Protein AF-A0A0D0BP47-F1 (afdb_monomer_lite)

Radius of gyration: 29.31 Å; chains: 1; bounding box: 66×100×67 Å

Organism: NCBI:txid944289

pLDDT: mean 75.8, std 14.45, range [25.12, 97.0]

Foldseek 3Di:
DLVPDPDLVVLQVVLVVVLVVLLVVLLLLQLLLLLVPDPLVVLVVNLVVLVVVLVVSLVRFSLALQVSLVSLLVSLLSSLLSCCSSPQDNCQPPKDAQPDDPVDGLNVDDSVSSSVVSSVSSVLLCQQRMPNHQPFFAAFDQDDLVRLLVVLVVLLVVLVQLLLVLLCCCCPPPLSAPPPPDPPPPDFLVPDDLVSLLVNLVSVVSNVLSVVSNVLSVVVNVCSVVPVDPSRSRGDQFHQPLQQLALCLQPFHDDFQDLVNLLVVLVLLLVVLVVLLVVLVCCCCPVPLSNPDPPDPPPPDDLVPDDPVSNVVNVVSVVSNVLSVVSNVLSVVVNVCSVVPVDGPVVRDDQAADPLQVPALCCCVPGGHRNPCVVVLQPVLVVVCVVVVPDCPDPVSVLSSLQSSLQVQLVVCLVVQVVVVDPVSRSVSNVVSNVSSVRVVVVVVVVVCCVPPVPPPPDDPDPSRDDDGGRTHGCSSVSSLQSVLVVVCVVVVPDCPDPVSVLSSLQSSLQSSLSSSLSSVSSLPPPVLRSLSNVLSNVSSVSNVVVVVVVVCCVVPVPCPVSPDPPVVSSVSSVVSSSVSSSVRVSSPSVVCVVSPVSPDDPDPDRPVVVVVVVVDPPPDPDD

Structure (mmCIF, N/CA/C/O backbone):
data_AF-A0A0D0BP47-F1
#
_entry.id   AF-A0A0D0BP47-F1
#
loop_
_atom_site.group_PDB
_atom_site.id
_atom_site.type_symbol
_atom_site.label_atom_id
_atom_site.label_alt_id
_atom_site.label_comp_id
_atom_site.label_asym_id
_atom_site.label_entity_id
_atom_site.label_seq_id
_atom_site.pdbx_PDB_ins_code
_atom_site.Cartn_x
_atom_site.Cartn_y
_atom_site.Cartn_z
_atom_site.occupancy
_atom_site.B_iso_or_equiv
_atom_site.auth_seq_id
_atom_site.auth_comp_id
_atom_site.auth_asym_id
_atom_site.auth_atom_id
_atom_site.pdbx_PDB_model_num
ATOM 1 N N . MET A 1 1 ? 2.687 39.308 3.084 1.00 60.16 1 MET A N 1
ATOM 2 C CA . MET A 1 1 ? 3.697 38.686 3.964 1.00 60.16 1 MET A CA 1
ATOM 3 C C . MET A 1 1 ? 4.600 37.714 3.207 1.00 60.16 1 MET A C 1
ATOM 5 O O . MET A 1 1 ? 5.692 38.130 2.882 1.00 60.16 1 MET A O 1
ATOM 9 N N . VAL A 1 2 ? 4.178 36.495 2.827 1.00 61.34 2 VAL A N 1
ATOM 10 C CA . VAL A 1 2 ? 5.074 35.541 2.113 1.00 61.34 2 VAL A CA 1
ATOM 11 C C . VAL A 1 2 ? 5.587 36.085 0.770 1.00 61.34 2 VAL A C 1
ATOM 13 O O . VAL A 1 2 ? 6.766 35.974 0.473 1.00 61.34 2 VAL A O 1
ATOM 16 N N . GLN A 1 3 ? 4.731 36.754 -0.012 1.00 62.62 3 GLN A N 1
ATOM 17 C CA . GLN A 1 3 ? 5.128 37.396 -1.279 1.00 62.62 3 GLN A CA 1
ATOM 18 C C . GLN A 1 3 ? 6.079 38.596 -1.113 1.00 62.62 3 GLN A C 1
ATOM 20 O O . GLN A 1 3 ? 6.629 39.056 -2.102 1.00 62.62 3 GLN A O 1
ATOM 25 N N . GLN A 1 4 ? 6.233 39.119 0.108 1.00 65.00 4 GLN A N 1
ATOM 26 C CA . GLN A 1 4 ? 7.089 40.272 0.415 1.00 65.00 4 GLN A CA 1
ATOM 27 C C . GLN A 1 4 ? 8.461 39.849 0.959 1.00 65.00 4 GLN A C 1
ATOM 29 O O . GLN A 1 4 ? 9.278 40.713 1.250 1.00 65.00 4 GLN A O 1
ATOM 34 N N . LEU A 1 5 ? 8.704 38.545 1.137 1.00 73.56 5 LEU A N 1
ATOM 35 C CA . LEU A 1 5 ? 10.016 38.028 1.521 1.00 73.56 5 LEU A CA 1
ATOM 36 C C . LEU A 1 5 ? 10.935 38.059 0.297 1.00 73.56 5 LEU A C 1
ATOM 38 O O . LEU A 1 5 ? 10.537 37.614 -0.779 1.00 73.56 5 LEU A O 1
ATOM 42 N N . GLU A 1 6 ? 12.147 38.582 0.457 1.00 66.19 6 GLU A N 1
ATOM 43 C CA . GLU A 1 6 ? 13.118 38.705 -0.638 1.00 66.19 6 GLU A CA 1
ATOM 44 C C . GLU A 1 6 ? 13.902 37.402 -0.858 1.00 66.19 6 GLU A C 1
ATOM 46 O O . GLU A 1 6 ? 14.165 37.037 -2.000 1.00 66.19 6 GLU A O 1
ATOM 51 N N . SER A 1 7 ? 14.193 36.657 0.217 1.00 78.44 7 SER A N 1
ATOM 52 C CA . SER A 1 7 ? 14.908 35.375 0.174 1.00 78.44 7 SER A CA 1
ATOM 53 C C . SER A 1 7 ? 13.978 34.193 -0.122 1.00 78.44 7 SER A C 1
ATOM 55 O O . SER A 1 7 ? 12.918 34.044 0.495 1.00 78.44 7 SER A O 1
ATOM 57 N N . ASP A 1 8 ? 14.393 33.316 -1.036 1.00 73.75 8 ASP A N 1
ATOM 58 C CA . ASP A 1 8 ? 13.659 32.090 -1.371 1.00 73.75 8 ASP A CA 1
ATOM 59 C C . ASP A 1 8 ? 13.691 31.052 -0.234 1.00 73.75 8 ASP A C 1
ATOM 61 O O . ASP A 1 8 ? 12.702 30.343 -0.026 1.00 73.75 8 ASP A O 1
ATOM 65 N N . ASP A 1 9 ? 14.752 31.033 0.578 1.00 76.69 9 ASP A N 1
ATOM 66 C CA . ASP A 1 9 ? 14.834 30.184 1.774 1.00 76.69 9 ASP A CA 1
ATOM 67 C C . ASP A 1 9 ? 13.834 30.633 2.850 1.00 76.69 9 ASP A C 1
ATOM 69 O O . ASP A 1 9 ? 13.150 29.807 3.466 1.00 76.69 9 ASP A O 1
ATOM 73 N N . ASP A 1 10 ? 13.662 31.946 3.024 1.00 81.25 10 ASP A N 1
ATOM 74 C CA . ASP A 1 10 ? 12.682 32.491 3.967 1.00 81.25 10 ASP A CA 1
ATOM 75 C C . ASP A 1 10 ? 11.251 32.197 3.502 1.00 81.25 10 ASP A C 1
ATOM 77 O O . ASP A 1 10 ? 10.399 31.799 4.306 1.00 81.25 10 ASP A O 1
ATOM 81 N N . LYS A 1 11 ? 10.972 32.320 2.193 1.00 81.25 11 LYS A N 1
ATOM 82 C CA . LYS A 1 11 ? 9.673 31.929 1.612 1.00 81.25 11 LYS A CA 1
ATOM 83 C C . LYS A 1 11 ? 9.382 30.455 1.845 1.00 81.25 11 LYS A C 1
ATOM 85 O O . LYS A 1 11 ? 8.254 30.121 2.223 1.00 81.25 11 LYS A O 1
ATOM 90 N N . LEU A 1 12 ? 10.370 29.585 1.637 1.00 83.00 12 LEU A N 1
ATOM 91 C CA . LEU A 1 12 ? 10.250 28.150 1.859 1.00 83.00 12 LEU A CA 1
ATOM 92 C C . LEU A 1 12 ? 9.910 27.852 3.324 1.00 83.00 12 LEU A C 1
ATOM 94 O O . LEU A 1 12 ? 8.880 27.231 3.600 1.00 83.00 12 LEU A O 1
ATOM 98 N N . ILE A 1 13 ? 10.726 28.333 4.265 1.00 83.94 13 ILE A N 1
ATOM 99 C CA . ILE A 1 13 ? 10.560 28.063 5.700 1.00 83.94 13 ILE A CA 1
ATOM 100 C C . ILE A 1 13 ? 9.210 28.585 6.199 1.00 83.94 13 ILE A C 1
ATOM 102 O O . ILE A 1 13 ? 8.445 27.835 6.813 1.00 83.94 13 ILE A O 1
ATOM 106 N N . VAL A 1 14 ? 8.873 29.844 5.905 1.00 86.69 14 VAL A N 1
ATOM 107 C CA . VAL A 1 14 ? 7.614 30.453 6.361 1.00 86.69 14 VAL A CA 1
ATOM 108 C C . VAL A 1 14 ? 6.412 29.716 5.772 1.00 86.69 14 VAL A C 1
ATOM 110 O O . VAL A 1 14 ? 5.454 29.425 6.490 1.00 86.69 14 VAL A O 1
ATOM 113 N N . THR A 1 15 ? 6.459 29.348 4.491 1.00 87.62 15 THR A N 1
ATOM 114 C CA . THR A 1 15 ? 5.368 28.604 3.851 1.00 87.62 15 THR A CA 1
ATOM 115 C C . THR A 1 15 ? 5.195 27.216 4.463 1.00 87.62 15 THR A C 1
ATOM 117 O O . THR A 1 15 ? 4.060 26.820 4.741 1.00 87.62 15 THR A O 1
ATOM 120 N N . LEU A 1 16 ? 6.285 26.490 4.731 1.00 86.50 16 LEU A N 1
ATOM 121 C CA . LEU A 1 16 ? 6.237 25.183 5.390 1.00 86.50 16 LEU A CA 1
ATOM 122 C C . LEU A 1 16 ? 5.663 25.277 6.810 1.00 86.50 16 LEU A C 1
ATOM 124 O O . LEU A 1 16 ? 4.855 24.427 7.196 1.00 86.50 16 LEU A O 1
ATOM 128 N N . ILE A 1 17 ? 6.023 26.317 7.570 1.00 87.56 17 ILE A N 1
ATOM 129 C CA . ILE A 1 17 ? 5.468 26.579 8.906 1.00 87.56 17 ILE A CA 1
ATOM 130 C C . ILE A 1 17 ? 3.962 26.843 8.817 1.00 87.56 17 ILE A C 1
ATOM 132 O O . ILE A 1 17 ? 3.195 26.226 9.558 1.00 87.56 17 ILE A O 1
ATOM 136 N N . LEU A 1 18 ? 3.521 27.702 7.893 1.00 89.88 18 LEU A N 1
ATOM 137 C CA . LEU A 1 18 ? 2.103 28.028 7.713 1.00 89.88 18 LEU A CA 1
ATOM 138 C C . LEU A 1 18 ? 1.275 26.793 7.338 1.00 89.88 18 LEU A C 1
ATOM 140 O O . LEU A 1 18 ? 0.233 26.545 7.947 1.00 89.88 18 LEU A O 1
ATOM 144 N N . HIS A 1 19 ? 1.754 25.980 6.393 1.00 90.19 19 HIS A N 1
ATOM 145 C CA . HIS A 1 19 ? 1.069 24.748 5.996 1.00 90.19 19 HIS A CA 1
ATOM 146 C C . HIS A 1 19 ? 1.028 23.727 7.132 1.00 90.19 19 HIS A C 1
ATOM 148 O O . HIS A 1 19 ? -0.024 23.150 7.408 1.00 90.19 19 HIS A O 1
ATOM 154 N N . SER A 1 20 ? 2.147 23.525 7.829 1.00 87.62 20 SER A N 1
ATOM 155 C CA . SER A 1 20 ? 2.215 22.599 8.964 1.00 87.62 20 SER A CA 1
ATOM 156 C C . SER A 1 20 ? 1.291 23.040 10.103 1.00 87.62 20 SER A C 1
ATOM 158 O O . SER A 1 20 ? 0.563 22.217 10.663 1.00 87.62 20 SER A O 1
ATOM 160 N N . GLY A 1 21 ? 1.261 24.343 10.401 1.00 91.06 21 GLY A N 1
ATOM 161 C CA . GLY A 1 21 ? 0.360 24.946 11.380 1.00 91.06 21 GLY A CA 1
ATOM 162 C C . GLY A 1 21 ? -1.110 24.770 11.000 1.00 91.06 21 GLY A C 1
ATOM 163 O O . GLY A 1 21 ? -1.906 24.322 11.826 1.00 91.06 21 GLY A O 1
ATOM 164 N N . TRP A 1 22 ? -1.463 25.027 9.736 1.00 94.19 22 TRP A N 1
ATOM 165 C CA . TRP A 1 22 ? -2.815 24.799 9.223 1.00 94.19 22 TRP A CA 1
ATOM 166 C C . TRP A 1 22 ? -3.236 23.330 9.330 1.00 94.19 22 TRP A C 1
ATOM 168 O O . TRP A 1 22 ? -4.330 23.039 9.806 1.00 94.19 22 TRP A O 1
ATOM 178 N N . LEU A 1 23 ? -2.377 22.384 8.943 1.00 89.69 23 LEU A N 1
ATOM 179 C CA . LEU A 1 23 ? -2.687 20.953 9.012 1.00 89.69 23 LEU A CA 1
ATOM 180 C C . LEU A 1 23 ? -2.866 20.468 10.457 1.00 89.69 23 LEU A C 1
ATOM 182 O O . LEU A 1 23 ? -3.781 19.688 10.738 1.00 89.69 23 LEU A O 1
ATOM 186 N N . ALA A 1 24 ? -2.034 20.951 11.385 1.00 89.31 24 ALA A N 1
ATOM 187 C CA . ALA A 1 24 ? -2.178 20.664 12.809 1.00 89.31 24 ALA A CA 1
ATOM 188 C C . ALA A 1 24 ? -3.495 21.229 13.365 1.00 89.31 24 ALA A C 1
ATOM 190 O O . ALA A 1 24 ? -4.235 20.513 14.049 1.00 89.31 24 ALA A O 1
ATOM 191 N N . PHE A 1 25 ? -3.822 22.476 13.015 1.00 94.94 25 PHE A N 1
ATOM 192 C CA . PHE A 1 25 ? -5.083 23.117 13.377 1.00 94.94 25 PHE A CA 1
ATOM 193 C C . PHE A 1 25 ? -6.289 22.365 12.804 1.00 94.94 2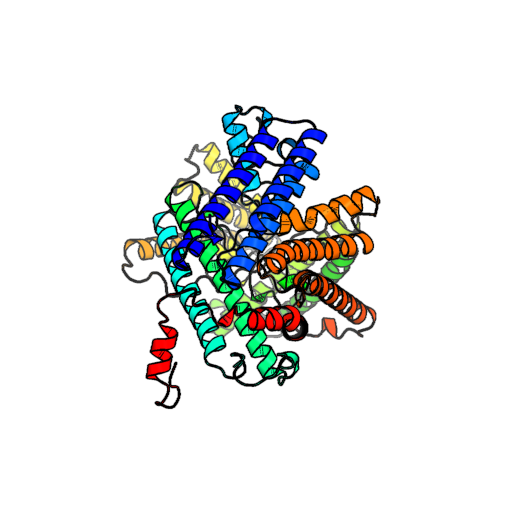5 PHE A C 1
ATOM 195 O O . PHE A 1 25 ? -7.204 22.035 13.552 1.00 94.94 25 PHE A O 1
ATOM 202 N N . ALA A 1 26 ? -6.277 22.022 11.515 1.00 93.88 26 ALA A N 1
ATOM 203 C CA . ALA A 1 26 ? -7.345 21.272 10.862 1.00 93.88 26 ALA A CA 1
ATOM 204 C C . ALA A 1 26 ? -7.583 19.917 11.546 1.00 93.88 26 ALA A C 1
ATOM 206 O O . ALA A 1 26 ? -8.727 19.548 11.815 1.00 93.88 26 ALA A O 1
ATOM 207 N N . ASN A 1 27 ? -6.514 19.194 11.897 1.00 92.44 27 ASN A N 1
ATOM 208 C CA . ASN A 1 27 ? -6.616 17.928 12.619 1.00 92.44 27 ASN A CA 1
ATOM 209 C C . ASN A 1 27 ? -7.235 18.102 14.017 1.00 92.44 27 ASN A C 1
ATOM 211 O O . ASN A 1 27 ? -8.120 17.331 14.397 1.00 92.44 27 ASN A O 1
ATOM 215 N N . LEU A 1 28 ? -6.801 19.124 14.763 1.00 94.62 28 LEU A N 1
ATOM 216 C CA . LEU A 1 28 ? -7.368 19.458 16.070 1.00 94.62 28 LEU A CA 1
ATOM 217 C C . LEU A 1 28 ? -8.843 19.858 15.955 1.00 94.62 28 LEU A C 1
ATOM 219 O O . LEU A 1 28 ? -9.676 19.365 16.711 1.00 94.62 28 LEU A O 1
ATOM 223 N N . PHE A 1 29 ? -9.181 20.698 14.978 1.00 97.00 29 PHE A N 1
ATOM 224 C CA . PHE A 1 29 ? -10.537 21.168 14.723 1.00 97.00 29 PHE A CA 1
ATOM 225 C C . PHE A 1 29 ? -11.488 20.016 14.377 1.00 97.00 29 PHE A C 1
ATOM 227 O O . PHE A 1 29 ? -12.585 19.932 14.934 1.00 97.00 29 PHE A O 1
ATOM 234 N N . ILE A 1 30 ? -11.055 19.071 13.532 1.00 94.75 30 ILE A N 1
ATOM 235 C CA . ILE A 1 30 ? -11.799 17.831 13.258 1.00 94.75 30 ILE A CA 1
ATOM 236 C C . ILE A 1 30 ? -12.005 17.038 14.556 1.00 94.75 30 ILE A C 1
ATOM 238 O O . ILE A 1 30 ? -13.122 16.592 14.830 1.00 94.75 30 ILE A O 1
ATOM 242 N N . GLY A 1 31 ? -10.961 16.892 15.380 1.00 93.44 31 GLY A N 1
ATOM 243 C CA . GLY A 1 31 ? -11.042 16.222 16.679 1.00 93.44 31 GLY A CA 1
ATOM 244 C C . GLY A 1 31 ? -12.062 16.863 17.625 1.00 93.44 31 GLY A C 1
ATOM 245 O O . GLY A 1 31 ? -12.884 16.155 18.210 1.00 93.44 31 GLY A O 1
ATOM 246 N N . VAL A 1 32 ? -12.077 18.197 17.711 1.00 95.56 32 VAL A N 1
ATOM 247 C CA . VAL A 1 32 ? -13.061 18.972 18.485 1.00 95.56 32 VAL A CA 1
ATOM 248 C C . VAL A 1 32 ? -14.475 18.769 17.945 1.00 95.56 32 VAL A C 1
ATOM 250 O O . VAL A 1 32 ? -15.384 18.479 18.722 1.00 95.56 32 VAL A O 1
ATOM 253 N N . CYS A 1 33 ? -14.676 18.834 16.626 1.00 95.25 33 CYS A N 1
ATOM 254 C CA . CYS A 1 33 ? -15.987 18.606 16.013 1.00 95.25 33 CYS A CA 1
ATOM 255 C C . CYS A 1 33 ? -16.543 17.210 16.344 1.00 95.25 33 CYS A C 1
ATOM 257 O O . CYS A 1 33 ? -17.715 17.077 16.706 1.00 95.25 33 CYS A O 1
ATOM 259 N N . ILE A 1 34 ? -15.696 16.174 16.277 1.00 91.50 34 ILE A N 1
ATOM 260 C CA . ILE A 1 34 ? -16.063 14.797 16.641 1.00 91.50 34 ILE A CA 1
ATOM 261 C C . ILE A 1 34 ? -16.400 14.699 18.139 1.00 91.50 34 ILE A C 1
ATOM 263 O O . ILE A 1 34 ? -17.397 14.075 18.511 1.00 91.50 34 ILE A O 1
ATOM 267 N N . ALA A 1 35 ? -15.595 15.319 19.005 1.00 91.94 35 ALA A N 1
ATOM 268 C CA . ALA A 1 35 ? -15.752 15.251 20.458 1.00 91.94 35 ALA A CA 1
ATOM 269 C C . ALA A 1 35 ? -16.994 15.984 20.989 1.00 91.94 35 ALA A C 1
ATOM 271 O O . ALA A 1 35 ? -17.557 15.572 22.013 1.00 91.94 35 ALA A O 1
ATOM 272 N N . SER A 1 36 ? -17.405 17.049 20.295 1.00 91.62 36 SER A N 1
ATOM 273 C CA . SER A 1 36 ? -18.515 17.932 20.669 1.00 91.62 36 SER A CA 1
ATOM 274 C C . SER A 1 36 ? -19.894 17.427 20.236 1.00 91.62 36 SER A C 1
ATOM 276 O O . SER A 1 36 ? -20.892 18.022 20.623 1.00 91.62 36 SER A O 1
ATOM 278 N N . ARG A 1 37 ? -19.978 16.318 19.482 1.00 85.81 37 ARG A N 1
ATOM 279 C CA . ARG A 1 37 ? -21.250 15.685 19.059 1.00 85.81 37 ARG A CA 1
ATOM 280 C C . ARG A 1 37 ? -22.227 16.659 18.395 1.00 85.81 37 ARG A C 1
ATOM 282 O O . ARG A 1 37 ? -23.429 16.629 18.650 1.00 85.81 37 ARG A O 1
ATOM 289 N N . LEU A 1 38 ? -21.685 17.525 17.550 1.00 89.44 38 LEU A N 1
ATOM 290 C CA . LEU A 1 38 ? -22.453 18.567 16.885 1.00 89.44 38 LEU A CA 1
ATOM 291 C C . LEU A 1 38 ? -23.512 17.957 15.945 1.00 89.44 38 LEU A C 1
ATOM 293 O O . LEU A 1 38 ? -23.304 16.863 15.404 1.00 89.44 38 LEU A O 1
ATOM 297 N N . PRO A 1 39 ? -24.646 18.645 15.725 1.00 92.38 39 PRO A N 1
ATOM 298 C CA . PRO A 1 39 ? -25.631 18.207 14.746 1.00 92.38 39 PRO A CA 1
ATOM 299 C C . PRO A 1 39 ? -25.036 18.231 13.328 1.00 92.38 39 PRO A C 1
ATOM 301 O O . PRO A 1 39 ? -24.087 18.962 13.036 1.00 92.38 39 PRO A O 1
ATOM 304 N N . LYS A 1 40 ? -25.607 17.429 12.418 1.00 90.75 40 LYS A N 1
ATOM 305 C CA . LYS A 1 40 ? -25.040 17.206 11.072 1.00 90.75 40 LYS A CA 1
ATOM 306 C C . LYS A 1 40 ? -24.838 18.494 10.271 1.00 90.75 40 LYS A C 1
ATOM 308 O O . LYS A 1 40 ? -23.820 18.625 9.604 1.00 90.75 40 LYS A O 1
ATOM 313 N N . TRP A 1 41 ? -25.755 19.457 10.373 1.00 92.19 41 TRP A N 1
ATOM 314 C CA . TRP A 1 41 ? -25.621 20.740 9.676 1.00 92.19 41 TRP A CA 1
ATOM 315 C C . TRP A 1 41 ? -24.374 21.512 10.131 1.00 92.19 41 TRP A C 1
ATOM 317 O O . TRP A 1 41 ? -23.643 22.032 9.294 1.00 92.19 41 TRP A O 1
ATOM 327 N N . THR A 1 42 ? -24.058 21.509 11.431 1.00 94.38 42 THR A N 1
ATOM 328 C CA . THR A 1 42 ? -22.845 22.148 11.957 1.00 94.38 42 THR A CA 1
ATOM 329 C C . THR A 1 42 ? -21.597 21.417 11.479 1.00 94.38 42 THR A C 1
ATOM 331 O O . THR A 1 42 ? -20.630 22.061 11.098 1.00 94.38 42 THR A O 1
ATOM 334 N N . LEU A 1 43 ? -21.620 20.081 11.412 1.00 94.00 43 LEU A N 1
ATOM 335 C CA . LEU A 1 43 ? -20.509 19.305 10.848 1.00 94.00 43 LEU A CA 1
ATOM 336 C C . LEU A 1 43 ? -20.280 19.607 9.356 1.00 94.00 43 LEU A C 1
ATOM 338 O O . LEU A 1 43 ? -19.134 19.626 8.908 1.00 94.00 43 LEU A O 1
ATOM 342 N N . HIS A 1 44 ? -21.340 19.883 8.589 1.00 94.69 44 HIS A N 1
ATOM 343 C CA . HIS A 1 44 ? -21.225 20.328 7.196 1.00 94.69 44 HIS A CA 1
ATOM 344 C C . HIS A 1 44 ? -20.613 21.730 7.083 1.00 94.69 44 HIS A C 1
ATOM 346 O O . HIS A 1 44 ? -19.758 21.938 6.225 1.00 94.69 44 HIS A O 1
ATOM 352 N N . LEU A 1 45 ? -20.973 22.662 7.973 1.00 96.12 45 LEU A N 1
ATOM 353 C CA . LEU A 1 45 ? -20.326 23.979 8.046 1.00 96.12 45 LEU A CA 1
ATOM 354 C C . LEU A 1 45 ? -18.852 23.866 8.458 1.00 96.12 45 LEU A C 1
ATOM 356 O O . LEU A 1 45 ? -17.996 24.491 7.839 1.00 96.12 45 LEU A O 1
ATOM 360 N N . SER A 1 46 ? -18.534 23.015 9.437 1.00 96.00 46 SER A N 1
ATOM 361 C CA . SER A 1 46 ? -17.154 22.710 9.830 1.00 96.00 46 SER A CA 1
ATOM 362 C C . SER A 1 46 ? -16.346 22.125 8.670 1.00 96.00 46 SER A C 1
ATOM 364 O O . SER A 1 46 ? -15.183 22.474 8.485 1.00 96.00 46 SER A O 1
ATOM 366 N N . PHE A 1 47 ? -16.954 21.255 7.859 1.00 96.81 47 PHE A N 1
ATOM 367 C CA . PHE A 1 47 ? -16.330 20.752 6.639 1.00 96.81 47 PHE A CA 1
ATOM 368 C C . PHE A 1 47 ? -16.090 21.874 5.618 1.00 96.81 47 PHE A C 1
ATOM 370 O O . PHE A 1 47 ? -14.979 21.981 5.103 1.00 96.81 47 PHE A O 1
ATOM 377 N N . ALA A 1 48 ? -17.082 22.735 5.369 1.00 96.62 48 ALA A N 1
ATOM 378 C CA . ALA A 1 48 ? -16.935 23.879 4.469 1.00 96.62 48 ALA A CA 1
ATOM 379 C C . ALA A 1 48 ? -15.815 24.829 4.925 1.00 96.62 48 ALA A C 1
ATOM 381 O O . ALA A 1 48 ? -15.023 25.276 4.104 1.00 96.62 48 ALA A O 1
ATOM 382 N N . PHE A 1 49 ? -15.681 25.063 6.232 1.00 97.00 49 PHE A N 1
ATOM 383 C CA . PHE A 1 49 ? -14.589 25.850 6.803 1.00 97.00 49 PHE A CA 1
ATOM 384 C C . PHE A 1 49 ? -13.205 25.243 6.516 1.00 97.00 49 PHE A C 1
ATOM 386 O O . PHE A 1 49 ? -12.304 25.959 6.078 1.00 97.00 49 PHE A O 1
ATOM 393 N N . ILE A 1 50 ? -13.039 23.924 6.686 1.00 96.38 50 ILE A N 1
ATOM 394 C CA . ILE A 1 50 ? -11.786 23.235 6.331 1.00 96.38 50 ILE A CA 1
ATOM 395 C C . ILE A 1 50 ? -11.496 23.348 4.830 1.00 96.38 50 ILE A C 1
ATOM 397 O O . ILE A 1 50 ? -10.355 23.605 4.454 1.00 96.38 50 ILE A O 1
ATOM 401 N N . VAL A 1 51 ? -12.511 23.191 3.973 1.00 95.88 51 VAL A N 1
ATOM 402 C CA . VAL A 1 51 ? -12.357 23.362 2.520 1.00 95.88 51 VAL A CA 1
ATOM 403 C C . VAL A 1 51 ? -11.883 24.774 2.195 1.00 95.88 51 VAL A C 1
ATOM 405 O O . VAL A 1 51 ? -10.867 24.919 1.522 1.00 95.88 51 VAL A O 1
ATOM 408 N N . SER A 1 52 ? -12.555 25.803 2.712 1.00 95.00 52 SER A N 1
ATOM 409 C CA . SER A 1 52 ? -12.192 27.201 2.468 1.00 95.00 52 SER A CA 1
ATOM 410 C C . SER A 1 52 ? -10.772 27.518 2.928 1.00 95.00 52 SER A C 1
ATOM 412 O O . SER A 1 52 ? -10.024 28.152 2.191 1.00 95.00 52 SER A O 1
ATOM 414 N N . GLY A 1 53 ? -10.365 27.043 4.108 1.00 94.44 53 GLY A N 1
ATOM 415 C CA . GLY A 1 53 ? -9.007 27.269 4.596 1.00 94.44 53 GLY A CA 1
ATOM 416 C C . GLY A 1 53 ? -7.939 26.511 3.801 1.00 94.44 53 GLY A C 1
ATOM 417 O O . GLY A 1 53 ? -6.887 27.074 3.519 1.00 94.44 53 GLY A O 1
ATOM 418 N N . CYS A 1 54 ? -8.216 25.284 3.342 1.00 93.56 54 CYS A N 1
ATOM 419 C CA . CYS A 1 54 ? -7.317 24.577 2.426 1.00 93.56 54 CYS A CA 1
ATOM 420 C C . CYS A 1 54 ? -7.214 25.278 1.062 1.00 93.56 54 CYS A C 1
ATOM 422 O O . CYS A 1 54 ? -6.117 25.395 0.529 1.00 93.56 54 CYS A O 1
ATOM 424 N N . LEU A 1 55 ? -8.327 25.769 0.506 1.00 90.69 55 LEU A N 1
ATOM 425 C CA . LEU A 1 55 ? -8.326 26.528 -0.751 1.00 90.69 55 LEU A CA 1
ATOM 426 C C . LEU A 1 55 ? -7.605 27.872 -0.608 1.00 90.69 55 LEU A C 1
ATOM 428 O O . LEU A 1 55 ? -6.928 28.303 -1.534 1.00 90.69 55 LEU A O 1
ATOM 432 N N . PHE A 1 56 ? -7.700 28.514 0.556 1.00 90.81 56 PHE A N 1
ATOM 433 C CA . PHE A 1 56 ? -6.903 29.696 0.862 1.00 90.81 56 PHE A CA 1
ATOM 434 C C . PHE A 1 56 ? -5.410 29.356 0.983 1.00 90.81 56 PHE A C 1
ATOM 436 O O . PHE A 1 56 ? -4.575 30.081 0.450 1.00 90.81 56 PHE A O 1
ATOM 443 N N . ALA A 1 57 ? -5.062 28.232 1.621 1.00 90.25 57 ALA A N 1
ATOM 444 C CA . ALA A 1 57 ? -3.676 27.787 1.774 1.00 90.25 57 ALA A CA 1
ATOM 445 C C . ALA A 1 57 ? -2.981 27.505 0.430 1.00 90.25 57 ALA A C 1
ATOM 447 O O . ALA A 1 57 ? -1.794 27.782 0.311 1.00 90.25 57 ALA A O 1
ATOM 448 N N . VAL A 1 58 ? -3.718 27.078 -0.607 1.00 88.81 58 VAL A N 1
ATOM 449 C CA . VAL A 1 58 ? -3.205 26.932 -1.991 1.00 88.81 58 VAL A CA 1
ATOM 450 C C . VAL A 1 58 ? -2.600 28.238 -2.535 1.00 88.81 58 VAL A C 1
ATOM 452 O O . VAL A 1 58 ? -1.728 28.211 -3.405 1.00 88.81 58 VAL A O 1
ATOM 455 N N . CYS A 1 59 ? -3.015 29.402 -2.024 1.00 86.38 59 CYS A N 1
ATOM 456 C CA . CYS A 1 59 ? -2.442 30.691 -2.415 1.00 86.38 59 CYS A CA 1
ATOM 457 C C . CYS A 1 59 ? -1.034 30.932 -1.836 1.00 86.38 59 CYS A C 1
ATOM 459 O O . CYS A 1 59 ? -0.285 31.739 -2.396 1.00 86.38 59 CYS A O 1
ATOM 461 N N . CYS A 1 60 ? -0.666 30.251 -0.745 1.00 87.12 60 CYS A N 1
ATOM 462 C CA . CYS A 1 60 ? 0.646 30.328 -0.103 1.00 87.12 60 CYS A CA 1
ATOM 463 C C . CYS A 1 60 ? 1.585 29.287 -0.717 1.00 87.12 60 CYS A C 1
ATOM 465 O O . CYS A 1 60 ? 1.256 28.109 -0.761 1.00 87.12 60 CYS A O 1
ATOM 467 N N . ARG A 1 61 ? 2.752 29.708 -1.207 1.00 85.19 61 ARG A N 1
ATOM 468 C CA . ARG A 1 61 ? 3.627 28.865 -2.031 1.00 85.19 61 ARG A CA 1
ATOM 469 C C . ARG A 1 61 ? 5.088 29.120 -1.716 1.00 85.19 61 ARG A C 1
ATOM 471 O O . ARG A 1 61 ? 5.458 30.242 -1.375 1.00 85.19 61 ARG A O 1
ATOM 478 N N . THR A 1 62 ? 5.879 28.069 -1.857 1.00 84.38 62 THR A N 1
ATOM 479 C CA . THR A 1 62 ? 7.329 28.086 -1.672 1.00 84.38 62 THR A CA 1
ATOM 480 C C . THR A 1 62 ? 8.041 28.607 -2.915 1.00 84.38 62 THR A C 1
ATOM 482 O O . THR A 1 62 ? 9.131 29.151 -2.796 1.00 84.38 62 THR A O 1
ATOM 485 N N . GLY A 1 63 ? 7.416 28.482 -4.094 1.00 80.12 63 GLY A N 1
ATOM 486 C CA . GLY A 1 63 ? 8.064 28.751 -5.379 1.00 80.12 63 GLY A CA 1
ATOM 487 C C . GLY A 1 63 ? 8.794 27.530 -5.939 1.00 80.12 63 GLY A C 1
ATOM 488 O O . GLY A 1 63 ? 9.247 27.584 -7.078 1.00 80.12 63 GLY A O 1
ATOM 489 N N . GLN A 1 64 ? 8.855 26.437 -5.172 1.00 83.38 64 GLN A N 1
ATOM 490 C CA . GLN A 1 64 ? 9.417 25.161 -5.591 1.00 83.38 64 GLN A CA 1
ATOM 491 C C . GLN A 1 64 ? 8.295 24.210 -6.017 1.00 83.38 64 GLN A C 1
ATOM 493 O O . GLN A 1 64 ? 7.448 23.831 -5.203 1.00 83.38 64 GLN A O 1
ATOM 498 N N . ALA A 1 65 ? 8.273 23.815 -7.289 1.00 84.12 65 ALA A N 1
ATOM 499 C CA . ALA A 1 65 ? 7.173 23.079 -7.906 1.00 84.12 65 ALA A CA 1
ATOM 500 C C . ALA A 1 65 ? 6.939 21.714 -7.241 1.00 84.12 65 ALA A C 1
ATOM 502 O O . ALA A 1 65 ? 5.790 21.324 -7.013 1.00 84.12 65 ALA A O 1
ATOM 503 N N . THR A 1 66 ? 8.011 21.007 -6.868 1.00 81.69 66 THR A N 1
ATOM 504 C CA . THR A 1 66 ? 7.918 19.682 -6.233 1.00 81.69 66 THR A CA 1
ATOM 505 C C . THR A 1 66 ? 7.291 19.782 -4.844 1.00 81.69 66 THR A C 1
ATOM 507 O O . THR A 1 66 ? 6.427 18.978 -4.463 1.00 81.69 66 THR A O 1
ATOM 510 N N . ILE A 1 67 ? 7.722 20.785 -4.074 1.00 83.81 67 ILE A N 1
ATOM 511 C CA . ILE A 1 67 ? 7.247 21.026 -2.710 1.00 83.81 67 ILE A CA 1
ATOM 512 C C . ILE A 1 67 ? 5.809 21.535 -2.747 1.00 83.81 67 ILE A C 1
ATOM 514 O O . ILE A 1 67 ? 4.961 21.000 -2.035 1.00 83.81 67 ILE A O 1
ATOM 518 N N . ASP A 1 68 ? 5.508 22.495 -3.618 1.00 88.69 68 ASP A N 1
ATOM 519 C CA . ASP A 1 68 ? 4.177 23.078 -3.769 1.00 88.69 68 ASP A CA 1
ATOM 520 C C . ASP A 1 68 ? 3.145 22.026 -4.215 1.00 88.69 68 ASP A C 1
ATOM 522 O O . ASP A 1 68 ? 2.073 21.922 -3.614 1.00 88.69 68 ASP A O 1
ATOM 526 N N . TYR A 1 69 ? 3.481 21.154 -5.174 1.00 88.50 69 TYR A N 1
ATOM 527 C CA . TYR A 1 69 ? 2.618 20.029 -5.559 1.00 88.50 69 TYR A CA 1
ATOM 528 C C . TYR A 1 69 ? 2.370 19.051 -4.400 1.00 88.50 69 TYR A C 1
ATOM 530 O O . TYR A 1 69 ? 1.247 18.570 -4.188 1.00 88.50 69 TYR A O 1
ATOM 538 N N . THR A 1 70 ? 3.417 18.757 -3.623 1.00 86.25 70 THR A N 1
ATOM 539 C CA . THR A 1 70 ? 3.324 17.868 -2.459 1.00 86.25 70 THR A CA 1
ATOM 540 C C . THR A 1 70 ? 2.438 18.480 -1.374 1.00 86.25 70 THR A C 1
ATOM 542 O O . THR A 1 70 ? 1.540 17.803 -0.867 1.00 86.25 70 THR A O 1
ATOM 545 N N . LEU A 1 71 ? 2.626 19.763 -1.052 1.00 88.94 71 LEU A N 1
ATOM 546 C CA . LEU A 1 71 ? 1.793 20.505 -0.102 1.00 88.94 71 LEU A CA 1
ATOM 547 C C . LEU A 1 71 ? 0.327 20.517 -0.545 1.00 88.94 71 LEU A C 1
ATOM 549 O O . LEU A 1 71 ? -0.553 20.194 0.258 1.00 88.94 71 LEU A O 1
ATOM 553 N N . GLY A 1 72 ? 0.060 20.773 -1.827 1.00 90.50 72 GLY A N 1
ATOM 554 C CA . GLY A 1 72 ? -1.292 20.740 -2.383 1.00 90.50 72 GLY A CA 1
ATOM 555 C C . GLY A 1 72 ? -1.939 19.361 -2.266 1.00 90.50 72 GLY A C 1
ATOM 556 O O . GLY A 1 72 ? -3.077 19.240 -1.810 1.00 90.50 72 GLY A O 1
ATOM 557 N N . SER A 1 73 ? -1.192 18.293 -2.547 1.00 90.12 73 SER A N 1
ATOM 558 C CA . SER A 1 73 ? -1.663 16.910 -2.369 1.00 90.12 73 SER A CA 1
ATOM 559 C C . SER A 1 73 ? -1.984 16.577 -0.899 1.00 90.12 73 SER A C 1
ATOM 561 O O . SER A 1 73 ? -2.938 15.844 -0.600 1.00 90.12 73 SER A O 1
ATOM 563 N N . VAL A 1 74 ? -1.232 17.140 0.054 1.00 89.50 74 VAL A N 1
ATOM 564 C CA . VAL A 1 74 ? -1.507 16.999 1.494 1.00 89.50 74 VAL A CA 1
ATOM 565 C C . VAL A 1 74 ? -2.758 17.790 1.903 1.00 89.50 74 VAL A C 1
ATOM 567 O O . VAL A 1 74 ? -3.595 17.258 2.639 1.00 89.50 74 VAL A O 1
ATOM 570 N N . LEU A 1 75 ? -2.955 19.007 1.383 1.00 92.25 75 LEU A N 1
ATOM 571 C CA . LEU A 1 75 ? -4.182 19.791 1.586 1.00 92.25 75 LEU A CA 1
ATOM 572 C C . LEU A 1 75 ? -5.412 19.064 1.022 1.00 92.25 75 LEU A C 1
ATOM 574 O O . LEU A 1 75 ? -6.422 18.932 1.718 1.00 92.25 75 LEU A O 1
ATOM 578 N N . GLY A 1 76 ? -5.312 18.507 -0.188 1.00 91.06 76 GLY A N 1
ATOM 579 C CA . GLY A 1 76 ? -6.355 17.672 -0.788 1.00 91.06 76 GLY A CA 1
ATOM 580 C C . GLY A 1 76 ? -6.683 16.449 0.073 1.00 91.06 76 GLY A C 1
ATOM 581 O O . GLY A 1 76 ? -7.851 16.135 0.314 1.00 91.06 76 GLY A O 1
ATOM 582 N N . THR A 1 77 ? -5.659 15.795 0.628 1.00 90.00 77 THR A N 1
ATOM 583 C CA . THR A 1 77 ? -5.836 14.686 1.576 1.00 90.00 77 THR A CA 1
ATOM 584 C C . THR A 1 77 ? -6.571 15.132 2.844 1.00 90.00 77 THR A C 1
ATOM 586 O O . THR A 1 77 ? -7.467 14.423 3.311 1.00 90.00 77 THR A O 1
ATOM 589 N N . SER A 1 78 ? -6.248 16.314 3.378 1.00 91.75 78 SER A N 1
ATOM 590 C CA . SER A 1 78 ? -6.935 16.906 4.532 1.00 91.75 78 SER A CA 1
ATOM 591 C C . SER A 1 78 ? -8.425 17.142 4.248 1.00 91.75 78 SER A C 1
ATOM 593 O O . SER A 1 78 ? -9.273 16.706 5.031 1.00 91.75 78 SER A O 1
ATOM 595 N N . ILE A 1 79 ? -8.759 17.715 3.081 1.00 94.56 79 ILE A N 1
ATOM 596 C CA . ILE A 1 79 ? -10.147 17.941 2.637 1.00 94.56 79 ILE A CA 1
ATOM 597 C C . ILE A 1 79 ? -10.937 16.629 2.622 1.00 94.56 79 ILE A C 1
ATOM 599 O O . ILE A 1 79 ? -11.999 16.532 3.239 1.00 94.56 79 ILE A O 1
ATOM 603 N N . PHE A 1 80 ? -10.432 15.590 1.952 1.00 92.88 80 PHE A N 1
ATOM 604 C CA . PHE A 1 80 ? -11.173 14.330 1.840 1.00 92.88 80 PHE A CA 1
ATOM 605 C C . PHE A 1 80 ? -11.217 13.536 3.149 1.00 92.88 80 PHE A C 1
ATOM 607 O O . PHE A 1 80 ? -12.198 12.830 3.406 1.00 92.88 80 PHE A O 1
ATOM 614 N N . ASN A 1 81 ? -10.205 13.664 4.010 1.00 90.94 81 ASN A N 1
ATOM 615 C CA . ASN A 1 81 ? -10.262 13.102 5.355 1.00 90.94 81 ASN A CA 1
ATOM 616 C C . ASN A 1 81 ? -11.353 13.792 6.194 1.00 90.94 81 ASN A C 1
ATOM 618 O O . ASN A 1 81 ? -12.140 13.101 6.845 1.00 90.94 81 ASN A O 1
ATOM 622 N N . ALA A 1 82 ? -11.464 15.123 6.116 1.00 94.44 82 ALA A N 1
ATOM 623 C CA . ALA A 1 82 ? -12.530 15.889 6.760 1.00 94.44 82 ALA A CA 1
ATOM 624 C C . ALA A 1 82 ? -13.913 15.520 6.202 1.00 94.44 82 ALA A C 1
ATOM 626 O O . ALA A 1 82 ? -14.830 15.252 6.974 1.00 94.44 82 ALA A O 1
ATOM 627 N N . PHE A 1 83 ? -14.054 15.400 4.877 1.00 94.69 83 PHE A N 1
ATOM 628 C CA . PHE A 1 83 ? -15.291 14.942 4.237 1.00 94.69 83 PHE A CA 1
ATOM 629 C C . PHE A 1 83 ? -15.719 13.567 4.763 1.00 94.69 83 PHE A C 1
ATOM 631 O O . PHE A 1 83 ? -16.862 13.356 5.168 1.00 94.69 83 PHE A O 1
ATOM 638 N N . HIS A 1 84 ? -14.780 12.622 4.828 1.00 92.25 84 HIS A N 1
ATOM 639 C CA . HIS A 1 84 ? -15.053 11.289 5.355 1.00 92.25 84 HIS A CA 1
ATOM 640 C C . HIS A 1 84 ? -15.506 11.322 6.820 1.00 92.25 84 HIS A C 1
ATOM 642 O O . HIS A 1 84 ? -16.492 10.675 7.164 1.00 92.25 84 HIS A O 1
ATOM 648 N N . LEU A 1 85 ? -14.805 12.064 7.680 1.00 92.62 85 LEU A N 1
ATOM 649 C CA . LEU A 1 85 ? -15.030 12.043 9.129 1.00 92.62 85 LEU A CA 1
ATOM 650 C C . LEU A 1 85 ? -16.197 12.914 9.604 1.00 92.62 85 LEU A C 1
ATOM 652 O O . LEU A 1 85 ? -16.837 12.547 10.587 1.00 92.62 85 LEU A O 1
ATOM 656 N N . LEU A 1 86 ? -16.466 14.035 8.932 1.00 94.62 86 LEU A N 1
ATOM 657 C CA . LEU A 1 86 ? -17.500 14.999 9.322 1.00 94.62 86 LEU A CA 1
ATOM 658 C C . LEU A 1 86 ? -18.813 14.807 8.548 1.00 94.62 86 LEU A C 1
ATOM 660 O O . LEU A 1 86 ? -19.874 15.135 9.072 1.00 94.62 86 LEU A O 1
ATOM 664 N N . VAL A 1 87 ? -18.766 14.276 7.318 1.00 94.06 87 VAL A N 1
ATOM 665 C CA . VAL A 1 87 ? -19.948 14.176 6.437 1.00 94.06 87 VAL A CA 1
ATOM 666 C C . VAL A 1 87 ? -20.415 12.734 6.245 1.00 94.06 87 VAL A C 1
ATOM 668 O O . VAL A 1 87 ? -21.613 12.458 6.330 1.00 94.06 87 VAL A O 1
ATOM 671 N N . LEU A 1 88 ? -19.499 11.803 5.953 1.00 90.25 88 LEU A N 1
ATOM 672 C CA . LEU A 1 88 ? -19.876 10.447 5.529 1.00 90.25 88 LEU A CA 1
ATOM 673 C C . LEU A 1 88 ? -19.996 9.439 6.673 1.00 90.25 88 LEU A C 1
ATOM 675 O O . LEU A 1 88 ? -20.880 8.577 6.637 1.00 90.25 88 LEU A O 1
ATOM 679 N N . ALA A 1 89 ? -19.077 9.495 7.634 1.00 88.75 89 ALA A N 1
ATOM 680 C CA . ALA A 1 89 ? -18.972 8.537 8.724 1.00 88.75 89 ALA A CA 1
ATOM 681 C C . ALA A 1 89 ? -19.580 9.074 10.024 1.00 88.75 89 ALA A C 1
ATOM 683 O O . ALA A 1 89 ? -19.776 10.271 10.201 1.00 88.75 89 ALA A O 1
ATOM 684 N N . GLU A 1 90 ? -19.816 8.167 10.972 1.00 88.75 90 GLU A N 1
ATOM 685 C CA . GLU A 1 90 ? -20.154 8.516 12.356 1.00 88.75 90 GLU A CA 1
ATOM 686 C C . GLU A 1 90 ? -19.065 7.947 13.283 1.00 88.75 90 GLU A C 1
ATOM 688 O O . GLU A 1 90 ? -19.254 6.866 13.854 1.00 88.75 90 GLU A O 1
ATOM 693 N N . PRO A 1 91 ? -17.901 8.626 13.419 1.00 88.44 91 PRO A N 1
ATOM 694 C CA . PRO A 1 91 ? -16.710 8.061 14.056 1.00 88.44 91 PRO A CA 1
ATOM 695 C C . PRO A 1 91 ? -16.964 7.516 15.461 1.00 88.44 91 PRO A C 1
ATOM 697 O O . PRO A 1 91 ? -16.623 6.372 15.746 1.00 88.44 91 PRO A O 1
ATOM 700 N N . ALA A 1 92 ? -17.646 8.288 16.314 1.00 84.69 92 ALA A N 1
ATOM 701 C CA . ALA A 1 92 ? -17.931 7.903 17.697 1.00 84.69 92 ALA A CA 1
ATOM 702 C C . ALA A 1 92 ? -18.777 6.617 17.814 1.00 84.69 92 ALA A C 1
ATOM 704 O O . ALA A 1 92 ? -18.666 5.880 18.798 1.00 84.69 92 ALA A O 1
ATOM 705 N N . LYS A 1 93 ? -19.600 6.304 16.804 1.00 85.44 93 LYS A N 1
ATOM 706 C CA . LYS A 1 93 ? -20.397 5.068 16.764 1.00 85.44 93 LYS A CA 1
ATOM 707 C C . LYS A 1 93 ? -19.648 3.914 16.106 1.00 85.44 93 LYS A C 1
ATOM 709 O O . LYS A 1 93 ? -19.771 2.781 16.554 1.00 85.44 93 LYS A O 1
ATOM 714 N N . GLN A 1 94 ? -18.897 4.198 15.045 1.00 87.50 94 GLN A N 1
ATOM 715 C CA . GLN A 1 94 ? -18.360 3.176 14.148 1.00 87.50 94 GLN A CA 1
ATOM 716 C C . GLN A 1 94 ? -16.930 2.755 14.478 1.00 87.50 94 GLN A C 1
ATOM 718 O O . GLN A 1 94 ? -16.552 1.634 14.142 1.00 87.50 94 GLN A O 1
ATOM 723 N N . TYR A 1 95 ? -16.120 3.622 15.088 1.00 88.38 95 TYR A N 1
ATOM 724 C CA . TYR A 1 95 ? -14.691 3.371 15.265 1.00 88.38 95 TYR A CA 1
ATOM 725 C C . TYR A 1 95 ? -14.338 3.018 16.698 1.00 88.38 95 TYR A C 1
ATOM 727 O O . TYR A 1 95 ? -14.864 3.600 17.643 1.00 88.38 95 TYR A O 1
ATOM 735 N N . ARG A 1 96 ? -13.434 2.052 16.841 1.00 87.31 96 ARG A N 1
ATOM 736 C CA . ARG A 1 96 ? -12.865 1.618 18.118 1.00 87.31 96 ARG A CA 1
ATOM 737 C C . ARG A 1 96 ? -11.381 1.358 17.932 1.00 87.31 96 ARG A C 1
ATOM 739 O O . ARG A 1 96 ? -10.994 0.693 16.965 1.00 87.31 96 ARG A O 1
ATOM 746 N N . HIS A 1 97 ? -10.573 1.890 18.834 1.00 85.69 97 HIS A N 1
ATOM 747 C CA . HIS A 1 97 ? -9.167 1.547 18.952 1.00 85.69 97 HIS A CA 1
ATOM 748 C C . HIS A 1 97 ? -9.008 0.319 19.854 1.00 85.69 97 HIS A C 1
ATOM 750 O O . HIS A 1 97 ? -9.795 0.102 20.768 1.00 85.69 97 HIS A O 1
ATOM 756 N N . ARG A 1 98 ? -7.965 -0.485 19.641 1.00 82.25 98 ARG A N 1
ATOM 757 C CA . ARG A 1 98 ? -7.655 -1.664 20.475 1.00 82.25 98 ARG A CA 1
ATOM 758 C C . ARG A 1 98 ? -7.379 -1.345 21.951 1.00 82.25 98 ARG A C 1
ATOM 760 O O . ARG A 1 98 ? -7.354 -2.263 22.762 1.00 82.25 98 ARG A O 1
ATOM 767 N N . LEU A 1 99 ? -7.064 -0.083 22.252 1.00 78.94 99 LEU A N 1
ATOM 768 C CA . LEU A 1 99 ? -6.837 0.411 23.613 1.00 78.94 99 LEU A CA 1
ATOM 769 C C . LEU A 1 99 ? -8.109 1.000 24.237 1.00 78.94 99 LEU A C 1
ATOM 771 O O . LEU A 1 99 ? -8.075 1.352 25.411 1.00 78.94 99 LEU A O 1
ATOM 775 N N . ASP A 1 100 ? -9.193 1.135 23.467 1.00 81.81 100 ASP A N 1
ATOM 776 C CA . ASP A 1 100 ? -10.476 1.569 24.013 1.00 81.81 100 ASP A CA 1
ATOM 777 C C . ASP A 1 100 ? -11.036 0.442 24.892 1.00 81.81 100 ASP A C 1
ATOM 779 O O . ASP A 1 100 ? -10.918 -0.742 24.553 1.00 81.81 100 ASP A O 1
ATOM 783 N N . ASP A 1 101 ? -11.655 0.802 26.016 1.00 75.81 101 ASP A N 1
ATOM 784 C CA . ASP A 1 101 ? -12.350 -0.172 26.848 1.00 75.81 101 ASP A CA 1
ATOM 785 C C . ASP A 1 101 ? -13.527 -0.769 26.058 1.00 75.81 101 ASP A C 1
ATOM 787 O O . ASP A 1 101 ? -14.336 -0.068 25.452 1.00 75.81 101 ASP A O 1
ATOM 791 N N . SER A 1 102 ? -13.624 -2.097 26.050 1.00 63.66 102 SER A N 1
ATOM 792 C CA . SER A 1 102 ? -14.728 -2.814 25.410 1.00 63.66 102 SER A CA 1
ATOM 793 C C . SER A 1 102 ? -16.104 -2.483 26.003 1.00 63.66 102 SER A C 1
ATOM 795 O O . SER A 1 102 ? -17.101 -2.624 25.295 1.00 63.66 102 SER A O 1
ATOM 797 N N . GLN A 1 103 ? -16.157 -2.049 27.268 1.00 60.38 103 GLN A N 1
ATOM 798 C CA . GLN A 1 103 ? -17.387 -1.701 27.986 1.00 60.38 103 GLN A CA 1
ATOM 799 C C . GLN A 1 103 ? -17.721 -0.204 27.886 1.00 60.38 103 GLN A C 1
ATOM 801 O O . GLN A 1 103 ? -18.895 0.169 27.882 1.00 60.38 103 GLN A O 1
ATOM 806 N N . GLU A 1 104 ? -16.715 0.661 27.727 1.00 65.69 104 GLU A N 1
ATOM 807 C CA . GLU A 1 104 ? -16.892 2.108 27.596 1.00 65.69 104 GLU A CA 1
ATOM 808 C C . GLU A 1 104 ? -16.538 2.587 26.184 1.00 65.69 104 GLU A C 1
ATOM 810 O O . GLU A 1 104 ? -15.382 2.663 25.777 1.00 65.69 104 GLU A O 1
ATOM 815 N N . GLY A 1 105 ? -17.555 2.969 25.406 1.00 67.12 105 GLY A N 1
ATOM 816 C CA . GLY A 1 105 ? -17.320 3.636 24.126 1.00 67.12 105 GLY A CA 1
ATOM 817 C C . GLY A 1 105 ? -16.630 4.999 24.307 1.00 67.12 105 GLY A C 1
ATOM 818 O O . GLY A 1 105 ? -16.688 5.582 25.393 1.00 67.12 105 GLY A O 1
ATOM 819 N N . PRO A 1 106 ? -16.105 5.614 23.225 1.00 74.75 106 PRO A N 1
ATOM 820 C CA . PRO A 1 106 ? -15.491 6.949 23.279 1.00 74.75 106 PRO A CA 1
ATOM 821 C C . PRO A 1 106 ? -16.454 8.024 23.808 1.00 74.75 106 PRO A C 1
ATOM 823 O O . PRO A 1 106 ? -16.056 9.136 24.135 1.00 74.75 106 PRO A O 1
ATOM 826 N N . ASN A 1 107 ? -17.741 7.697 23.916 1.00 76.88 107 ASN A N 1
ATOM 827 C CA . ASN A 1 107 ? -18.768 8.557 24.461 1.00 76.88 107 ASN A CA 1
ATOM 828 C C . ASN A 1 107 ? -18.693 8.763 25.983 1.00 76.88 107 ASN A C 1
ATOM 830 O O . ASN A 1 107 ? -19.155 9.804 26.450 1.00 76.88 107 ASN A O 1
ATOM 834 N N . ASN A 1 108 ? -18.105 7.837 26.736 1.00 81.25 108 ASN A N 1
ATOM 835 C CA . ASN A 1 108 ? -18.028 7.944 28.198 1.00 81.25 108 ASN A CA 1
ATOM 836 C C . ASN A 1 108 ? -16.736 8.635 28.665 1.00 81.25 108 ASN A C 1
ATOM 838 O O . ASN A 1 108 ? -16.617 9.031 29.819 1.00 81.25 108 ASN A O 1
ATOM 842 N N . LEU A 1 109 ? -15.789 8.860 27.749 1.00 85.38 109 LEU A N 1
ATOM 843 C CA . LEU A 1 109 ? -14.563 9.606 28.016 1.00 85.38 109 LEU A CA 1
ATOM 844 C C . LEU A 1 109 ? -14.866 11.073 28.355 1.00 85.38 109 LEU A C 1
ATOM 846 O O . LEU A 1 109 ? -15.799 11.662 27.804 1.00 85.38 109 LEU A O 1
ATOM 850 N N . SER A 1 110 ? -14.023 11.702 29.182 1.00 90.38 110 SER A N 1
ATOM 851 C CA . SER A 1 110 ? -14.063 13.155 29.407 1.00 90.38 110 SER A CA 1
ATOM 852 C C . SER A 1 110 ? -13.864 13.931 28.098 1.00 90.38 110 SER A C 1
ATOM 854 O O . SER A 1 110 ? -13.269 13.419 27.149 1.00 90.38 110 SER A O 1
ATOM 856 N N . TRP A 1 111 ? -14.341 15.179 28.028 1.00 92.31 111 TRP A N 1
ATOM 857 C CA . TRP A 1 111 ? -14.289 15.968 26.788 1.00 92.31 111 TRP A CA 1
ATOM 858 C C . TRP A 1 111 ? -12.869 16.066 26.205 1.00 92.31 111 TRP A C 1
ATOM 860 O O . TRP A 1 111 ? -12.683 15.782 25.026 1.00 92.31 111 TRP A O 1
ATOM 870 N N . VAL A 1 112 ? -11.853 16.322 27.036 1.00 92.38 112 VAL A N 1
ATOM 871 C CA . VAL A 1 112 ? -10.445 16.388 26.598 1.00 92.38 112 VAL A CA 1
ATOM 872 C C . VAL A 1 112 ? -9.965 15.052 26.017 1.00 92.38 112 VAL A C 1
ATOM 874 O O . VAL A 1 112 ? -9.361 15.021 24.946 1.00 92.38 112 VAL A O 1
ATOM 877 N N . LYS A 1 113 ? -10.288 13.926 26.672 1.00 90.00 113 LYS A N 1
ATOM 878 C CA . LYS A 1 113 ? -9.950 12.585 26.167 1.00 90.00 113 LYS A CA 1
ATOM 879 C C . LYS A 1 113 ? -10.671 12.277 24.851 1.00 90.00 113 LYS A C 1
ATOM 881 O O . LYS A 1 113 ? -10.090 11.624 23.989 1.00 90.00 113 LYS A O 1
ATOM 886 N N . ARG A 1 114 ? -11.897 12.778 24.656 1.00 91.00 114 ARG A N 1
ATOM 887 C CA . ARG A 1 114 ? -12.623 12.663 23.378 1.00 91.00 114 ARG A CA 1
ATOM 888 C C . ARG A 1 114 ? -11.992 13.488 22.267 1.00 91.00 114 ARG A C 1
ATOM 890 O O . ARG A 1 114 ? -11.913 12.990 21.150 1.00 91.00 114 ARG A O 1
ATOM 897 N N . VAL A 1 115 ? -11.545 14.713 22.556 1.00 92.75 115 VAL A N 1
ATOM 898 C CA . VAL A 1 115 ? -10.824 15.547 21.579 1.00 92.75 115 VAL A CA 1
ATOM 899 C C . VAL A 1 115 ? -9.551 14.832 21.144 1.00 92.75 115 VAL A C 1
ATOM 901 O O . VAL A 1 115 ? -9.343 14.644 19.949 1.00 92.75 115 VAL A O 1
ATOM 904 N N . TYR A 1 116 ? -8.760 14.339 22.102 1.00 90.38 116 TYR A N 1
ATOM 905 C CA . TYR A 1 116 ? -7.566 13.544 21.814 1.00 90.38 116 TYR A CA 1
ATOM 906 C C . TYR A 1 116 ? -7.891 12.306 20.964 1.00 90.38 116 TYR A C 1
ATOM 908 O O . TYR A 1 116 ? -7.284 12.101 19.916 1.00 90.38 116 TYR A O 1
ATOM 916 N N . TRP A 1 117 ? -8.909 11.529 21.349 1.00 90.50 117 TRP A N 1
ATOM 917 C CA . TRP A 1 117 ? -9.369 10.369 20.581 1.00 90.50 117 TRP A CA 1
ATOM 918 C C . TRP A 1 117 ? -9.792 10.751 19.150 1.00 90.50 117 TRP A C 1
ATOM 920 O O . TRP A 1 117 ? -9.422 10.072 18.192 1.00 90.50 117 TRP A O 1
ATOM 930 N N . GLY A 1 118 ? -10.502 11.871 18.980 1.00 91.19 118 GLY A N 1
ATOM 931 C CA . GLY A 1 118 ? -10.889 12.418 17.678 1.00 91.19 118 GLY A CA 1
ATOM 932 C C . GLY A 1 118 ? -9.682 12.797 16.814 1.00 91.19 118 GLY A C 1
ATOM 933 O O . GLY A 1 118 ? -9.630 12.429 15.638 1.00 91.19 118 GLY A O 1
ATOM 934 N N . CYS A 1 119 ? -8.672 13.443 17.405 1.00 89.50 119 CYS A N 1
ATOM 935 C CA . CYS A 1 119 ? -7.394 13.731 16.750 1.00 89.50 119 CYS A CA 1
ATOM 936 C C . CYS A 1 119 ? -6.674 12.443 16.325 1.00 89.50 119 CYS A C 1
ATOM 938 O O . CYS A 1 119 ? -6.159 12.371 15.209 1.00 89.50 119 CYS A O 1
ATOM 940 N N . CYS A 1 120 ? -6.675 11.401 17.165 1.00 87.44 120 CYS A N 1
ATOM 941 C CA . CYS A 1 120 ? -6.080 10.105 16.835 1.00 87.44 120 CYS A CA 1
ATOM 942 C C . CYS A 1 120 ? -6.804 9.420 15.668 1.00 87.44 120 CYS A C 1
ATOM 944 O O . CYS A 1 120 ? -6.141 8.911 14.764 1.00 87.44 120 CYS A O 1
ATOM 946 N N . VAL A 1 121 ? -8.143 9.431 15.632 1.00 88.44 121 VAL A N 1
ATOM 947 C CA . VAL A 1 121 ? -8.933 8.907 14.497 1.00 88.44 121 VAL A CA 1
ATOM 948 C C . VAL A 1 121 ? -8.611 9.647 13.199 1.00 88.44 121 VAL A C 1
ATOM 950 O O . VAL A 1 121 ? -8.520 9.024 12.129 1.00 88.44 121 VAL A O 1
ATOM 953 N N . SER A 1 122 ? -8.473 10.972 13.291 1.00 87.62 122 SER A N 1
ATOM 954 C CA . SER A 1 122 ? -8.167 11.843 12.160 1.00 87.62 122 SER A CA 1
ATOM 955 C C . SER A 1 122 ? -6.769 11.574 11.603 1.00 87.62 122 SER A C 1
ATOM 957 O O . SER A 1 122 ? -6.649 11.300 10.406 1.00 87.62 122 SER A O 1
ATOM 959 N N . ALA A 1 123 ? -5.753 11.505 12.469 1.00 83.31 123 ALA A N 1
ATOM 960 C CA . ALA A 1 123 ? -4.372 11.188 12.103 1.00 83.31 123 ALA A CA 1
ATOM 961 C C . ALA A 1 123 ? -4.176 9.725 11.645 1.00 83.31 123 ALA A C 1
ATOM 963 O O . ALA A 1 123 ? -3.302 9.425 10.831 1.00 83.31 123 ALA A O 1
ATOM 964 N N . SER A 1 124 ? -5.013 8.792 12.114 1.00 82.88 124 SER A N 1
ATOM 965 C CA . SER A 1 124 ? -4.915 7.357 11.800 1.00 82.88 124 SER A CA 1
ATOM 966 C C . SER A 1 124 ? -5.561 6.990 10.459 1.00 82.88 124 SER A C 1
ATOM 968 O O . SER A 1 124 ? -6.474 6.165 10.395 1.00 82.88 124 SER A O 1
ATOM 970 N N . VAL A 1 125 ? -5.071 7.552 9.353 1.00 75.38 125 VAL A N 1
ATOM 971 C CA . VAL A 1 125 ? -5.648 7.338 8.008 1.00 75.38 125 VAL A CA 1
ATOM 972 C C . VAL A 1 125 ? -5.616 5.872 7.539 1.00 75.38 125 VAL A C 1
ATOM 974 O O . VAL A 1 125 ? -6.550 5.409 6.882 1.00 75.38 125 VAL A O 1
ATOM 977 N N . ARG A 1 126 ? -4.591 5.104 7.947 1.00 74.81 126 ARG A N 1
ATOM 978 C CA . ARG A 1 126 ? -4.454 3.653 7.672 1.00 74.81 126 ARG A CA 1
ATOM 979 C C . ARG A 1 126 ? -5.181 2.763 8.691 1.00 74.81 126 ARG A C 1
ATOM 981 O O . ARG A 1 126 ? -5.328 1.562 8.459 1.00 74.81 126 ARG A O 1
ATOM 988 N N . GLY A 1 127 ? -5.624 3.345 9.809 1.00 78.31 127 GLY A N 1
ATOM 989 C CA . GLY A 1 127 ? -6.349 2.655 10.875 1.00 78.31 127 GLY A CA 1
ATOM 990 C C . GLY A 1 127 ? -5.549 1.587 11.619 1.00 78.31 127 GLY A C 1
ATOM 991 O O . GLY A 1 127 ? -6.148 0.621 12.073 1.00 78.31 127 GLY A O 1
ATOM 992 N N . VAL A 1 128 ? -4.221 1.700 11.731 1.00 80.00 128 VAL A N 1
ATOM 993 C CA . VAL A 1 128 ? -3.413 0.707 12.467 1.00 80.00 128 VAL A CA 1
ATOM 994 C C . VAL A 1 128 ? -3.862 0.656 13.927 1.00 80.00 128 VAL A C 1
ATOM 996 O O . VAL A 1 128 ? -3.873 1.682 14.592 1.00 80.00 128 VAL A O 1
ATOM 999 N N . GLY A 1 129 ? -4.262 -0.519 14.415 1.00 75.50 129 GLY A N 1
ATOM 1000 C CA . GLY A 1 129 ? -4.814 -0.680 15.766 1.00 75.50 129 GLY A CA 1
ATOM 1001 C C . GLY A 1 129 ? -6.294 -0.306 15.912 1.00 75.50 129 GLY A C 1
ATOM 1002 O O . GLY A 1 129 ? -6.854 -0.492 16.991 1.00 75.50 129 GLY A O 1
ATOM 1003 N N . TRP A 1 130 ? -6.945 0.151 14.842 1.00 83.69 130 TRP A N 1
ATOM 1004 C CA . TRP A 1 130 ? -8.371 0.474 14.809 1.00 83.69 130 TRP A CA 1
ATOM 1005 C C . TRP A 1 130 ? -9.191 -0.639 14.152 1.00 83.69 130 TRP A C 1
ATOM 1007 O O . TRP A 1 130 ? -8.714 -1.364 13.282 1.00 83.69 130 TRP A O 1
ATOM 1017 N N . ASN A 1 131 ? -10.476 -0.732 14.482 1.00 83.19 131 ASN A N 1
ATOM 1018 C CA . ASN A 1 131 ? -11.402 -1.681 13.850 1.00 83.19 131 ASN A CA 1
ATOM 1019 C C . ASN A 1 131 ? -11.631 -1.439 12.339 1.00 83.19 131 ASN A C 1
ATOM 1021 O O . ASN A 1 131 ? -12.155 -2.310 11.648 1.00 83.19 131 ASN A O 1
ATOM 1025 N N . PHE A 1 132 ? -11.228 -0.279 11.813 1.00 80.19 132 PHE A N 1
ATOM 1026 C CA . PHE A 1 132 ? -11.255 0.048 10.383 1.00 80.19 132 PHE A CA 1
ATOM 1027 C C . PHE A 1 132 ? -9.889 -0.113 9.691 1.00 80.19 132 PHE A C 1
ATOM 1029 O O . PHE A 1 132 ? -9.718 0.385 8.573 1.00 80.19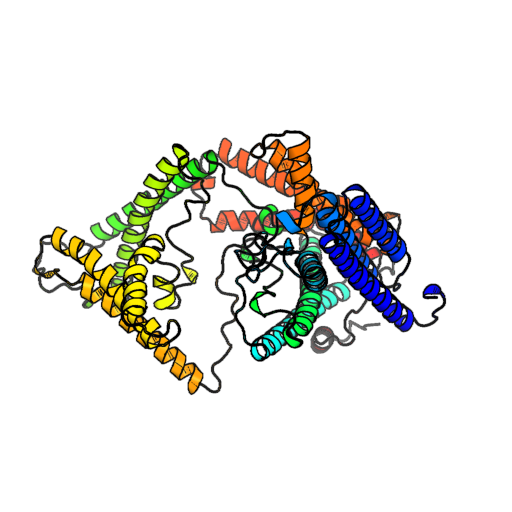 132 PHE A O 1
ATOM 1036 N N . GLN A 1 133 ? -8.921 -0.784 10.331 1.00 81.00 133 GLN A N 1
ATOM 1037 C CA . GLN A 1 133 ? -7.582 -1.018 9.787 1.00 81.00 133 GLN A CA 1
ATOM 1038 C C . GLN A 1 133 ? -7.631 -1.495 8.333 1.00 81.00 133 GLN A C 1
ATOM 1040 O O . GLN A 1 133 ? -8.400 -2.393 7.975 1.00 81.00 133 GLN A O 1
ATOM 1045 N N . ALA A 1 134 ? -6.791 -0.902 7.480 1.00 69.75 134 ALA A N 1
ATOM 1046 C CA . ALA A 1 134 ? -6.695 -1.337 6.097 1.00 69.75 134 ALA A CA 1
ATOM 1047 C C . ALA A 1 134 ? -6.331 -2.840 6.032 1.00 69.75 134 ALA A C 1
ATOM 1049 O O . ALA A 1 134 ? -5.429 -3.296 6.742 1.00 69.75 134 ALA A O 1
ATOM 1050 N N . PRO A 1 135 ? -7.025 -3.636 5.199 1.00 58.50 135 PRO A N 1
ATOM 1051 C CA . PRO A 1 135 ? -6.711 -5.046 5.052 1.00 58.50 135 PRO A CA 1
ATOM 1052 C C . PRO A 1 135 ? -5.353 -5.198 4.358 1.00 58.50 135 PRO A C 1
ATOM 1054 O O . PRO A 1 135 ? -5.072 -4.478 3.398 1.00 58.50 135 PRO A O 1
ATOM 1057 N N . HIS A 1 136 ? -4.557 -6.173 4.803 1.00 64.69 136 HIS A N 1
ATOM 1058 C CA . HIS A 1 136 ? -3.244 -6.521 4.235 1.00 64.69 136 HIS A CA 1
ATOM 1059 C C . HIS A 1 136 ? -2.159 -5.440 4.375 1.00 64.69 136 HIS A C 1
ATOM 1061 O O . HIS A 1 136 ? -1.348 -5.248 3.471 1.00 64.69 136 HIS A O 1
ATOM 1067 N N . LEU A 1 137 ? -2.135 -4.725 5.503 1.00 63.53 137 LEU A N 1
ATOM 1068 C CA . LEU A 1 137 ? -0.969 -3.915 5.858 1.00 63.53 137 LEU A CA 1
ATOM 1069 C C . LEU A 1 137 ? 0.259 -4.809 6.109 1.00 63.53 137 LEU A C 1
ATOM 1071 O O . LEU A 1 137 ? 0.093 -5.927 6.613 1.00 63.53 137 LEU A O 1
ATOM 1075 N N . PRO A 1 138 ? 1.481 -4.316 5.829 1.00 64.25 138 PRO A N 1
ATOM 1076 C CA . PRO A 1 138 ? 2.705 -4.984 6.250 1.00 64.25 138 PRO A CA 1
ATOM 1077 C C . PRO A 1 138 ? 2.671 -5.323 7.745 1.00 64.25 138 PRO A C 1
ATOM 1079 O O . PRO A 1 138 ? 2.088 -4.588 8.549 1.00 64.25 138 PRO A O 1
ATOM 1082 N N . LYS A 1 139 ? 3.285 -6.453 8.122 1.00 61.69 139 LYS A N 1
ATOM 1083 C CA . LYS A 1 139 ? 3.263 -6.942 9.510 1.00 61.69 139 LYS A CA 1
ATOM 1084 C C . LYS A 1 139 ? 3.773 -5.843 10.467 1.00 61.69 139 LYS A C 1
ATOM 1086 O O . LYS A 1 139 ? 4.829 -5.268 10.193 1.00 61.69 139 LYS A O 1
ATOM 1091 N N . PRO A 1 140 ? 3.076 -5.581 11.592 1.00 64.56 140 PRO A N 1
ATOM 1092 C CA . PRO A 1 140 ? 3.534 -4.634 12.605 1.00 64.56 140 PRO A CA 1
ATOM 1093 C C . PRO A 1 140 ? 4.945 -4.975 13.090 1.00 64.56 140 PRO A C 1
ATOM 1095 O O . PRO A 1 140 ? 5.241 -6.132 13.404 1.00 64.56 140 PRO A O 1
ATOM 1098 N N . GLN A 1 141 ? 5.814 -3.971 13.163 1.00 67.06 141 GLN A N 1
ATOM 1099 C CA . GLN A 1 141 ? 7.183 -4.143 13.632 1.00 67.06 141 GLN A CA 1
ATOM 1100 C C . GLN A 1 141 ? 7.230 -3.982 15.155 1.00 67.06 141 GLN A C 1
ATOM 1102 O O . GLN A 1 141 ? 7.193 -2.873 15.675 1.00 67.06 141 GLN A O 1
ATOM 1107 N N . ARG A 1 142 ? 7.322 -5.096 15.893 1.00 75.94 142 ARG A N 1
ATOM 1108 C CA . ARG A 1 142 ? 7.472 -5.073 17.359 1.00 75.94 142 ARG A CA 1
ATOM 1109 C C . ARG A 1 142 ? 8.924 -4.815 17.744 1.00 75.94 142 ARG A C 1
ATOM 1111 O O . ARG A 1 142 ? 9.713 -5.752 17.862 1.00 75.94 142 ARG A O 1
ATOM 1118 N N . MET A 1 143 ? 9.294 -3.548 17.896 1.00 80.44 143 MET A N 1
ATOM 1119 C CA . MET A 1 143 ? 10.674 -3.141 18.183 1.00 80.44 143 MET A CA 1
ATOM 1120 C C . MET A 1 143 ? 10.715 -2.145 19.347 1.00 80.44 143 MET A C 1
ATOM 1122 O O . MET A 1 143 ? 9.885 -1.243 19.421 1.00 80.44 143 MET A O 1
ATOM 1126 N N . GLY A 1 144 ? 11.685 -2.280 20.258 1.00 80.94 144 GLY A N 1
ATOM 1127 C CA . GLY A 1 144 ? 11.935 -1.247 21.274 1.00 80.94 144 GLY A CA 1
ATOM 1128 C C . GLY A 1 144 ? 12.357 0.078 20.626 1.00 80.94 144 GLY A C 1
ATOM 1129 O O . GLY A 1 144 ? 12.910 0.059 19.526 1.00 80.94 144 GLY A O 1
ATOM 1130 N N . ARG A 1 145 ? 12.130 1.218 21.298 1.00 84.31 145 ARG A N 1
ATOM 1131 C CA . ARG A 1 145 ? 12.355 2.570 20.735 1.00 84.31 145 ARG A CA 1
ATOM 1132 C C . ARG A 1 145 ? 13.761 2.760 20.157 1.00 84.31 145 ARG A C 1
ATOM 1134 O O . ARG A 1 145 ? 13.887 3.223 19.034 1.00 84.31 145 ARG A O 1
ATOM 1141 N N . VAL A 1 146 ? 14.799 2.298 20.858 1.00 84.94 146 VAL A N 1
ATOM 1142 C CA . VAL A 1 146 ? 16.199 2.363 20.385 1.00 84.94 146 VAL A CA 1
ATOM 1143 C C . VAL A 1 146 ? 16.414 1.516 19.127 1.00 84.94 146 VAL A C 1
ATOM 1145 O O . VAL A 1 146 ? 17.030 1.955 18.161 1.00 84.94 146 VAL A O 1
ATOM 1148 N N . LYS A 1 147 ? 15.859 0.299 19.090 1.00 85.38 147 LYS A N 1
ATOM 1149 C CA . LYS A 1 147 ? 15.967 -0.574 17.913 1.00 85.38 147 LYS A CA 1
ATOM 1150 C C . LYS A 1 147 ? 15.217 0.017 16.715 1.00 85.38 147 LYS A C 1
ATOM 1152 O O . LYS A 1 147 ? 15.687 -0.103 15.588 1.00 85.38 147 LYS A O 1
ATOM 1157 N N . PHE A 1 148 ? 14.066 0.644 16.963 1.00 84.12 148 PHE A N 1
ATOM 1158 C CA . PHE A 1 148 ? 13.309 1.358 15.941 1.00 84.12 148 PHE A CA 1
ATOM 1159 C C . PHE A 1 148 ? 14.055 2.599 15.447 1.00 84.12 148 PHE A C 1
ATOM 1161 O O . PHE A 1 148 ? 14.091 2.808 14.245 1.00 84.12 148 PHE A O 1
ATOM 1168 N N . PHE A 1 149 ? 14.705 3.362 16.330 1.00 85.06 149 PHE A N 1
ATOM 1169 C CA . PHE A 1 149 ? 15.537 4.509 15.958 1.00 85.06 149 PHE A CA 1
ATOM 1170 C C . PHE A 1 149 ? 16.595 4.108 14.922 1.00 85.06 149 PHE A C 1
ATOM 1172 O O . PHE A 1 149 ? 16.592 4.630 13.812 1.00 85.06 149 PHE A O 1
ATOM 1179 N N . PHE A 1 150 ? 17.418 3.095 15.215 1.00 83.50 150 PHE A N 1
ATOM 1180 C CA . PHE A 1 150 ? 18.417 2.613 14.253 1.00 83.50 150 PHE A CA 1
ATOM 1181 C C . PHE A 1 150 ? 17.794 2.020 12.984 1.00 83.50 150 PHE A C 1
ATOM 1183 O O . PHE A 1 150 ? 18.363 2.152 11.905 1.00 83.50 150 PHE A O 1
ATOM 1190 N N . HIS A 1 151 ? 16.631 1.368 13.085 1.00 82.19 151 HIS A N 1
ATOM 1191 C CA . HIS A 1 151 ? 15.909 0.897 11.904 1.00 82.19 151 HIS A CA 1
ATOM 1192 C C . HIS A 1 151 ? 15.471 2.063 11.014 1.00 82.19 151 HIS A C 1
ATOM 1194 O O . HIS A 1 151 ? 15.745 2.041 9.822 1.00 82.19 151 HIS A O 1
ATOM 1200 N N . ALA A 1 152 ? 14.824 3.075 11.586 1.00 79.50 152 ALA A N 1
ATOM 1201 C CA . ALA A 1 152 ? 14.337 4.244 10.872 1.00 79.50 152 ALA A CA 1
ATOM 1202 C C . ALA A 1 152 ? 15.491 5.055 10.270 1.00 79.50 152 ALA A C 1
ATOM 1204 O O . ALA A 1 152 ? 15.400 5.410 9.103 1.00 79.50 152 ALA A O 1
ATOM 1205 N N . ILE A 1 153 ? 16.602 5.252 10.990 1.00 86.00 153 ILE A N 1
ATOM 1206 C CA . ILE A 1 153 ? 17.813 5.883 10.439 1.00 86.00 153 ILE A CA 1
ATOM 1207 C C . ILE A 1 153 ? 18.371 5.075 9.262 1.00 86.00 153 ILE A C 1
ATOM 1209 O O . ILE A 1 153 ? 18.634 5.645 8.209 1.00 86.00 153 ILE A O 1
ATOM 1213 N N . ASN A 1 154 ? 18.484 3.748 9.381 1.00 81.56 154 ASN A N 1
ATOM 1214 C CA . ASN A 1 154 ? 18.938 2.916 8.263 1.00 81.56 154 ASN A CA 1
ATOM 1215 C C . ASN A 1 154 ? 17.998 3.000 7.051 1.00 81.56 154 ASN A C 1
ATOM 1217 O O . ASN A 1 154 ? 18.471 3.011 5.918 1.00 81.56 154 ASN A O 1
ATOM 1221 N N . GLN A 1 155 ? 16.682 3.057 7.271 1.00 82.06 155 GLN A N 1
ATOM 1222 C CA . GLN A 1 155 ? 15.715 3.230 6.186 1.00 82.06 155 GLN A CA 1
ATOM 1223 C C . GLN A 1 155 ? 15.837 4.612 5.547 1.00 82.06 155 GLN A C 1
ATOM 1225 O O . GLN A 1 155 ? 15.827 4.709 4.325 1.00 82.06 155 GLN A O 1
ATOM 1230 N N . LEU A 1 156 ? 15.998 5.665 6.352 1.00 80.62 156 LEU A N 1
ATOM 1231 C CA . LEU A 1 156 ? 16.235 7.020 5.862 1.00 80.62 156 LEU A CA 1
ATOM 1232 C C . LEU A 1 156 ? 17.493 7.071 4.996 1.00 80.62 156 LEU A C 1
ATOM 1234 O O . LEU A 1 156 ? 17.411 7.548 3.876 1.00 80.62 156 LEU A O 1
ATOM 1238 N N . LEU A 1 157 ? 18.611 6.498 5.451 1.00 82.69 157 LEU A N 1
ATOM 1239 C CA . LEU A 1 157 ? 19.851 6.418 4.672 1.00 82.69 157 LEU A CA 1
ATOM 1240 C C . LEU A 1 157 ? 19.673 5.634 3.365 1.00 82.69 157 LEU A C 1
ATOM 1242 O O . LEU A 1 157 ? 20.123 6.074 2.311 1.00 82.69 157 LEU A O 1
ATOM 1246 N N . PHE A 1 158 ? 18.994 4.486 3.407 1.00 82.62 158 PHE A N 1
ATOM 1247 C CA . PHE A 1 158 ? 18.743 3.686 2.210 1.00 82.62 158 PHE A CA 1
ATOM 1248 C C . PHE A 1 158 ? 17.886 4.441 1.188 1.00 82.62 158 PHE A C 1
ATOM 1250 O O . PHE A 1 158 ? 18.276 4.567 0.029 1.00 82.62 158 PHE A O 1
ATOM 1257 N N . TYR A 1 159 ? 16.731 4.967 1.605 1.00 80.69 159 TYR A N 1
ATOM 1258 C CA . TYR A 1 159 ? 15.845 5.694 0.699 1.00 80.69 159 TYR A CA 1
ATOM 1259 C C . TYR A 1 159 ? 16.435 7.029 0.261 1.00 80.69 159 TYR A C 1
ATOM 1261 O O . TYR A 1 159 ? 16.142 7.458 -0.847 1.00 80.69 159 TYR A O 1
ATOM 1269 N N . PHE A 1 160 ? 17.305 7.636 1.066 1.00 81.81 160 PHE A N 1
ATOM 1270 C CA . PHE A 1 160 ? 18.092 8.800 0.681 1.00 81.81 160 PHE A CA 1
ATOM 1271 C C . PHE A 1 160 ? 18.993 8.470 -0.507 1.00 81.81 160 PHE A C 1
ATOM 1273 O O . PHE A 1 160 ? 18.909 9.145 -1.523 1.00 81.81 160 PHE A O 1
ATOM 1280 N N . LEU A 1 161 ? 19.776 7.388 -0.430 1.00 80.12 161 LEU A N 1
ATOM 1281 C CA . LEU A 1 161 ? 20.650 6.966 -1.531 1.00 80.12 161 LEU A CA 1
ATOM 1282 C C . LEU A 1 161 ? 19.857 6.573 -2.783 1.00 80.12 161 LEU A C 1
ATOM 1284 O O . LEU A 1 161 ? 20.262 6.887 -3.897 1.00 80.12 161 LEU A O 1
ATOM 1288 N N . VAL A 1 162 ? 18.714 5.902 -2.617 1.00 79.25 162 VAL A N 1
ATOM 1289 C CA . VAL A 1 162 ? 17.830 5.547 -3.740 1.00 79.25 162 VAL A CA 1
ATOM 1290 C C . VAL A 1 162 ? 17.228 6.795 -4.391 1.00 79.25 162 VAL A C 1
ATOM 1292 O O . VAL A 1 162 ? 17.136 6.859 -5.616 1.00 79.25 162 VAL A O 1
ATOM 1295 N N . HIS A 1 163 ? 16.825 7.781 -3.590 1.00 81.56 163 HIS A N 1
ATOM 1296 C CA . HIS A 1 163 ? 16.286 9.043 -4.082 1.00 81.56 163 HIS A CA 1
ATOM 1297 C C . HIS A 1 163 ? 17.361 9.872 -4.790 1.00 81.56 163 HIS A C 1
ATOM 1299 O O . HIS A 1 163 ? 17.118 10.364 -5.887 1.00 81.56 163 HIS A O 1
ATOM 1305 N N . ASP A 1 164 ? 18.559 9.952 -4.207 1.00 82.19 164 ASP A N 1
ATOM 1306 C CA . ASP A 1 164 ? 19.731 10.616 -4.786 1.00 82.19 164 ASP A CA 1
ATOM 1307 C C . ASP A 1 164 ? 20.137 9.972 -6.118 1.00 82.19 164 ASP A C 1
ATOM 1309 O O . ASP A 1 164 ? 20.380 10.669 -7.101 1.00 82.19 164 ASP A O 1
ATOM 1313 N N . LEU A 1 165 ? 20.111 8.636 -6.202 1.00 81.44 165 LEU A N 1
ATOM 1314 C CA . LEU A 1 165 ? 20.342 7.913 -7.452 1.00 81.44 165 LEU A CA 1
ATOM 1315 C C . LEU A 1 165 ? 19.280 8.244 -8.504 1.00 81.44 165 LEU A C 1
ATOM 1317 O O . LEU A 1 165 ? 19.628 8.522 -9.647 1.00 81.44 165 LEU A O 1
ATOM 1321 N N . ALA A 1 166 ? 17.997 8.223 -8.135 1.00 81.94 166 ALA A N 1
ATOM 1322 C CA . ALA A 1 166 ? 16.912 8.539 -9.058 1.00 81.94 166 ALA A CA 1
ATOM 1323 C C . ALA A 1 166 ? 17.006 9.986 -9.569 1.00 81.94 166 ALA A C 1
ATOM 1325 O O . ALA A 1 166 ? 16.905 10.204 -10.772 1.00 81.94 166 ALA A O 1
ATOM 1326 N N . GLN A 1 167 ? 17.266 10.957 -8.687 1.00 79.06 167 GLN A N 1
ATOM 1327 C CA . GLN A 1 167 ? 17.486 12.352 -9.079 1.00 79.06 167 GLN A CA 1
ATOM 1328 C C . GLN A 1 167 ? 18.726 12.512 -9.957 1.00 79.06 167 GLN A C 1
ATOM 1330 O O . GLN A 1 167 ? 18.669 13.198 -10.973 1.00 79.06 167 GLN A O 1
ATOM 1335 N N . THR A 1 168 ? 19.835 11.858 -9.600 1.00 77.44 168 THR A N 1
ATOM 1336 C CA . THR A 1 168 ? 21.062 11.898 -10.400 1.00 77.44 168 THR A CA 1
ATOM 1337 C C . THR A 1 168 ? 20.795 11.355 -11.797 1.00 77.44 168 THR A C 1
ATOM 1339 O O . THR A 1 168 ? 21.106 12.036 -12.762 1.00 77.44 168 THR A O 1
ATOM 1342 N N . LEU A 1 169 ? 20.150 10.191 -11.926 1.00 77.44 169 LEU A N 1
ATOM 1343 C CA . LEU A 1 169 ? 19.775 9.631 -13.227 1.00 77.44 169 LEU A CA 1
ATOM 1344 C C . LEU A 1 169 ? 18.856 10.568 -14.017 1.00 77.44 169 LEU A C 1
ATOM 1346 O O . LEU A 1 169 ? 19.069 10.744 -15.213 1.00 77.44 169 LEU A O 1
ATOM 1350 N N . SER A 1 170 ? 17.872 11.190 -13.362 1.00 75.75 170 SER A N 1
ATOM 1351 C CA . SER A 1 170 ? 16.997 12.171 -14.010 1.00 75.75 170 SER A CA 1
ATOM 1352 C C . SER A 1 170 ? 17.761 13.383 -14.543 1.00 75.75 170 SER A C 1
ATOM 1354 O O . SER A 1 170 ? 17.389 13.908 -15.581 1.00 75.75 170 SER A O 1
ATOM 1356 N N . ARG A 1 171 ? 18.840 13.804 -13.872 1.00 73.50 171 ARG A N 1
ATOM 1357 C CA . ARG A 1 171 ? 19.632 14.983 -14.255 1.00 73.50 171 ARG A CA 1
ATOM 1358 C C . ARG A 1 171 ? 20.760 14.700 -15.238 1.00 73.50 171 ARG A C 1
ATOM 1360 O O . ARG A 1 171 ? 21.117 15.572 -16.015 1.00 73.50 171 ARG A O 1
ATOM 1367 N N . THR A 1 172 ? 21.379 13.525 -15.168 1.00 67.56 172 THR A N 1
ATOM 1368 C CA . THR A 1 172 ? 22.608 13.237 -15.924 1.00 67.56 172 THR A CA 1
ATOM 1369 C C . THR A 1 172 ? 22.360 12.515 -17.233 1.00 67.56 172 THR A C 1
ATOM 1371 O O . THR A 1 172 ? 23.195 12.573 -18.132 1.00 67.56 172 THR A O 1
ATOM 1374 N N . VAL A 1 173 ? 21.233 11.819 -17.366 1.00 69.25 173 VAL A N 1
ATOM 1375 C CA . VAL A 1 173 ? 20.907 11.093 -18.590 1.00 69.25 173 VAL A CA 1
ATOM 1376 C C . VAL A 1 173 ? 20.230 12.067 -19.563 1.00 69.25 173 VAL A C 1
ATOM 1378 O O . VAL A 1 173 ? 19.123 12.512 -19.268 1.00 69.25 173 VAL A O 1
ATOM 1381 N N . PRO A 1 174 ? 20.811 12.361 -20.746 1.00 62.91 174 PRO A N 1
ATOM 1382 C CA . PRO A 1 174 ? 20.371 13.468 -21.614 1.00 62.91 174 PRO A CA 1
ATOM 1383 C C . PRO A 1 174 ? 18.932 13.403 -22.151 1.00 62.91 174 PRO A C 1
ATOM 1385 O O . PRO A 1 174 ? 18.446 14.367 -22.715 1.00 62.91 174 PRO A O 1
ATOM 1388 N N . TYR A 1 175 ? 18.263 12.252 -22.052 1.00 65.38 175 TYR A N 1
ATOM 1389 C CA . TYR A 1 175 ? 16.853 12.084 -22.437 1.00 65.38 175 TYR A CA 1
ATOM 1390 C C . TYR A 1 175 ? 15.915 11.902 -21.231 1.00 65.38 175 TYR A C 1
ATOM 1392 O O . TYR A 1 175 ? 14.710 11.739 -21.415 1.00 65.38 175 TYR A O 1
ATOM 1400 N N . LEU A 1 176 ? 16.470 11.853 -20.015 1.00 60.28 176 LEU A N 1
ATOM 1401 C CA . LEU A 1 176 ? 15.730 12.008 -18.760 1.00 60.28 176 LEU A CA 1
ATOM 1402 C C . LEU A 1 176 ? 15.743 13.469 -18.302 1.00 60.28 176 LEU A C 1
ATOM 1404 O O . LEU A 1 176 ? 14.735 13.941 -17.785 1.00 60.28 176 LEU A O 1
ATOM 1408 N N . HIS A 1 177 ? 16.857 14.159 -18.548 1.00 59.97 177 HIS A N 1
ATOM 1409 C CA . HIS A 1 177 ? 17.010 15.596 -18.398 1.00 59.97 177 HIS A CA 1
ATOM 1410 C C . HIS A 1 177 ? 16.425 16.272 -19.637 1.00 59.97 177 HIS A C 1
ATOM 1412 O O . HIS A 1 177 ? 16.961 16.121 -20.736 1.00 59.97 177 HIS A O 1
ATOM 1418 N N . LEU A 1 178 ? 15.314 16.991 -19.489 1.00 57.03 178 LEU A N 1
ATOM 1419 C CA . LEU A 1 178 ? 14.798 17.824 -20.572 1.00 57.03 178 LEU A CA 1
ATOM 1420 C C . LEU A 1 178 ? 15.651 19.089 -20.630 1.00 57.03 178 LEU A C 1
ATOM 1422 O O . LEU A 1 178 ? 15.406 20.052 -19.910 1.00 57.03 178 LEU A O 1
ATOM 1426 N N . ASP A 1 179 ? 16.700 19.069 -21.451 1.00 48.75 179 ASP A N 1
ATOM 1427 C CA . ASP A 1 179 ? 17.534 20.249 -21.640 1.00 48.75 179 ASP A CA 1
ATOM 1428 C C . ASP A 1 179 ? 16.754 21.287 -22.465 1.00 48.75 179 ASP A C 1
ATOM 1430 O O . ASP A 1 179 ? 16.533 21.132 -23.666 1.00 48.75 179 ASP A O 1
ATOM 1434 N N . HIS A 1 180 ? 16.264 22.332 -21.798 1.00 51.50 180 HIS A N 1
ATOM 1435 C CA . HIS A 1 180 ? 15.398 23.363 -22.386 1.00 51.50 180 HIS A CA 1
ATOM 1436 C C . HIS A 1 180 ? 16.156 24.379 -23.259 1.00 51.50 180 HIS A C 1
ATOM 1438 O O . HIS A 1 180 ? 15.627 25.442 -23.580 1.00 51.50 180 HIS A O 1
ATOM 1444 N N . THR A 1 181 ? 17.400 24.087 -23.634 1.00 45.03 181 THR A N 1
ATOM 1445 C CA . THR A 1 181 ? 18.269 24.992 -24.396 1.00 45.03 181 THR A CA 1
ATOM 1446 C C . THR A 1 181 ? 17.921 25.070 -25.887 1.00 45.03 181 THR A C 1
ATOM 1448 O O . THR A 1 181 ? 18.424 25.951 -26.581 1.00 45.03 181 THR A O 1
ATOM 1451 N N . HIS A 1 182 ? 16.979 24.256 -26.377 1.00 40.38 182 HIS A N 1
ATOM 1452 C CA . HIS A 1 182 ? 16.405 24.402 -27.715 1.00 40.38 182 HIS A CA 1
ATOM 1453 C C . HIS A 1 182 ? 14.870 24.395 -27.690 1.00 40.38 182 HIS A C 1
ATOM 1455 O O . HIS A 1 182 ? 14.259 23.414 -27.274 1.00 40.38 182 HIS A O 1
ATOM 1461 N N . ASN A 1 183 ? 14.278 25.495 -28.179 1.00 38.94 183 ASN A N 1
ATOM 1462 C CA . ASN A 1 183 ? 12.865 25.739 -28.523 1.00 38.94 183 ASN A CA 1
ATOM 1463 C C . ASN A 1 183 ? 12.048 24.488 -28.916 1.00 38.94 183 ASN A C 1
ATOM 1465 O O . ASN A 1 183 ? 11.742 24.283 -30.089 1.00 38.94 183 ASN A O 1
ATOM 1469 N N . SER A 1 184 ? 11.647 23.658 -27.959 1.00 45.62 184 SER A N 1
ATOM 1470 C CA . SER A 1 184 ? 10.784 22.509 -28.221 1.00 45.62 184 SER A CA 1
ATOM 1471 C C . SER A 1 184 ? 9.738 22.390 -27.124 1.00 45.62 184 SER A C 1
ATOM 1473 O O . SER A 1 184 ? 9.817 21.564 -26.224 1.00 45.62 184 SER A O 1
ATOM 1475 N N . HIS A 1 185 ? 8.682 23.189 -27.270 1.00 49.91 185 HIS A N 1
ATOM 1476 C CA . HIS A 1 185 ? 7.382 22.926 -26.643 1.00 49.91 185 HIS A CA 1
ATOM 1477 C C . HIS A 1 185 ? 6.776 21.558 -27.061 1.00 49.91 185 HIS A C 1
ATOM 1479 O O . HIS A 1 185 ? 5.697 21.204 -26.599 1.00 49.91 185 HIS A O 1
ATOM 1485 N N . ASP A 1 186 ? 7.476 20.784 -27.902 1.00 51.84 186 ASP A N 1
ATOM 1486 C CA . ASP A 1 186 ? 7.016 19.539 -28.523 1.00 51.84 186 ASP A CA 1
ATOM 1487 C C . ASP A 1 186 ? 7.706 18.265 -27.990 1.00 51.84 186 ASP A C 1
ATOM 1489 O O . ASP A 1 186 ? 7.366 17.156 -28.418 1.00 51.84 186 ASP A O 1
ATOM 1493 N N . PHE A 1 187 ? 8.683 18.363 -27.075 1.00 60.38 187 PHE A N 1
ATOM 1494 C CA . PHE A 1 187 ? 9.357 17.164 -26.564 1.00 60.38 187 PHE A CA 1
ATOM 1495 C C . PHE A 1 187 ? 8.545 16.495 -25.446 1.00 60.38 187 PHE A C 1
ATOM 1497 O O . PHE A 1 187 ? 8.585 16.894 -24.289 1.00 60.38 187 PHE A O 1
ATOM 1504 N N . SER A 1 188 ? 7.848 15.413 -25.792 1.00 72.38 188 SER A N 1
ATOM 1505 C CA . SER A 1 188 ? 7.210 14.504 -24.830 1.00 72.38 188 SER A CA 1
ATOM 1506 C C . SER A 1 188 ? 8.045 13.238 -24.660 1.00 72.38 188 SER A C 1
ATOM 1508 O O . SER A 1 188 ? 8.574 12.705 -25.643 1.00 72.38 188 SER A O 1
ATOM 1510 N N . ILE A 1 189 ? 8.058 12.647 -23.459 1.00 74.75 189 ILE A N 1
ATOM 1511 C CA . ILE A 1 189 ? 8.628 11.307 -23.223 1.00 74.75 189 ILE A CA 1
ATOM 1512 C C . ILE A 1 189 ? 8.015 10.281 -24.182 1.00 74.75 189 ILE A C 1
ATOM 1514 O O . ILE A 1 189 ? 8.654 9.294 -24.540 1.00 74.75 189 ILE A O 1
ATOM 1518 N N . ARG A 1 190 ? 6.790 10.509 -24.671 1.00 77.94 190 ARG A N 1
ATOM 1519 C CA . ARG A 1 190 ? 6.128 9.640 -25.654 1.00 77.94 190 ARG A CA 1
ATOM 1520 C C . ARG A 1 190 ? 6.860 9.553 -26.992 1.00 77.94 190 ARG A C 1
ATOM 1522 O O . ARG A 1 190 ? 6.698 8.535 -27.662 1.00 77.94 190 ARG A O 1
ATOM 1529 N N . SER A 1 191 ? 7.647 10.566 -27.353 1.00 80.06 191 SER A N 1
ATOM 1530 C CA . SER A 1 191 ? 8.453 10.591 -28.580 1.00 80.06 191 SER A CA 1
ATOM 1531 C C . SER A 1 191 ? 9.677 9.666 -28.512 1.00 80.06 191 SER A C 1
ATOM 1533 O O . SER A 1 191 ? 10.249 9.305 -29.539 1.00 80.06 191 SER A O 1
ATOM 1535 N N . LEU A 1 192 ? 10.066 9.230 -27.308 1.00 81.31 192 LEU A N 1
ATOM 1536 C CA . LEU A 1 192 ? 11.221 8.366 -27.106 1.00 81.31 192 LEU A CA 1
ATOM 1537 C C . LEU A 1 192 ? 10.942 6.897 -27.477 1.00 81.31 192 LEU A C 1
ATOM 1539 O O . LEU A 1 192 ? 9.828 6.395 -27.282 1.00 81.31 192 LEU A O 1
ATOM 1543 N N . PRO A 1 193 ? 11.980 6.144 -27.897 1.00 84.19 193 PRO A N 1
ATOM 1544 C CA . PRO A 1 193 ? 11.921 4.690 -27.982 1.00 84.19 193 PRO A CA 1
ATOM 1545 C C . PRO A 1 193 ? 11.410 4.064 -26.681 1.00 84.19 193 PRO A C 1
ATOM 1547 O O . PRO A 1 193 ? 11.757 4.506 -25.582 1.00 84.19 193 PRO A O 1
ATOM 1550 N N . TYR A 1 194 ? 10.622 2.993 -26.795 1.00 81.75 194 TYR A N 1
ATOM 1551 C CA . TYR A 1 194 ? 9.934 2.377 -25.655 1.00 81.75 194 TYR A CA 1
ATOM 1552 C C . TYR A 1 194 ? 10.870 2.016 -24.488 1.00 81.75 194 TYR A C 1
ATOM 1554 O O . TYR A 1 194 ? 10.523 2.229 -23.331 1.00 81.75 194 TYR A O 1
ATOM 1562 N N . THR A 1 195 ? 12.084 1.539 -24.770 1.00 80.25 195 THR A N 1
ATOM 1563 C CA . THR A 1 195 ? 13.083 1.205 -23.741 1.00 80.25 195 THR A CA 1
ATOM 1564 C C . THR A 1 195 ? 13.502 2.417 -22.910 1.00 80.25 195 THR A C 1
ATOM 1566 O O . THR A 1 195 ? 13.604 2.318 -21.688 1.00 80.25 195 THR A O 1
ATOM 1569 N N . LYS A 1 196 ? 13.672 3.583 -23.545 1.00 79.94 196 LYS A N 1
ATOM 1570 C CA . LYS A 1 196 ? 13.961 4.841 -22.847 1.00 79.94 196 LYS A CA 1
ATOM 1571 C C . LYS A 1 196 ? 12.760 5.288 -22.019 1.00 79.94 196 LYS A C 1
ATOM 1573 O O . LYS A 1 196 ? 12.929 5.635 -20.859 1.00 79.94 196 LYS A O 1
ATOM 1578 N N . ARG A 1 197 ? 11.539 5.165 -22.553 1.00 82.38 197 ARG A N 1
ATOM 1579 C CA . ARG A 1 197 ? 10.294 5.470 -21.819 1.00 82.38 197 ARG A CA 1
ATOM 1580 C C . ARG A 1 197 ? 10.130 4.633 -20.556 1.00 82.38 197 ARG A C 1
ATOM 1582 O O . ARG A 1 197 ? 9.699 5.149 -19.524 1.00 82.38 197 ARG A O 1
ATOM 1589 N N . VAL A 1 198 ? 10.469 3.346 -20.633 1.00 82.94 198 VAL A N 1
ATOM 1590 C CA . VAL A 1 198 ? 10.490 2.442 -19.478 1.00 82.94 198 VAL A CA 1
ATOM 1591 C C . VAL A 1 198 ? 11.460 2.964 -18.422 1.00 82.94 198 VAL A C 1
ATOM 1593 O O . VAL A 1 198 ? 11.075 3.064 -17.258 1.00 82.94 198 VAL A O 1
ATOM 1596 N N . LEU A 1 199 ? 12.672 3.362 -18.819 1.00 82.25 199 LEU A N 1
ATOM 1597 C CA . LEU A 1 199 ? 13.648 3.931 -17.892 1.00 82.25 199 LEU A CA 1
ATOM 1598 C C . LEU A 1 199 ? 13.126 5.222 -17.241 1.00 82.25 199 LEU A C 1
ATOM 1600 O O . LEU A 1 199 ? 13.159 5.312 -16.019 1.00 82.25 199 LEU A O 1
ATOM 1604 N N . CYS A 1 200 ? 12.548 6.158 -18.010 1.00 79.56 200 CYS A N 1
ATOM 1605 C CA . CYS A 1 200 ? 11.926 7.375 -17.461 1.00 79.56 200 CYS A CA 1
ATOM 1606 C C . CYS A 1 200 ? 10.853 7.041 -16.420 1.00 79.56 200 CYS A C 1
ATOM 1608 O O . CYS A 1 200 ? 10.836 7.588 -15.319 1.00 79.56 200 CYS A O 1
ATOM 1610 N N . THR A 1 201 ? 9.981 6.091 -16.763 1.00 82.75 201 THR A N 1
ATOM 1611 C CA . THR A 1 201 ? 8.875 5.652 -15.906 1.00 82.75 201 THR A CA 1
ATOM 1612 C C . THR A 1 201 ? 9.388 5.071 -14.591 1.00 82.75 201 THR A C 1
ATOM 1614 O O . THR A 1 201 ? 8.887 5.416 -13.522 1.00 82.75 201 THR A O 1
ATOM 1617 N N . VAL A 1 202 ? 10.386 4.187 -14.657 1.00 82.62 202 VAL A N 1
ATOM 1618 C CA . VAL A 1 202 ? 10.950 3.520 -13.478 1.00 82.62 202 VAL A CA 1
ATOM 1619 C C . VAL A 1 202 ? 11.706 4.514 -12.603 1.00 82.62 202 VAL A C 1
ATOM 1621 O O . VAL A 1 202 ? 11.471 4.531 -11.398 1.00 82.62 202 VAL A O 1
ATOM 1624 N N . THR A 1 203 ? 12.556 5.363 -13.184 1.00 81.38 203 THR A N 1
ATOM 1625 C CA . THR A 1 203 ? 13.322 6.372 -12.437 1.00 81.38 203 THR A CA 1
ATOM 1626 C C . THR A 1 203 ? 12.391 7.321 -11.687 1.00 81.38 203 THR A C 1
ATOM 1628 O O . THR A 1 203 ? 12.555 7.511 -10.481 1.00 81.38 203 THR A O 1
ATOM 1631 N N . TRP A 1 204 ? 11.352 7.836 -12.353 1.00 81.81 204 TRP A N 1
ATOM 1632 C CA . TRP A 1 204 ? 10.373 8.719 -11.718 1.00 81.81 204 TRP A CA 1
ATOM 1633 C C . TRP A 1 204 ? 9.590 8.004 -10.609 1.00 81.81 204 TRP A C 1
ATOM 1635 O O . TRP A 1 204 ? 9.440 8.529 -9.506 1.00 81.81 204 TRP A O 1
ATOM 1645 N N . LEU A 1 205 ? 9.150 6.762 -10.851 1.00 81.38 205 LEU A N 1
ATOM 1646 C CA . LEU A 1 205 ? 8.422 5.973 -9.857 1.00 81.38 205 LEU A CA 1
ATOM 1647 C C . LEU A 1 205 ? 9.272 5.679 -8.613 1.00 81.38 205 LEU A C 1
ATOM 1649 O O . LEU A 1 205 ? 8.780 5.783 -7.488 1.00 81.38 205 LEU A O 1
ATOM 1653 N N . VAL A 1 206 ? 10.544 5.325 -8.807 1.00 81.56 206 VAL A N 1
ATOM 1654 C CA . VAL A 1 206 ? 11.511 5.094 -7.726 1.00 81.56 206 VAL A CA 1
ATOM 1655 C C . VAL A 1 206 ? 11.766 6.389 -6.951 1.00 81.56 206 VAL A C 1
ATOM 1657 O O . VAL A 1 206 ? 11.762 6.360 -5.717 1.00 81.56 206 VAL A O 1
ATOM 1660 N N . GLY A 1 207 ? 11.911 7.523 -7.644 1.00 79.94 207 GLY A N 1
ATOM 1661 C CA . GLY A 1 207 ? 12.029 8.852 -7.041 1.00 79.94 207 GLY A CA 1
ATOM 1662 C C . GLY A 1 207 ? 10.827 9.205 -6.160 1.00 79.94 207 GLY A C 1
ATOM 1663 O O . GLY A 1 207 ? 10.993 9.520 -4.982 1.00 79.94 207 GLY A O 1
ATOM 1664 N N . ALA A 1 208 ? 9.608 9.041 -6.678 1.00 78.06 208 ALA A N 1
ATOM 1665 C CA . ALA A 1 208 ? 8.378 9.285 -5.926 1.00 78.06 208 ALA A CA 1
ATOM 1666 C C . ALA A 1 208 ? 8.242 8.354 -4.704 1.00 78.06 208 ALA A C 1
ATOM 1668 O O . ALA A 1 208 ? 7.935 8.805 -3.599 1.00 78.06 208 ALA A O 1
ATOM 1669 N N . CYS A 1 209 ? 8.509 7.052 -4.864 1.00 78.56 209 CYS A N 1
ATOM 1670 C CA . CYS A 1 209 ? 8.420 6.087 -3.764 1.00 78.56 209 CYS A CA 1
ATOM 1671 C C . CYS A 1 209 ? 9.427 6.382 -2.650 1.00 78.56 209 CYS A C 1
ATOM 1673 O O . CYS A 1 209 ? 9.072 6.343 -1.471 1.00 78.56 209 CYS A O 1
ATOM 1675 N N . SER A 1 210 ? 10.678 6.665 -3.019 1.00 79.19 210 SER A N 1
ATOM 1676 C CA . SER A 1 210 ? 11.745 6.981 -2.067 1.00 79.19 210 SER A CA 1
ATOM 1677 C C . SER A 1 210 ? 11.482 8.301 -1.339 1.00 79.19 210 SER A C 1
ATOM 1679 O O . SER A 1 210 ? 11.603 8.329 -0.117 1.00 79.19 210 SER A O 1
ATOM 1681 N N . GLY A 1 211 ? 11.002 9.338 -2.036 1.00 77.25 211 GLY A N 1
ATOM 1682 C CA . GLY A 1 211 ? 10.615 10.615 -1.426 1.00 77.25 211 GLY A CA 1
ATOM 1683 C C . GLY A 1 211 ? 9.506 10.457 -0.381 1.00 77.25 211 GLY A C 1
ATOM 1684 O O . GLY A 1 211 ? 9.646 10.892 0.761 1.00 77.25 211 GLY A O 1
ATOM 1685 N N . ILE A 1 212 ? 8.436 9.727 -0.717 1.00 79.62 212 ILE A N 1
ATOM 1686 C CA . ILE A 1 212 ? 7.347 9.442 0.231 1.00 79.62 212 ILE A CA 1
ATOM 1687 C C . ILE A 1 212 ? 7.862 8.648 1.448 1.00 79.62 212 ILE A C 1
ATOM 1689 O O . ILE A 1 212 ? 7.452 8.912 2.582 1.00 79.62 212 ILE A O 1
ATOM 1693 N N . GLN A 1 213 ? 8.756 7.673 1.240 1.00 79.88 213 GLN A N 1
ATOM 1694 C CA . GLN A 1 213 ? 9.341 6.890 2.335 1.00 79.88 213 GLN A CA 1
ATOM 1695 C C . GLN A 1 213 ? 10.235 7.737 3.243 1.00 79.88 213 GLN A C 1
ATOM 1697 O O . GLN A 1 213 ? 10.185 7.552 4.459 1.00 79.88 213 GLN A O 1
ATOM 1702 N N . LEU A 1 214 ? 11.005 8.677 2.688 1.00 80.56 214 LEU A N 1
ATOM 1703 C CA . LEU A 1 214 ? 11.805 9.624 3.466 1.00 80.56 214 LEU A CA 1
ATOM 1704 C C . LEU A 1 214 ? 10.915 10.445 4.400 1.00 80.56 214 LEU A C 1
ATOM 1706 O O . LEU A 1 214 ? 11.128 10.433 5.612 1.00 80.56 214 LEU A O 1
ATOM 1710 N N . CYS A 1 215 ? 9.853 11.066 3.876 1.00 81.44 215 CYS A N 1
ATOM 1711 C CA . CYS A 1 215 ? 8.893 11.805 4.701 1.00 81.44 215 CYS A CA 1
ATOM 1712 C C . CYS A 1 215 ? 8.269 10.913 5.785 1.00 81.44 215 CYS A C 1
ATOM 1714 O O . CYS A 1 215 ? 8.173 11.302 6.951 1.00 81.44 215 CYS A O 1
ATOM 1716 N N . TYR A 1 216 ? 7.871 9.693 5.415 1.00 82.75 216 TYR A N 1
ATOM 1717 C CA . TYR A 1 216 ? 7.244 8.747 6.331 1.00 82.75 216 TYR A CA 1
ATOM 1718 C C . TYR A 1 216 ? 8.159 8.355 7.498 1.00 82.75 216 TYR A C 1
ATOM 1720 O O . TYR A 1 216 ? 7.736 8.431 8.653 1.00 82.75 216 TYR A O 1
ATOM 1728 N N . TYR A 1 217 ? 9.400 7.943 7.222 1.00 80.81 217 TYR A N 1
ATOM 1729 C CA . TYR A 1 217 ? 10.327 7.518 8.270 1.00 80.81 217 TYR A CA 1
ATOM 1730 C C . TYR A 1 217 ? 10.819 8.689 9.125 1.00 80.81 217 TYR A C 1
ATOM 1732 O O . TYR A 1 217 ? 11.017 8.483 10.320 1.00 80.81 217 TYR A O 1
ATOM 1740 N N . SER A 1 218 ? 10.917 9.906 8.580 1.00 84.31 218 SER A N 1
ATOM 1741 C CA . SER A 1 218 ? 11.215 11.115 9.362 1.00 84.31 218 SER A CA 1
ATOM 1742 C C . SER A 1 218 ? 10.121 11.394 10.393 1.00 84.31 218 SER A C 1
ATOM 1744 O O . SER A 1 218 ? 10.402 11.558 11.580 1.00 84.31 218 SER A O 1
ATOM 1746 N N . ILE A 1 219 ? 8.853 11.355 9.972 1.00 81.50 219 ILE A N 1
ATOM 1747 C CA . ILE A 1 219 ? 7.709 11.544 10.875 1.00 81.50 219 ILE A CA 1
ATOM 1748 C C . ILE A 1 219 ? 7.625 10.396 11.889 1.00 81.50 219 ILE A C 1
ATOM 1750 O O . ILE A 1 219 ? 7.454 10.632 13.086 1.00 81.50 219 ILE A O 1
ATOM 1754 N N . ALA A 1 220 ? 7.780 9.147 11.438 1.00 81.19 220 ALA A N 1
ATOM 1755 C CA . ALA A 1 220 ? 7.725 7.981 12.314 1.00 81.19 220 ALA A CA 1
ATOM 1756 C C . ALA A 1 220 ? 8.849 7.990 13.364 1.00 81.19 220 ALA A C 1
ATOM 1758 O O . ALA A 1 220 ? 8.616 7.602 14.508 1.00 81.19 220 ALA A O 1
ATOM 1759 N N . LEU A 1 221 ? 10.048 8.460 13.003 1.00 83.88 221 LEU A N 1
ATOM 1760 C CA . LEU A 1 221 ? 11.172 8.626 13.923 1.00 83.88 221 LEU A CA 1
ATOM 1761 C C . LEU A 1 221 ? 10.826 9.606 15.048 1.00 83.88 221 LEU A C 1
ATOM 1763 O O . LEU A 1 221 ? 11.014 9.270 16.217 1.00 83.88 221 LEU A O 1
ATOM 1767 N N . VAL A 1 222 ? 10.261 10.770 14.707 1.00 84.56 222 VAL A N 1
ATOM 1768 C CA . VAL A 1 222 ? 9.819 11.772 15.690 1.00 84.56 222 VAL A CA 1
ATOM 1769 C C . VAL A 1 222 ? 8.723 11.193 16.583 1.00 84.56 222 VAL A C 1
ATOM 1771 O O . VAL A 1 222 ? 8.846 11.224 17.802 1.00 84.56 222 VAL A O 1
ATOM 1774 N N . TRP A 1 223 ? 7.679 10.604 16.002 1.00 82.19 223 TRP A N 1
ATOM 1775 C CA . TRP A 1 223 ? 6.521 10.089 16.739 1.00 82.19 223 TRP A CA 1
ATOM 1776 C C . TRP A 1 223 ? 6.834 8.918 17.675 1.00 82.19 223 TRP A C 1
ATOM 1778 O O . TRP A 1 223 ? 6.316 8.860 18.793 1.00 82.19 223 TRP A O 1
ATOM 1788 N N . VAL A 1 224 ? 7.676 7.977 17.242 1.00 82.88 224 VAL A N 1
ATOM 1789 C CA . VAL A 1 224 ? 8.099 6.852 18.089 1.00 82.88 224 VAL A CA 1
ATOM 1790 C C . VAL A 1 224 ? 9.146 7.304 19.110 1.00 82.88 224 VAL A C 1
ATOM 1792 O O . VAL A 1 224 ? 9.142 6.819 20.245 1.00 82.88 224 VAL A O 1
ATOM 1795 N N . GLY A 1 225 ? 10.010 8.255 18.739 1.00 83.44 225 GLY A N 1
ATOM 1796 C CA . GLY A 1 225 ? 11.014 8.854 19.619 1.00 83.44 225 GLY A CA 1
ATOM 1797 C C . GLY A 1 225 ? 10.393 9.614 20.792 1.00 83.44 225 GLY A C 1
ATOM 1798 O O . GLY A 1 225 ? 10.758 9.367 21.940 1.00 83.44 225 GLY A O 1
ATOM 1799 N N . THR A 1 226 ? 9.388 10.455 20.527 1.00 82.81 226 THR A N 1
ATOM 1800 C CA . THR A 1 226 ? 8.633 11.192 21.558 1.00 82.81 226 THR A CA 1
ATOM 1801 C C . THR A 1 226 ? 7.648 10.310 22.330 1.00 82.81 226 THR A C 1
ATOM 1803 O O . THR A 1 226 ? 7.085 10.738 23.335 1.00 82.81 226 THR A O 1
ATOM 1806 N N . GLY A 1 227 ? 7.436 9.066 21.890 1.00 77.44 227 GLY A N 1
ATOM 1807 C CA . GLY A 1 227 ? 6.565 8.100 22.554 1.00 77.44 227 GLY A CA 1
ATOM 1808 C C . GLY A 1 227 ? 5.071 8.295 22.298 1.00 77.44 227 GLY A C 1
ATOM 1809 O O . GLY A 1 227 ? 4.274 7.652 22.978 1.00 77.44 227 GLY A O 1
ATOM 1810 N N . TRP A 1 228 ? 4.699 9.132 21.326 1.00 71.44 228 TRP A N 1
ATOM 1811 C CA . TRP A 1 228 ? 3.308 9.347 20.912 1.00 71.44 228 TRP A CA 1
ATOM 1812 C C . TRP A 1 228 ? 2.716 8.124 20.209 1.00 71.44 228 TRP A C 1
ATOM 1814 O O . TRP A 1 228 ? 1.522 7.865 20.331 1.00 71.44 228 TRP A O 1
ATOM 1824 N N . PHE A 1 229 ? 3.556 7.360 19.506 1.00 74.38 229 PHE A N 1
ATOM 1825 C CA . PHE A 1 229 ? 3.182 6.104 18.862 1.00 74.38 229 PHE A CA 1
ATOM 1826 C C . PHE A 1 229 ? 4.150 4.979 19.234 1.00 74.38 229 PHE A C 1
ATOM 1828 O O . PHE A 1 229 ? 5.341 5.184 19.482 1.00 74.38 229 PHE A O 1
ATOM 1835 N N . SER A 1 230 ? 3.636 3.755 19.256 1.00 77.50 230 SER A N 1
ATOM 1836 C CA . SER A 1 230 ? 4.451 2.544 19.317 1.00 77.50 230 SER A CA 1
ATOM 1837 C C . SER A 1 230 ? 5.018 2.203 17.935 1.00 77.50 230 SER A C 1
ATOM 1839 O O . SER A 1 230 ? 4.406 2.484 16.908 1.00 77.50 230 SER A O 1
ATOM 1841 N N . SER A 1 231 ? 6.164 1.520 17.883 1.00 77.62 231 SER A N 1
ATOM 1842 C CA . SER A 1 231 ? 6.743 1.024 16.619 1.00 77.62 231 SER A CA 1
ATOM 1843 C C . SER A 1 231 ? 5.786 0.107 15.837 1.00 77.62 231 SER A C 1
ATOM 1845 O O . SER A 1 231 ? 5.819 0.061 14.608 1.00 77.62 231 SER A O 1
ATOM 1847 N N . GLU A 1 232 ? 4.867 -0.567 16.537 1.00 78.19 232 GLU A N 1
ATOM 1848 C CA . GLU A 1 232 ? 3.820 -1.404 15.941 1.00 78.19 232 GLU A CA 1
ATOM 1849 C C . GLU A 1 232 ? 2.765 -0.597 15.170 1.00 78.19 232 GLU A C 1
ATOM 1851 O O . GLU A 1 232 ? 2.104 -1.141 14.285 1.00 78.19 232 GLU A O 1
ATOM 1856 N N . GLU A 1 233 ? 2.590 0.683 15.504 1.00 71.81 233 GLU A N 1
ATOM 1857 C CA . GLU A 1 233 ? 1.650 1.605 14.850 1.00 71.81 233 GLU A CA 1
ATOM 1858 C C . GLU A 1 233 ? 2.234 2.260 13.595 1.00 71.81 233 GLU A C 1
ATOM 1860 O O . GLU A 1 233 ? 1.499 2.871 12.816 1.00 71.81 233 GLU A O 1
ATOM 1865 N N . CYS A 1 234 ? 3.528 2.045 13.339 1.00 73.62 234 CYS A N 1
ATOM 1866 C CA . CYS A 1 234 ? 4.254 2.581 12.195 1.00 73.62 234 CYS A CA 1
ATOM 1867 C C . CYS A 1 234 ? 4.746 1.483 11.219 1.00 73.62 234 CYS A C 1
ATOM 1869 O O . CYS A 1 234 ? 5.926 1.484 10.858 1.00 73.62 234 CYS A O 1
ATOM 1871 N N . PRO A 1 235 ? 3.892 0.564 10.712 1.00 73.38 235 PRO A N 1
ATOM 1872 C CA . PRO A 1 235 ? 4.320 -0.415 9.710 1.00 73.38 235 PRO A CA 1
ATOM 1873 C C . PRO A 1 235 ? 4.713 0.269 8.385 1.00 73.38 235 PRO A C 1
ATOM 1875 O O . PRO A 1 235 ? 4.168 1.338 8.083 1.00 73.38 235 PRO A O 1
ATOM 1878 N N . PRO A 1 236 ? 5.588 -0.344 7.559 1.00 71.06 236 PRO A N 1
ATOM 1879 C CA . PRO A 1 236 ? 5.977 0.186 6.248 1.00 71.06 236 PRO A CA 1
ATOM 1880 C C . PRO A 1 236 ? 4.793 0.677 5.400 1.00 71.06 236 PRO A C 1
ATOM 1882 O O . PRO A 1 236 ? 3.683 0.140 5.481 1.00 71.06 236 PRO A O 1
ATOM 1885 N N . LEU A 1 237 ? 5.012 1.734 4.613 1.00 68.31 237 LEU A N 1
ATOM 1886 C CA . LEU A 1 237 ? 3.940 2.385 3.857 1.00 68.31 237 LEU A CA 1
ATOM 1887 C C . LEU A 1 237 ? 3.498 1.589 2.620 1.00 68.31 237 LEU A C 1
ATOM 1889 O O . LEU A 1 237 ? 2.302 1.544 2.317 1.00 68.31 237 LEU A O 1
ATOM 1893 N N . PHE A 1 238 ? 4.461 0.965 1.943 1.00 70.38 238 PHE A N 1
ATOM 1894 C CA . PHE A 1 238 ? 4.269 0.154 0.743 1.00 70.38 238 PHE A CA 1
ATOM 1895 C C . PHE A 1 238 ? 4.191 -1.342 1.087 1.00 70.38 238 PHE A C 1
ATOM 1897 O O . PHE A 1 238 ? 4.758 -1.797 2.085 1.00 70.38 238 PHE A O 1
ATOM 1904 N N . GLY A 1 239 ? 3.446 -2.089 0.270 1.00 65.44 239 GLY A N 1
ATOM 1905 C CA . GLY A 1 239 ? 3.314 -3.547 0.355 1.00 65.44 239 GLY A CA 1
ATOM 1906 C C . GLY A 1 239 ? 4.479 -4.296 -0.303 1.00 65.44 239 GLY A C 1
ATOM 1907 O O . GLY A 1 239 ? 5.537 -3.726 -0.557 1.00 65.44 239 GLY A O 1
ATOM 1908 N N . ASP A 1 240 ? 4.286 -5.584 -0.602 1.00 66.25 240 ASP A N 1
ATOM 1909 C CA . ASP A 1 240 ? 5.290 -6.372 -1.329 1.00 66.25 240 ASP A CA 1
ATOM 1910 C C . ASP A 1 240 ? 5.269 -6.002 -2.825 1.00 66.25 240 ASP A C 1
ATOM 1912 O O . ASP A 1 240 ? 4.241 -6.124 -3.502 1.00 66.25 240 ASP A O 1
ATOM 1916 N N . TRP A 1 241 ? 6.408 -5.553 -3.356 1.00 65.31 241 TRP A N 1
ATOM 1917 C CA . TRP A 1 241 ? 6.567 -5.216 -4.775 1.00 65.31 241 TRP A CA 1
ATOM 1918 C C . TRP A 1 241 ? 6.474 -6.443 -5.690 1.00 65.31 241 TRP A C 1
ATOM 1920 O O . TRP A 1 241 ? 6.125 -6.311 -6.860 1.00 65.31 241 TRP A O 1
ATOM 1930 N N . ARG A 1 242 ? 6.666 -7.655 -5.155 1.00 65.75 242 ARG A N 1
ATOM 1931 C CA . ARG A 1 242 ? 6.535 -8.931 -5.887 1.00 65.75 242 ARG A CA 1
ATOM 1932 C C . ARG A 1 242 ? 5.092 -9.313 -6.215 1.00 65.75 242 ARG A C 1
ATOM 1934 O O . ARG A 1 242 ? 4.833 -10.313 -6.882 1.00 65.75 242 ARG A O 1
ATOM 1941 N N . GLU A 1 243 ? 4.130 -8.555 -5.709 1.00 66.62 243 GLU A N 1
ATOM 1942 C CA . GLU A 1 243 ? 2.718 -8.772 -6.003 1.00 66.62 243 GLU A CA 1
ATOM 1943 C C . GLU A 1 243 ? 2.195 -7.794 -7.072 1.00 66.62 243 GLU A C 1
ATOM 1945 O O . GLU A 1 243 ? 1.026 -7.866 -7.447 1.00 66.62 243 GLU A O 1
ATOM 1950 N N . THR A 1 244 ? 3.066 -6.945 -7.641 1.00 70.94 244 THR A N 1
ATOM 1951 C CA . THR A 1 244 ? 2.734 -5.936 -8.671 1.00 70.94 244 THR A CA 1
ATOM 1952 C C . THR A 1 244 ? 2.556 -6.485 -10.089 1.00 70.94 244 THR A C 1
ATOM 1954 O O . THR A 1 244 ? 2.589 -5.728 -11.047 1.00 70.94 244 THR A O 1
ATOM 1957 N N . TYR A 1 245 ? 2.281 -7.777 -10.264 1.00 70.31 245 TYR A N 1
ATOM 1958 C CA . TYR A 1 245 ? 1.987 -8.376 -11.578 1.00 70.31 245 TYR A CA 1
ATOM 1959 C C . TYR A 1 245 ? 0.555 -8.069 -12.082 1.00 70.31 245 TYR A C 1
ATOM 1961 O O . TYR A 1 245 ? -0.026 -8.799 -12.879 1.00 70.31 245 TYR A O 1
ATOM 1969 N N . SER A 1 246 ? -0.082 -7.024 -11.559 1.00 77.19 246 SER A N 1
ATOM 1970 C CA . SER A 1 246 ? -1.423 -6.573 -11.937 1.00 77.19 246 SER A CA 1
ATOM 1971 C C . SER A 1 246 ? -1.573 -5.104 -11.555 1.00 77.19 246 SER A C 1
ATOM 1973 O O . SER A 1 246 ? -1.180 -4.714 -10.453 1.00 77.19 246 SER A O 1
ATOM 1975 N N . VAL A 1 247 ? -2.192 -4.296 -12.421 1.00 70.25 247 VAL A N 1
ATOM 1976 C CA . VAL A 1 247 ? -2.448 -2.866 -12.176 1.00 70.25 247 VAL A CA 1
ATOM 1977 C C . VAL A 1 247 ? -3.322 -2.718 -10.925 1.00 70.25 247 VAL A C 1
ATOM 1979 O O . VAL A 1 247 ? -3.121 -1.835 -10.094 1.00 70.25 247 VAL A O 1
ATOM 1982 N N . ARG A 1 248 ? -4.243 -3.662 -10.698 1.00 70.44 248 ARG A N 1
ATOM 1983 C CA . ARG A 1 248 ? -5.072 -3.721 -9.484 1.00 70.44 248 ARG A CA 1
ATOM 1984 C C . ARG A 1 248 ? -4.242 -3.965 -8.222 1.00 70.44 248 ARG A C 1
ATOM 1986 O O . ARG A 1 248 ? -4.494 -3.324 -7.194 1.00 70.44 248 ARG A O 1
ATOM 1993 N N . ASN A 1 249 ? -3.314 -4.920 -8.280 1.00 69.50 249 ASN A N 1
ATOM 1994 C CA . ASN A 1 249 ? -2.461 -5.266 -7.143 1.00 69.50 249 ASN A CA 1
ATOM 1995 C C . ASN A 1 249 ? -1.454 -4.160 -6.841 1.00 69.50 249 ASN A C 1
ATOM 1997 O O . ASN A 1 249 ? -1.219 -3.871 -5.668 1.00 69.50 249 ASN A O 1
ATOM 2001 N N . PHE A 1 250 ? -0.937 -3.507 -7.883 1.00 69.44 250 PHE A N 1
ATOM 2002 C CA . PHE A 1 250 ? -0.119 -2.312 -7.759 1.00 69.44 250 PHE A CA 1
ATOM 2003 C C . PHE A 1 250 ? -0.855 -1.252 -6.925 1.00 69.44 250 PHE A C 1
ATOM 2005 O O . PHE A 1 250 ? -0.331 -0.833 -5.903 1.00 69.44 250 PHE A O 1
ATOM 2012 N N . TRP A 1 251 ? -2.115 -0.920 -7.234 1.00 70.56 251 TRP A N 1
ATOM 2013 C CA . TRP A 1 251 ? -2.825 0.206 -6.600 1.00 70.56 251 TRP A CA 1
ATOM 2014 C C . TRP A 1 251 ? -3.594 -0.051 -5.292 1.00 70.56 251 TRP A C 1
ATOM 2016 O O . TRP A 1 251 ? -4.125 0.902 -4.724 1.00 70.56 251 TRP A O 1
ATOM 2026 N N . GLY A 1 252 ? -3.724 -1.276 -4.767 1.00 57.75 252 GLY A N 1
ATOM 2027 C CA . GLY A 1 252 ? -4.405 -1.446 -3.461 1.00 57.75 252 GLY A CA 1
ATOM 2028 C C . GLY A 1 252 ? -5.780 -2.111 -3.434 1.00 57.75 252 GLY A C 1
ATOM 2029 O O . GLY A 1 252 ? -6.330 -2.344 -2.345 1.00 57.75 252 GLY A O 1
ATOM 2030 N N . TYR A 1 253 ? -6.406 -2.401 -4.577 1.00 43.97 253 TYR A N 1
ATOM 2031 C CA . TYR A 1 253 ? -7.853 -2.663 -4.597 1.00 43.97 253 TYR A CA 1
ATOM 2032 C C . TYR A 1 253 ? -8.202 -4.142 -4.319 1.00 43.97 253 TYR A C 1
ATOM 2034 O O . TYR A 1 253 ? -7.710 -5.023 -5.018 1.00 43.97 253 TYR A O 1
ATOM 2042 N N . PRO A 1 254 ? -9.024 -4.485 -3.298 1.00 42.81 254 PRO A N 1
ATOM 2043 C CA . PRO A 1 254 ? -9.286 -5.889 -2.952 1.00 42.81 254 PRO A CA 1
ATOM 2044 C C . PRO A 1 254 ? -10.075 -6.627 -4.026 1.00 42.81 254 PRO A C 1
ATOM 2046 O O . PRO A 1 254 ? -11.092 -6.119 -4.495 1.00 42.81 254 PRO A O 1
ATOM 2049 N N . GLN A 1 255 ? -9.668 -7.862 -4.330 1.00 41.06 255 GLN A N 1
ATOM 2050 C CA . GLN A 1 255 ? -10.595 -8.860 -4.848 1.00 41.06 255 GLN A CA 1
ATOM 2051 C C . GLN A 1 255 ? -11.403 -9.410 -3.671 1.00 41.06 255 GLN A C 1
ATOM 2053 O O . GLN A 1 255 ? -10.852 -10.030 -2.768 1.00 41.06 255 GLN A O 1
ATOM 2058 N N . ARG A 1 256 ? -12.719 -9.193 -3.681 1.00 42.69 256 ARG A N 1
ATOM 2059 C CA . ARG A 1 256 ? -13.628 -10.108 -2.987 1.00 42.69 256 ARG A CA 1
ATOM 2060 C C . ARG A 1 256 ? -13.846 -11.297 -3.911 1.00 42.69 256 ARG A C 1
ATOM 2062 O O . ARG A 1 256 ? -14.320 -11.107 -5.035 1.00 42.69 256 ARG A O 1
ATOM 2069 N N . MET A 1 257 ? -13.506 -12.503 -3.465 1.00 48.91 257 MET A N 1
ATOM 2070 C CA . MET A 1 257 ? -13.949 -13.706 -4.164 1.00 48.91 257 MET A CA 1
ATOM 2071 C C . MET A 1 257 ? -15.451 -13.862 -3.917 1.00 48.91 257 MET A C 1
ATOM 2073 O O . MET A 1 257 ? -15.898 -14.037 -2.793 1.00 48.91 257 MET A O 1
ATOM 2077 N N . GLY A 1 258 ? -16.264 -13.710 -4.964 1.00 54.81 258 GLY A N 1
ATOM 2078 C CA . GLY A 1 258 ? -17.673 -14.103 -4.894 1.00 54.81 258 GLY A CA 1
ATOM 2079 C C . GLY A 1 258 ? -17.794 -15.626 -4.802 1.00 54.81 258 GLY A C 1
ATOM 2080 O O . GLY A 1 258 ? -16.871 -16.325 -5.209 1.00 54.81 258 GLY A O 1
ATOM 2081 N N . ARG A 1 259 ? -18.938 -16.150 -4.341 1.00 55.16 259 ARG A N 1
ATOM 2082 C CA . ARG A 1 259 ? -19.179 -17.604 -4.199 1.00 55.16 259 ARG A CA 1
ATOM 2083 C C . ARG A 1 259 ? -18.866 -18.392 -5.475 1.00 55.16 259 ARG A C 1
ATOM 2085 O O . ARG A 1 259 ? -18.218 -19.421 -5.403 1.00 55.16 259 ARG A O 1
ATOM 2092 N N . VAL A 1 260 ? -19.212 -17.846 -6.642 1.00 60.62 260 VAL A N 1
ATOM 2093 C CA . VAL A 1 260 ? -18.894 -18.444 -7.952 1.00 60.62 260 VAL A CA 1
ATOM 2094 C C . VAL A 1 260 ? -17.383 -18.456 -8.228 1.00 60.62 260 VAL A C 1
ATOM 2096 O O . VAL A 1 260 ? -16.846 -19.445 -8.710 1.00 60.62 260 VAL A O 1
ATOM 2099 N N . LYS A 1 261 ? -16.660 -17.383 -7.875 1.00 58.19 261 LYS A N 1
ATOM 2100 C CA . LYS A 1 261 ? -15.192 -17.336 -8.011 1.00 58.19 261 LYS A CA 1
ATOM 2101 C C . LYS A 1 261 ? -14.510 -18.302 -7.039 1.00 58.19 261 LYS A C 1
ATOM 2103 O O . LYS A 1 261 ? -13.543 -18.945 -7.428 1.00 58.19 261 LYS A O 1
ATOM 2108 N N . PHE A 1 262 ? -15.019 -18.415 -5.812 1.00 64.19 262 PHE A N 1
ATOM 2109 C CA . PHE A 1 262 ? -14.540 -19.396 -4.841 1.00 64.19 262 PHE A CA 1
ATOM 2110 C C . PHE A 1 262 ? -14.831 -20.824 -5.300 1.00 64.19 262 PHE A C 1
ATOM 2112 O O . PHE A 1 262 ? -13.955 -21.661 -5.183 1.00 64.19 262 PHE A O 1
ATOM 2119 N N . PHE A 1 263 ? -16.003 -21.090 -5.881 1.00 70.44 263 PHE A N 1
ATOM 2120 C CA . PHE A 1 263 ? -16.354 -22.396 -6.439 1.00 70.44 263 PHE A CA 1
ATOM 2121 C C . PHE A 1 263 ? -15.317 -22.852 -7.471 1.00 70.44 263 PHE A C 1
ATOM 2123 O O . PHE A 1 263 ? -14.705 -23.900 -7.303 1.00 70.44 263 PHE A O 1
ATOM 2130 N N . PHE A 1 264 ? -15.022 -22.024 -8.479 1.00 65.50 264 PHE A N 1
ATOM 2131 C CA . PHE A 1 264 ? -13.995 -22.362 -9.472 1.00 65.50 264 PHE A CA 1
ATOM 2132 C C . PHE A 1 264 ? -12.583 -22.427 -8.879 1.00 65.50 264 PHE A C 1
ATOM 2134 O O . PHE A 1 264 ? -11.794 -23.273 -9.283 1.00 65.50 264 PHE A O 1
ATOM 2141 N N . HIS A 1 265 ? -12.258 -21.569 -7.908 1.00 67.62 265 HIS A N 1
ATOM 2142 C CA . HIS A 1 265 ? -10.983 -21.645 -7.198 1.00 67.62 265 HIS A CA 1
ATOM 2143 C C . HIS A 1 265 ? -10.845 -22.966 -6.431 1.00 67.62 265 HIS A C 1
ATOM 2145 O O . HIS A 1 265 ? -9.850 -23.653 -6.610 1.00 67.62 265 HIS A O 1
ATOM 2151 N N . ALA A 1 266 ? -11.842 -23.352 -5.637 1.00 66.69 266 ALA A N 1
ATOM 2152 C CA . ALA A 1 266 ? -11.851 -24.585 -4.863 1.00 66.69 266 ALA A CA 1
ATOM 2153 C C . ALA A 1 266 ? -11.823 -25.824 -5.771 1.00 66.69 266 ALA A C 1
ATOM 2155 O O . ALA A 1 266 ? -11.046 -26.729 -5.501 1.00 66.69 266 ALA A O 1
ATOM 2156 N N . ILE A 1 267 ? -12.561 -25.836 -6.889 1.00 74.38 267 ILE A N 1
ATOM 2157 C CA . ILE A 1 267 ? -12.470 -26.904 -7.901 1.00 74.38 267 ILE A CA 1
ATOM 2158 C C . ILE A 1 267 ? -11.061 -26.985 -8.504 1.00 74.38 267 ILE A C 1
ATOM 2160 O O . ILE A 1 267 ? -10.498 -28.072 -8.597 1.00 74.38 267 ILE A O 1
ATOM 2164 N N . ASN A 1 268 ? -10.448 -25.854 -8.862 1.00 65.25 268 ASN A N 1
ATOM 2165 C CA . ASN A 1 268 ? -9.078 -25.850 -9.381 1.00 65.25 268 ASN A CA 1
ATOM 2166 C C . ASN A 1 268 ? -8.062 -26.332 -8.335 1.00 65.25 268 ASN A C 1
ATOM 2168 O O . ASN A 1 268 ? -7.145 -27.069 -8.680 1.00 65.25 268 ASN A O 1
ATOM 2172 N N . GLN A 1 269 ? -8.225 -25.949 -7.065 1.00 75.31 269 GLN A N 1
ATOM 2173 C CA . GLN A 1 269 ? -7.380 -26.440 -5.974 1.00 75.31 269 GLN A CA 1
ATOM 2174 C C . GLN A 1 269 ? -7.571 -27.945 -5.764 1.00 75.31 269 GLN A C 1
ATOM 2176 O O . GLN A 1 269 ? -6.587 -28.657 -5.597 1.00 75.31 269 GLN A O 1
ATOM 2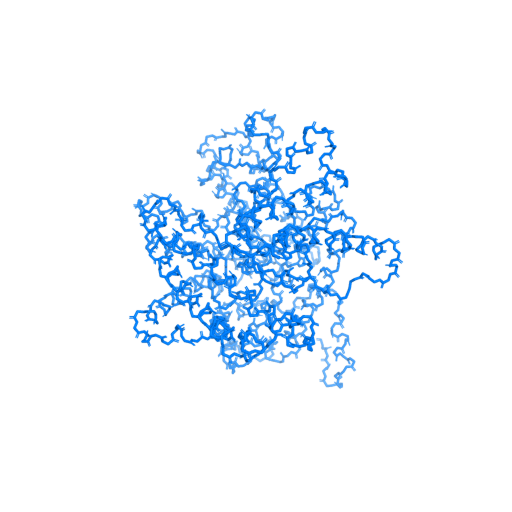181 N N . LEU A 1 270 ? -8.807 -28.447 -5.835 1.00 72.62 270 LEU A N 1
ATOM 2182 C CA . LEU A 1 270 ? -9.095 -29.879 -5.768 1.00 72.62 270 LEU A CA 1
ATOM 2183 C C . LEU A 1 270 ? -8.397 -30.643 -6.892 1.00 72.62 270 LEU A C 1
ATOM 2185 O O . LEU A 1 270 ? -7.712 -31.616 -6.612 1.00 72.62 270 LEU A O 1
ATOM 2189 N N . LEU A 1 271 ? -8.498 -30.175 -8.137 1.00 67.56 271 LEU A N 1
ATOM 2190 C CA . LEU A 1 271 ? -7.823 -30.806 -9.275 1.00 67.56 271 LEU A CA 1
ATOM 2191 C C . LEU A 1 271 ? -6.296 -30.755 -9.141 1.00 67.56 271 LEU A C 1
ATOM 2193 O O . LEU A 1 271 ? -5.629 -31.768 -9.332 1.00 67.56 271 LEU A O 1
ATOM 2197 N N . PHE A 1 272 ? -5.736 -29.600 -8.775 1.00 73.69 272 PHE A N 1
ATOM 2198 C CA . PHE A 1 272 ? -4.295 -29.448 -8.580 1.00 73.69 272 PHE A CA 1
ATOM 2199 C C . PHE A 1 272 ? -3.775 -30.383 -7.487 1.00 73.69 272 PHE A C 1
ATOM 2201 O O . PHE A 1 272 ? -2.841 -31.148 -7.719 1.00 73.69 272 PHE A O 1
ATOM 2208 N N . TYR A 1 273 ? -4.391 -30.363 -6.303 1.00 76.31 273 TYR A N 1
ATOM 2209 C CA . TYR A 1 273 ? -3.960 -31.224 -5.209 1.00 76.31 273 TYR A CA 1
ATOM 2210 C C . TYR A 1 273 ? -4.267 -32.694 -5.472 1.00 76.31 273 TYR A C 1
ATOM 2212 O O . TYR A 1 273 ? -3.523 -33.526 -4.975 1.00 76.31 273 TYR A O 1
ATOM 2220 N N . PHE A 1 274 ? -5.271 -33.023 -6.288 1.00 83.81 274 PHE A N 1
ATOM 2221 C CA . PHE A 1 274 ? -5.511 -34.390 -6.744 1.00 83.81 274 PHE A CA 1
ATOM 2222 C C . PHE A 1 274 ? -4.339 -34.888 -7.584 1.00 83.81 274 PHE A C 1
ATOM 2224 O O . PHE A 1 274 ? -3.761 -35.915 -7.253 1.00 83.81 274 PHE A O 1
ATOM 2231 N N . LEU A 1 275 ? -3.918 -34.120 -8.593 1.00 78.44 275 LEU A N 1
ATOM 2232 C CA . LEU A 1 275 ? -2.775 -34.472 -9.442 1.00 78.44 275 LEU A CA 1
ATOM 2233 C C . LEU A 1 275 ? -1.461 -34.526 -8.657 1.00 78.44 275 LEU A C 1
ATOM 2235 O O . LEU A 1 275 ? -0.656 -35.425 -8.862 1.00 78.44 275 LEU A O 1
ATOM 2239 N N . VAL A 1 276 ? -1.237 -33.587 -7.734 1.00 73.19 276 VAL A N 1
ATOM 2240 C CA . VAL A 1 276 ? -0.047 -33.601 -6.867 1.00 73.19 276 VAL A CA 1
ATOM 2241 C C . VAL A 1 276 ? -0.067 -34.803 -5.922 1.00 73.19 276 VAL A C 1
ATOM 2243 O O . VAL A 1 276 ? 0.979 -35.403 -5.681 1.00 73.19 276 VAL A O 1
ATOM 2246 N N . HIS A 1 277 ? -1.236 -35.164 -5.391 1.00 84.62 277 HIS A N 1
ATOM 2247 C CA . HIS A 1 277 ? -1.392 -36.336 -4.537 1.00 84.62 277 HIS A CA 1
ATOM 2248 C C . HIS A 1 277 ? -1.168 -37.629 -5.321 1.00 84.62 277 HIS A C 1
ATOM 2250 O O . HIS A 1 277 ? -0.444 -38.502 -4.852 1.00 84.62 277 HIS A O 1
ATOM 2256 N N . ASP A 1 278 ? -1.730 -37.723 -6.525 1.00 87.38 278 ASP A N 1
ATOM 2257 C CA . ASP A 1 278 ? -1.562 -38.852 -7.436 1.00 87.38 278 ASP A CA 1
ATOM 2258 C C . ASP A 1 278 ? -0.105 -39.005 -7.886 1.00 87.38 278 ASP A C 1
ATOM 2260 O O . ASP A 1 278 ? 0.451 -40.097 -7.809 1.00 87.38 278 ASP A O 1
ATOM 2264 N N . LEU A 1 279 ? 0.569 -37.904 -8.233 1.00 80.62 279 LEU A N 1
ATOM 2265 C CA . LEU A 1 279 ? 2.000 -37.901 -8.532 1.00 80.62 279 LEU A CA 1
ATOM 2266 C C . LEU A 1 279 ? 2.822 -38.361 -7.324 1.00 80.62 279 LEU A C 1
ATOM 2268 O O . LEU A 1 279 ? 3.711 -39.194 -7.476 1.00 80.62 279 LEU A O 1
ATOM 2272 N N . ALA A 1 280 ? 2.534 -37.850 -6.123 1.00 78.31 280 ALA A N 1
ATOM 2273 C CA . ALA A 1 280 ? 3.234 -38.266 -4.912 1.00 78.31 280 ALA A CA 1
ATOM 2274 C C . ALA A 1 280 ? 3.019 -39.760 -4.622 1.00 78.31 280 ALA A C 1
ATOM 2276 O O . ALA A 1 280 ? 3.987 -40.463 -4.342 1.00 78.31 280 ALA A O 1
ATOM 2277 N N . GLN A 1 281 ? 1.786 -40.266 -4.755 1.00 83.62 281 GLN A N 1
ATOM 2278 C CA . GLN A 1 281 ? 1.488 -41.693 -4.610 1.00 83.62 281 GLN A CA 1
ATOM 2279 C C . GLN A 1 281 ? 2.166 -42.536 -5.691 1.00 83.62 281 GLN A C 1
ATOM 228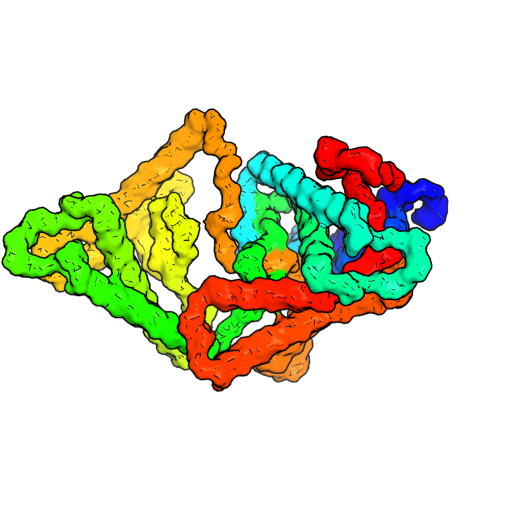1 O O . GLN A 1 281 ? 2.714 -43.592 -5.383 1.00 83.62 281 GLN A O 1
ATOM 2286 N N . THR A 1 282 ? 2.165 -42.071 -6.938 1.00 81.69 282 THR A N 1
ATOM 2287 C CA . THR A 1 282 ? 2.814 -42.744 -8.064 1.00 81.69 282 THR A CA 1
ATOM 2288 C C . THR A 1 282 ? 4.310 -42.832 -7.824 1.00 81.69 282 THR A C 1
ATOM 2290 O O . THR A 1 282 ? 4.850 -43.927 -7.868 1.00 81.69 282 THR A O 1
ATOM 2293 N N . LEU A 1 283 ? 4.974 -41.729 -7.465 1.00 77.25 283 LEU A N 1
ATOM 2294 C CA . LEU A 1 283 ? 6.393 -41.731 -7.102 1.00 77.25 283 LEU A CA 1
ATOM 2295 C C . LEU A 1 283 ? 6.673 -42.662 -5.918 1.00 77.25 283 LEU A C 1
ATOM 2297 O O . LEU A 1 283 ? 7.647 -43.410 -5.950 1.00 77.25 283 LEU A O 1
ATOM 2301 N N . SER A 1 284 ? 5.810 -42.664 -4.898 1.00 77.88 284 SER A N 1
ATOM 2302 C CA . SER A 1 284 ? 5.916 -43.597 -3.774 1.00 77.88 284 SER A CA 1
ATOM 2303 C C . SER A 1 284 ? 5.769 -45.065 -4.182 1.00 77.88 284 SER A C 1
ATOM 2305 O O . SER A 1 284 ? 6.319 -45.923 -3.500 1.00 77.88 284 SER A O 1
ATOM 2307 N N . ARG A 1 285 ? 5.051 -45.364 -5.271 1.00 77.62 285 ARG A N 1
ATOM 2308 C CA . ARG A 1 285 ? 4.815 -46.732 -5.754 1.00 77.62 285 ARG A CA 1
ATOM 2309 C C . ARG A 1 285 ? 5.791 -47.198 -6.832 1.00 77.62 285 ARG A C 1
ATOM 2311 O O . ARG A 1 285 ? 6.023 -48.391 -6.941 1.00 77.62 285 ARG A O 1
ATOM 2318 N N . THR A 1 286 ? 6.334 -46.296 -7.644 1.00 73.62 286 THR A N 1
ATOM 2319 C CA . THR A 1 286 ? 7.127 -46.660 -8.831 1.00 73.62 286 THR A CA 1
ATOM 2320 C C . THR A 1 286 ? 8.625 -46.504 -8.630 1.00 73.62 286 THR A C 1
ATOM 2322 O O . THR A 1 286 ? 9.403 -47.178 -9.299 1.00 73.62 286 THR A O 1
ATOM 2325 N N . VAL A 1 287 ? 9.063 -45.631 -7.721 1.00 73.25 287 VAL A N 1
ATOM 2326 C CA . VAL A 1 287 ? 10.491 -45.437 -7.464 1.00 73.25 287 VAL A CA 1
ATOM 2327 C C . VAL A 1 287 ? 10.979 -46.565 -6.546 1.00 73.25 287 VAL A C 1
ATOM 2329 O O . VAL A 1 287 ? 10.526 -46.625 -5.403 1.00 73.25 287 VAL A O 1
ATOM 2332 N N . PRO A 1 288 ? 11.937 -47.418 -6.965 1.00 65.50 288 PRO A N 1
ATOM 2333 C CA . PRO A 1 288 ? 12.267 -48.668 -6.260 1.00 65.50 288 PRO A CA 1
ATOM 2334 C C . PRO A 1 288 ? 12.763 -48.533 -4.813 1.00 65.50 288 PRO A C 1
ATOM 2336 O O . PRO A 1 288 ? 12.778 -49.505 -4.076 1.00 65.50 288 PRO A O 1
ATOM 2339 N N . TYR A 1 289 ? 13.212 -47.346 -4.394 1.00 66.44 289 TYR A N 1
ATOM 2340 C CA . TYR A 1 289 ? 13.624 -47.066 -3.009 1.00 66.44 289 TYR A CA 1
ATOM 2341 C C . TYR A 1 289 ? 12.596 -46.235 -2.218 1.00 66.44 289 TYR A C 1
ATOM 2343 O O . TYR A 1 289 ? 12.821 -45.941 -1.043 1.00 66.44 289 TYR A O 1
ATOM 2351 N N . LEU A 1 290 ? 11.497 -45.821 -2.862 1.00 60.03 290 LEU A N 1
ATOM 2352 C CA . LEU A 1 290 ? 10.294 -45.281 -2.216 1.00 60.03 290 LEU A CA 1
ATOM 2353 C C . LEU A 1 290 ? 9.224 -46.366 -2.044 1.00 60.03 290 LEU A C 1
ATOM 2355 O O . LEU A 1 290 ? 8.502 -46.350 -1.049 1.00 60.03 290 LEU A O 1
ATOM 2359 N N . HIS A 1 291 ? 9.170 -47.307 -2.986 1.00 61.09 291 HIS A N 1
ATOM 2360 C CA . HIS A 1 291 ? 8.377 -48.522 -2.928 1.00 61.09 291 HIS A CA 1
ATOM 2361 C C . HIS A 1 291 ? 9.157 -49.587 -2.156 1.00 61.09 291 HIS A C 1
ATOM 2363 O O . HIS A 1 291 ? 10.178 -50.083 -2.623 1.00 61.09 291 HIS A O 1
ATOM 2369 N N . LEU A 1 292 ? 8.698 -49.921 -0.952 1.00 55.69 292 LEU A N 1
ATOM 2370 C CA . LEU A 1 292 ? 9.209 -51.081 -0.228 1.00 55.69 292 LEU A CA 1
ATOM 2371 C C . LEU A 1 292 ? 8.591 -52.319 -0.868 1.00 55.69 292 LEU A C 1
ATOM 2373 O O . LEU A 1 292 ? 7.471 -52.694 -0.530 1.00 55.69 292 LEU A O 1
ATOM 2377 N N . ASP A 1 293 ? 9.297 -52.913 -1.825 1.00 47.03 293 ASP A N 1
ATOM 2378 C CA . ASP A 1 293 ? 8.872 -54.182 -2.397 1.00 47.03 293 ASP A CA 1
ATOM 2379 C C . ASP A 1 293 ? 8.968 -55.255 -1.302 1.00 47.03 293 ASP A C 1
ATOM 2381 O O . ASP A 1 293 ? 10.022 -55.461 -0.696 1.00 47.03 293 ASP A O 1
ATOM 2385 N N . HIS A 1 294 ? 7.850 -55.912 -0.996 1.00 51.44 294 HIS A N 1
ATOM 2386 C CA . HIS A 1 294 ? 7.737 -56.902 0.085 1.00 51.44 294 HIS A CA 1
ATOM 2387 C C . HIS A 1 294 ? 8.478 -58.223 -0.211 1.00 51.44 294 HIS A C 1
ATOM 2389 O O . HIS A 1 294 ? 8.268 -59.222 0.473 1.00 51.44 294 HIS A O 1
ATOM 2395 N N . THR A 1 295 ? 9.331 -58.252 -1.234 1.00 46.09 295 THR A N 1
ATOM 2396 C CA . THR A 1 295 ? 9.851 -59.475 -1.851 1.00 46.09 295 THR A CA 1
ATOM 2397 C C . THR A 1 295 ? 11.268 -59.861 -1.419 1.00 46.09 295 THR A C 1
ATOM 2399 O O . THR A 1 295 ? 11.696 -60.964 -1.739 1.00 46.09 295 THR A O 1
ATOM 2402 N N . HIS A 1 296 ? 11.974 -59.063 -0.606 1.00 42.97 296 HIS A N 1
ATOM 2403 C CA . HIS A 1 296 ? 13.251 -59.483 -0.007 1.00 42.97 296 HIS A CA 1
ATOM 2404 C C . HIS A 1 296 ? 13.434 -58.968 1.433 1.00 42.97 296 HIS A C 1
ATOM 2406 O O . HIS A 1 296 ? 13.568 -57.768 1.649 1.00 42.97 296 HIS A O 1
ATOM 2412 N N . ASN A 1 297 ? 13.448 -59.892 2.411 1.00 48.19 297 ASN A N 1
ATOM 2413 C CA . ASN A 1 297 ? 13.899 -59.740 3.812 1.00 48.19 297 ASN A CA 1
ATOM 2414 C C . ASN A 1 297 ? 13.729 -58.333 4.427 1.00 48.19 297 ASN A C 1
ATOM 2416 O O . ASN A 1 297 ? 14.680 -57.683 4.860 1.00 48.19 297 ASN A O 1
ATOM 2420 N N . SER A 1 298 ? 12.484 -57.862 4.481 1.00 51.78 298 SER A N 1
ATOM 2421 C CA . SER A 1 298 ? 12.108 -56.473 4.766 1.00 51.78 298 SER A CA 1
ATOM 2422 C C . SER A 1 298 ? 12.068 -56.084 6.255 1.00 51.78 298 SER A C 1
ATOM 2424 O O . SER A 1 298 ? 11.265 -55.231 6.631 1.00 51.78 298 SER A O 1
ATOM 2426 N N . HIS A 1 299 ? 12.891 -56.690 7.117 1.00 51.25 299 HIS A N 1
ATOM 2427 C CA . HIS A 1 299 ? 12.995 -56.272 8.526 1.00 51.25 299 HIS A CA 1
ATOM 2428 C C . HIS A 1 299 ? 14.078 -55.205 8.766 1.00 51.25 299 HIS A C 1
ATOM 2430 O O . HIS A 1 299 ? 13.940 -54.414 9.696 1.00 51.25 299 HIS A O 1
ATOM 2436 N N . ASP A 1 300 ? 15.075 -55.090 7.877 1.00 51.44 300 ASP A N 1
ATOM 2437 C CA . ASP A 1 300 ? 16.246 -54.219 8.096 1.00 51.44 300 ASP A CA 1
ATOM 2438 C C . ASP A 1 300 ? 16.297 -52.967 7.203 1.00 51.44 300 ASP A C 1
ATOM 2440 O O . ASP A 1 300 ? 17.172 -52.106 7.354 1.00 51.44 300 ASP A O 1
ATOM 2444 N N . PHE A 1 301 ? 15.356 -52.808 6.268 1.00 59.47 301 PHE A N 1
ATOM 2445 C CA . PHE A 1 301 ? 15.363 -51.652 5.374 1.00 59.47 301 PHE A CA 1
ATOM 2446 C C . PHE A 1 301 ? 14.701 -50.432 6.030 1.00 59.47 301 PHE A C 1
ATOM 2448 O O . PHE A 1 301 ? 13.482 -50.273 6.053 1.00 59.47 301 PHE A O 1
ATOM 2455 N N . SER A 1 302 ? 15.528 -49.526 6.551 1.00 70.56 302 SER A N 1
ATOM 2456 C CA . SER A 1 302 ? 15.103 -48.211 7.033 1.00 70.56 302 SER A CA 1
ATOM 2457 C C . SER A 1 302 ? 15.440 -47.134 6.010 1.00 70.56 302 SER A C 1
ATOM 2459 O O . SER A 1 302 ? 16.552 -47.113 5.497 1.00 70.56 302 SER A O 1
ATOM 2461 N N . ILE A 1 303 ? 14.584 -46.120 5.822 1.00 71.81 303 ILE A N 1
ATOM 2462 C CA . ILE A 1 303 ? 14.982 -44.919 5.059 1.00 71.81 303 ILE A CA 1
ATOM 2463 C C . ILE A 1 303 ? 16.288 -44.308 5.595 1.00 71.81 303 ILE A C 1
ATOM 2465 O O . ILE A 1 303 ? 17.003 -43.641 4.860 1.00 71.81 303 ILE A O 1
ATOM 2469 N N . ARG A 1 304 ? 16.633 -44.547 6.870 1.00 75.12 304 ARG A N 1
ATOM 2470 C CA . ARG A 1 304 ? 17.869 -44.066 7.498 1.00 75.12 304 ARG A CA 1
ATOM 2471 C C . ARG A 1 304 ? 19.138 -44.671 6.892 1.00 75.12 304 ARG A C 1
ATOM 2473 O O . ARG A 1 304 ? 20.167 -44.009 6.977 1.00 75.12 304 ARG A O 1
ATOM 2480 N N . SER A 1 305 ? 19.064 -45.860 6.288 1.00 79.81 305 SER A N 1
ATOM 2481 C CA . SER A 1 305 ? 20.201 -46.511 5.623 1.00 79.81 305 SER A CA 1
ATOM 2482 C C . SER A 1 305 ? 20.459 -45.966 4.214 1.00 79.81 305 SER A C 1
ATOM 2484 O O . SER A 1 305 ? 21.519 -46.209 3.642 1.00 79.81 305 SER A O 1
ATOM 2486 N N . LEU A 1 306 ? 19.524 -45.192 3.651 1.00 82.06 306 LEU A N 1
ATOM 2487 C CA . LEU A 1 306 ? 19.691 -44.584 2.336 1.00 82.06 306 LEU A CA 1
ATOM 2488 C C . LEU A 1 306 ? 20.652 -43.380 2.375 1.00 82.06 306 LEU A C 1
ATOM 2490 O O . LEU A 1 306 ? 20.682 -42.636 3.364 1.00 82.06 306 LEU A O 1
ATOM 2494 N N . PRO A 1 307 ? 21.362 -43.102 1.260 1.00 85.44 307 PRO A N 1
ATOM 2495 C CA . PRO A 1 307 ? 22.072 -41.844 1.062 1.00 85.44 307 PRO A CA 1
ATOM 2496 C C . PRO A 1 307 ? 21.188 -40.635 1.375 1.00 85.44 307 PRO A C 1
ATOM 2498 O O . PRO A 1 307 ? 19.988 -40.629 1.086 1.00 85.44 307 PRO A O 1
ATOM 2501 N N . TYR A 1 308 ? 21.790 -39.581 1.929 1.00 83.94 308 TYR A N 1
ATOM 2502 C CA . TYR A 1 308 ? 21.057 -38.403 2.400 1.00 83.94 308 TYR A CA 1
ATOM 2503 C C . TYR A 1 308 ? 20.147 -37.781 1.327 1.00 83.94 308 TYR A C 1
ATOM 2505 O O . TYR A 1 308 ? 19.014 -37.411 1.617 1.00 83.94 308 TYR A O 1
ATOM 2513 N N . THR A 1 309 ? 20.591 -37.734 0.070 1.00 81.25 309 THR A N 1
ATOM 2514 C CA . THR A 1 309 ? 19.791 -37.223 -1.056 1.00 81.25 309 THR A CA 1
ATOM 2515 C C . THR A 1 309 ? 18.512 -38.030 -1.279 1.00 81.25 309 THR A C 1
ATOM 2517 O O . THR A 1 309 ? 17.435 -37.453 -1.427 1.00 81.25 309 THR A O 1
ATOM 2520 N N . LYS A 1 310 ? 18.602 -39.363 -1.223 1.00 78.69 310 LYS A N 1
ATOM 2521 C CA . LYS A 1 310 ? 17.443 -40.258 -1.332 1.00 78.69 310 LYS A CA 1
ATOM 2522 C C . LYS A 1 310 ? 16.516 -40.103 -0.129 1.00 78.69 310 LYS A C 1
ATOM 2524 O O . LYS A 1 310 ? 15.312 -40.004 -0.316 1.00 78.69 310 LYS A O 1
ATOM 2529 N N . ARG A 1 311 ? 17.060 -39.968 1.086 1.00 80.31 311 ARG A N 1
ATOM 2530 C CA . ARG A 1 311 ? 16.273 -39.670 2.299 1.00 80.31 311 ARG A CA 1
ATOM 2531 C C . ARG A 1 311 ? 15.454 -38.393 2.173 1.00 80.31 311 ARG A C 1
ATOM 2533 O O . ARG A 1 311 ? 14.271 -38.399 2.503 1.00 80.31 311 ARG A O 1
ATOM 2540 N N . VAL A 1 312 ? 16.086 -37.316 1.708 1.00 80.75 312 VAL A N 1
ATOM 2541 C CA . VAL A 1 312 ? 15.416 -36.032 1.473 1.00 80.75 312 VAL A CA 1
ATOM 2542 C C . VAL A 1 312 ? 14.276 -36.220 0.480 1.00 80.75 312 VAL A C 1
ATOM 2544 O O . VAL A 1 312 ? 13.168 -35.772 0.758 1.00 80.75 312 VAL A O 1
ATOM 2547 N N . LEU A 1 313 ? 14.506 -36.945 -0.618 1.00 79.81 313 LEU A N 1
ATOM 2548 C CA . LEU A 1 313 ? 13.461 -37.238 -1.594 1.00 79.81 313 LEU A CA 1
ATOM 2549 C C . LEU A 1 313 ? 12.303 -38.040 -0.976 1.00 79.81 313 LEU A C 1
ATOM 2551 O O . LEU A 1 313 ? 11.154 -37.651 -1.157 1.00 79.81 313 LEU A O 1
ATOM 2555 N N . CYS A 1 314 ? 12.576 -39.076 -0.171 1.00 78.44 314 CYS A N 1
ATOM 2556 C CA . CYS A 1 314 ? 11.535 -39.827 0.544 1.00 78.44 314 CYS A CA 1
ATOM 2557 C C . CYS A 1 314 ? 10.694 -38.923 1.453 1.00 78.44 314 CYS A C 1
ATOM 2559 O O . CYS A 1 314 ? 9.464 -38.976 1.432 1.00 78.44 314 CYS A O 1
ATOM 2561 N N . THR A 1 315 ? 11.354 -38.074 2.246 1.00 83.19 315 THR A N 1
ATOM 2562 C CA . THR A 1 315 ? 10.679 -37.147 3.161 1.00 83.19 315 THR A CA 1
ATOM 2563 C C . THR A 1 315 ? 9.856 -36.106 2.406 1.00 83.19 315 THR A C 1
ATOM 2565 O O . THR A 1 315 ? 8.725 -35.837 2.799 1.00 83.19 315 THR A O 1
ATOM 2568 N N . VAL A 1 316 ? 10.383 -35.542 1.316 1.00 82.19 316 VAL A N 1
ATOM 2569 C CA . VAL A 1 316 ? 9.673 -34.553 0.494 1.00 82.19 316 VAL A CA 1
ATOM 2570 C C . VAL A 1 316 ? 8.461 -35.179 -0.189 1.00 82.19 316 VAL A C 1
ATOM 2572 O O . VAL A 1 316 ? 7.379 -34.605 -0.103 1.00 82.19 316 VAL A O 1
ATOM 2575 N N . THR A 1 317 ? 8.593 -36.359 -0.800 1.00 80.88 317 THR A N 1
ATOM 2576 C CA . THR A 1 317 ? 7.465 -37.050 -1.446 1.00 80.88 317 THR A CA 1
ATOM 2577 C C . THR A 1 317 ? 6.353 -37.354 -0.443 1.00 80.88 317 THR A C 1
ATOM 2579 O O . THR A 1 317 ? 5.190 -37.048 -0.708 1.00 80.88 317 THR A O 1
ATOM 2582 N N . TRP A 1 318 ? 6.696 -37.861 0.749 1.00 83.94 318 TRP A N 1
ATOM 2583 C CA . TRP A 1 318 ? 5.715 -38.093 1.813 1.00 83.94 318 TRP A CA 1
ATOM 2584 C C . TRP A 1 318 ? 5.052 -36.791 2.284 1.00 83.94 318 TRP A C 1
ATOM 2586 O O . TRP A 1 318 ? 3.830 -36.727 2.409 1.00 83.94 318 TRP A O 1
ATOM 2596 N N . LEU A 1 319 ? 5.839 -35.729 2.494 1.00 82.69 319 LEU A N 1
ATOM 2597 C CA . LEU A 1 319 ? 5.338 -34.422 2.922 1.00 82.69 319 LEU A CA 1
ATOM 2598 C C . LEU A 1 319 ? 4.365 -33.829 1.896 1.00 82.69 319 LEU A C 1
ATOM 2600 O O . LEU A 1 319 ? 3.297 -33.349 2.267 1.00 82.69 319 LEU A O 1
ATOM 2604 N N . VAL A 1 320 ? 4.710 -33.890 0.608 1.00 81.50 320 VAL A N 1
ATOM 2605 C CA . VAL A 1 320 ? 3.860 -33.437 -0.502 1.00 81.50 320 VAL A CA 1
ATOM 2606 C C . VAL A 1 320 ? 2.571 -34.259 -0.567 1.00 81.50 320 VAL A C 1
ATOM 2608 O O . VAL A 1 320 ? 1.491 -33.679 -0.708 1.00 81.50 320 VAL A O 1
ATOM 2611 N N . GLY A 1 321 ? 2.656 -35.581 -0.389 1.00 81.88 321 GLY A N 1
ATOM 2612 C CA . GLY A 1 321 ? 1.497 -36.473 -0.302 1.00 81.88 321 GLY A CA 1
ATOM 2613 C C . GLY A 1 321 ? 0.564 -36.126 0.865 1.00 81.88 321 GLY A C 1
ATOM 2614 O O . GLY A 1 321 ? -0.642 -35.976 0.672 1.00 81.88 321 GLY A O 1
ATOM 2615 N N . ALA A 1 322 ? 1.111 -35.906 2.061 1.00 80.94 322 ALA A N 1
ATOM 2616 C CA . ALA A 1 322 ? 0.338 -35.514 3.240 1.00 80.94 322 ALA A CA 1
ATOM 2617 C C . ALA A 1 322 ? -0.309 -34.124 3.078 1.00 80.94 322 ALA A C 1
ATOM 2619 O O . ALA A 1 322 ? -1.498 -33.954 3.353 1.00 80.94 322 ALA A O 1
ATOM 2620 N N . CYS A 1 323 ? 0.442 -33.133 2.584 1.00 83.62 323 CYS A N 1
ATOM 2621 C CA . CYS A 1 323 ? -0.064 -31.787 2.301 1.00 83.62 323 CYS A CA 1
ATOM 2622 C C . CYS A 1 323 ? -1.231 -31.803 1.319 1.00 83.62 323 CYS A C 1
ATOM 2624 O O . CYS A 1 323 ? -2.270 -31.197 1.579 1.00 83.62 323 CYS A O 1
ATOM 2626 N N . SER A 1 324 ? -1.045 -32.480 0.186 1.00 84.06 324 SER A N 1
ATOM 2627 C CA . SER A 1 324 ? -2.054 -32.570 -0.867 1.00 84.06 324 SER A CA 1
ATOM 2628 C C . SER A 1 324 ? -3.306 -33.299 -0.382 1.00 84.06 324 SER A C 1
ATOM 2630 O O . SER A 1 324 ? -4.403 -32.793 -0.593 1.00 84.06 324 SER A O 1
ATOM 2632 N N . GLY A 1 325 ? -3.160 -34.395 0.371 1.00 82.31 325 GLY A N 1
ATOM 2633 C CA . GLY A 1 325 ? -4.289 -35.112 0.972 1.00 82.31 325 GLY A CA 1
ATOM 2634 C C . GLY A 1 325 ? -5.104 -34.246 1.940 1.00 82.31 325 GLY A C 1
ATOM 2635 O O . GLY A 1 325 ? -6.327 -34.172 1.838 1.00 82.31 325 GLY A O 1
ATOM 2636 N N . ILE A 1 326 ? -4.438 -33.511 2.836 1.00 83.75 326 ILE A N 1
ATOM 2637 C CA . ILE A 1 326 ? -5.109 -32.588 3.768 1.00 83.75 326 ILE A CA 1
ATOM 2638 C C . ILE A 1 326 ? -5.835 -31.464 3.006 1.00 83.75 326 ILE A C 1
ATOM 2640 O O . ILE A 1 326 ? -6.977 -31.133 3.332 1.00 83.75 326 ILE A O 1
ATOM 2644 N N . GLN A 1 327 ? -5.201 -30.888 1.979 1.00 81.69 327 GLN A N 1
ATOM 2645 C CA . GLN A 1 327 ? -5.809 -29.836 1.157 1.00 81.69 327 GLN A CA 1
ATOM 2646 C C . GLN A 1 327 ? -7.015 -30.344 0.360 1.00 81.69 327 GLN A C 1
ATOM 2648 O O . GLN A 1 327 ? -8.009 -29.628 0.259 1.00 81.69 327 GLN A O 1
ATOM 2653 N N . LEU A 1 328 ? -6.963 -31.571 -0.166 1.00 83.25 328 LEU A N 1
ATOM 2654 C CA . LEU A 1 328 ? -8.088 -32.205 -0.856 1.00 83.25 328 LEU A CA 1
ATOM 2655 C C . LEU A 1 328 ? -9.314 -32.307 0.050 1.00 83.25 328 LEU A C 1
ATOM 2657 O O . LEU A 1 328 ? -10.397 -31.845 -0.317 1.00 83.25 328 LEU A O 1
ATOM 2661 N N . CYS A 1 329 ? -9.137 -32.841 1.260 1.00 86.00 329 CYS A N 1
ATOM 2662 C CA . CYS A 1 329 ? -10.211 -32.924 2.249 1.00 86.00 329 CYS A CA 1
ATOM 2663 C C . CYS A 1 329 ? -10.769 -31.533 2.576 1.00 86.00 329 CYS A C 1
ATOM 2665 O O . CYS A 1 329 ? -11.982 -31.324 2.591 1.00 86.00 329 CYS A O 1
ATOM 2667 N N . TYR A 1 330 ? -9.881 -30.561 2.785 1.00 85.81 330 TYR A N 1
ATOM 2668 C CA . TYR A 1 330 ? -10.268 -29.200 3.124 1.00 85.81 330 TYR A CA 1
ATOM 2669 C C . TYR A 1 330 ? -11.086 -28.511 2.040 1.00 85.81 330 TYR A C 1
ATOM 2671 O O . TYR A 1 330 ? -12.174 -28.017 2.328 1.00 85.81 330 TYR A O 1
ATOM 2679 N N . TYR A 1 331 ? -10.592 -28.476 0.800 1.00 83.94 331 TYR A N 1
ATOM 2680 C CA . TYR A 1 331 ? -11.299 -27.801 -0.284 1.00 83.94 331 TYR A CA 1
ATOM 2681 C C . TYR A 1 331 ? -12.596 -28.518 -0.657 1.00 83.94 331 TYR A C 1
ATOM 2683 O O . TYR A 1 331 ? -13.530 -27.845 -1.079 1.00 83.94 331 TYR A O 1
ATOM 2691 N N . SER A 1 332 ? -12.705 -29.831 -0.424 1.00 86.81 332 SER A N 1
ATOM 2692 C CA . SER A 1 332 ? -13.958 -30.574 -0.615 1.00 86.81 332 SER A CA 1
ATOM 2693 C C . SER A 1 332 ? -15.028 -30.077 0.358 1.00 86.81 332 SER A C 1
ATOM 2695 O O . SER A 1 332 ? -16.135 -29.724 -0.043 1.00 86.81 332 SER A O 1
ATOM 2697 N N . ILE A 1 333 ? -14.667 -29.961 1.638 1.00 85.00 333 ILE A N 1
ATOM 2698 C CA . ILE A 1 333 ? -15.561 -29.462 2.687 1.00 85.00 333 ILE A CA 1
ATOM 2699 C C . ILE A 1 333 ? -15.866 -27.971 2.480 1.00 85.00 333 ILE A C 1
ATOM 2701 O O . ILE A 1 333 ? -17.024 -27.557 2.536 1.00 85.00 333 ILE A O 1
ATOM 2705 N N . ALA A 1 334 ? -14.848 -27.158 2.187 1.00 80.31 334 ALA A N 1
ATOM 2706 C CA . ALA A 1 334 ? -15.003 -25.722 1.975 1.00 80.31 334 ALA A CA 1
ATOM 2707 C C . ALA A 1 334 ? -15.870 -25.410 0.743 1.00 80.31 334 ALA A C 1
ATOM 2709 O O . ALA A 1 334 ? -16.663 -24.469 0.774 1.00 80.31 334 ALA A O 1
ATOM 2710 N N . LEU A 1 335 ? -15.770 -26.213 -0.324 1.00 81.94 335 LEU A N 1
ATOM 2711 C CA . LEU A 1 335 ? -16.632 -26.114 -1.502 1.00 81.94 335 LEU A CA 1
ATOM 2712 C C . LEU A 1 335 ? -18.105 -26.317 -1.128 1.00 81.94 335 LEU A C 1
ATOM 2714 O O . LEU A 1 335 ? -18.942 -25.512 -1.535 1.00 81.94 335 LEU A O 1
ATOM 2718 N N . VAL A 1 336 ? -18.412 -27.338 -0.319 1.00 83.50 336 VAL A N 1
ATOM 2719 C CA . VAL A 1 336 ? -19.774 -27.594 0.175 1.00 83.50 336 VAL A CA 1
ATOM 2720 C C . VAL A 1 336 ? -20.248 -26.438 1.054 1.00 83.50 336 VAL A C 1
ATOM 2722 O O . VAL A 1 336 ? -21.293 -25.859 0.779 1.00 83.50 336 VAL A O 1
ATOM 2725 N N . TRP A 1 337 ? -19.465 -26.034 2.055 1.00 83.56 337 TRP A N 1
ATOM 2726 C CA . TRP A 1 337 ? -19.815 -24.959 2.992 1.00 83.56 337 TRP A CA 1
ATOM 2727 C C . TRP A 1 337 ? -20.073 -23.604 2.330 1.00 83.56 337 TRP A C 1
ATOM 2729 O O . TRP A 1 337 ? -21.024 -22.901 2.685 1.00 83.56 337 TRP A O 1
ATOM 2739 N N . VAL A 1 338 ? -19.237 -23.218 1.365 1.00 78.25 338 VAL A N 1
ATOM 2740 C CA . VAL A 1 338 ? -19.408 -21.954 0.637 1.00 78.25 338 VAL A CA 1
ATOM 2741 C C . VAL A 1 338 ? -20.496 -22.075 -0.433 1.00 78.25 338 VAL A C 1
ATOM 2743 O O . VAL A 1 338 ? -21.213 -21.101 -0.685 1.00 78.25 338 VAL A O 1
ATOM 2746 N N . GLY A 1 339 ? -20.653 -23.260 -1.031 1.00 74.81 339 GLY A N 1
ATOM 2747 C CA . GLY A 1 339 ? -21.686 -23.579 -2.018 1.00 74.81 339 GLY A CA 1
ATOM 2748 C C . GLY A 1 339 ? -23.101 -23.545 -1.439 1.00 74.81 339 GLY A C 1
ATOM 2749 O O . GLY A 1 339 ? -23.968 -22.883 -2.006 1.00 74.81 339 GLY A O 1
ATOM 2750 N N . THR A 1 340 ? -23.321 -24.159 -0.270 1.00 78.31 340 THR A N 1
ATOM 2751 C CA . THR A 1 340 ? -24.599 -24.109 0.472 1.00 78.31 340 THR A CA 1
ATOM 2752 C C . THR A 1 340 ? -24.832 -22.762 1.159 1.00 78.31 340 THR A C 1
ATOM 2754 O O . THR A 1 340 ? -25.927 -22.475 1.639 1.00 78.31 340 THR A O 1
ATOM 2757 N N . GLY A 1 341 ? -23.810 -21.904 1.197 1.00 73.94 341 GLY A N 1
ATOM 2758 C CA . GLY A 1 341 ? -23.885 -20.558 1.750 1.00 73.94 341 GLY A CA 1
ATOM 2759 C C . GLY A 1 341 ? -23.807 -20.483 3.273 1.00 73.94 341 GLY A C 1
ATOM 2760 O O . GLY A 1 341 ? -24.044 -19.396 3.799 1.00 73.94 341 GLY A O 1
ATOM 2761 N N . TRP A 1 342 ? -23.457 -21.584 3.947 1.00 67.94 342 TRP A N 1
ATOM 2762 C CA . TRP A 1 342 ? -23.243 -21.650 5.399 1.00 67.94 342 TRP A CA 1
ATOM 2763 C C . TRP A 1 342 ? -22.047 -20.808 5.844 1.00 67.94 342 TRP A C 1
ATOM 2765 O O . TRP A 1 342 ? -22.082 -20.213 6.916 1.00 67.94 342 TRP A O 1
ATOM 2775 N N . PHE A 1 343 ? -21.023 -20.712 4.994 1.00 70.31 343 PHE A N 1
ATOM 2776 C CA . PHE A 1 343 ? -19.857 -19.865 5.217 1.00 70.31 343 PHE A CA 1
ATOM 2777 C C . PHE A 1 343 ? -19.585 -18.971 4.003 1.00 70.31 343 PHE A C 1
ATOM 2779 O O . PHE A 1 343 ? -19.927 -19.277 2.855 1.00 70.31 343 PHE A O 1
ATOM 2786 N N . SER A 1 344 ? -18.977 -17.817 4.246 1.00 65.56 344 SER A N 1
ATOM 2787 C CA . SER A 1 344 ? -18.410 -16.969 3.203 1.00 65.56 344 SER A CA 1
ATOM 2788 C C . SER A 1 344 ? -17.022 -17.471 2.795 1.00 65.56 344 SER A C 1
ATOM 2790 O O . SER A 1 344 ? -16.308 -18.090 3.576 1.00 65.56 344 SER A O 1
ATOM 2792 N N . SER A 1 345 ? -16.584 -17.155 1.574 1.00 67.81 345 SER A N 1
ATOM 2793 C CA . SER A 1 345 ? -15.240 -17.526 1.099 1.00 67.81 345 SER A CA 1
ATOM 2794 C C . SER A 1 345 ? -14.102 -16.913 1.927 1.00 67.81 345 SER A C 1
ATOM 2796 O O . SER A 1 345 ? -12.969 -17.363 1.837 1.00 67.81 345 SER A O 1
ATOM 2798 N N . GLU A 1 346 ? -14.382 -15.850 2.688 1.00 63.44 346 GLU A N 1
ATOM 2799 C CA . GLU A 1 346 ? -13.416 -15.189 3.576 1.00 63.44 346 GLU A CA 1
ATOM 2800 C C . GLU A 1 346 ? -13.225 -15.978 4.888 1.00 63.44 346 GLU A C 1
ATOM 2802 O O . GLU A 1 346 ? -12.177 -15.876 5.521 1.00 63.44 346 GLU A O 1
ATOM 2807 N N . GLU A 1 347 ? -14.205 -16.806 5.263 1.00 64.94 347 GLU A N 1
ATOM 2808 C CA . GLU A 1 347 ? -14.176 -17.682 6.444 1.00 64.94 347 GLU A CA 1
ATOM 2809 C C . GLU A 1 347 ? -13.517 -19.040 6.158 1.00 64.94 347 GLU A C 1
ATOM 2811 O O . GLU A 1 347 ? -13.295 -19.828 7.077 1.00 64.94 347 GLU A O 1
ATOM 2816 N N . CYS A 1 348 ? -13.140 -19.290 4.900 1.00 66.81 348 CYS A N 1
ATOM 2817 C CA . CYS A 1 348 ? -12.406 -20.476 4.467 1.00 66.81 348 CYS A CA 1
ATOM 2818 C C . CYS A 1 348 ? -10.978 -20.116 3.995 1.00 66.81 348 CYS A C 1
ATOM 2820 O O . CYS A 1 348 ? -10.693 -20.185 2.796 1.00 66.81 348 CYS A O 1
ATOM 2822 N N . PRO A 1 349 ? -10.067 -19.697 4.901 1.00 72.94 349 PRO A N 1
ATOM 2823 C CA . PRO A 1 349 ? -8.681 -19.405 4.542 1.00 72.94 349 PRO A CA 1
ATOM 2824 C C . PRO A 1 349 ? -7.871 -20.692 4.289 1.00 72.94 349 PRO A C 1
ATOM 2826 O O . PRO A 1 349 ? -8.154 -21.716 4.909 1.00 72.94 349 PRO A O 1
ATOM 2829 N N . PRO A 1 350 ? -6.803 -20.647 3.468 1.00 69.00 350 PRO A N 1
ATOM 2830 C CA . PRO A 1 350 ? -5.929 -21.800 3.244 1.00 69.00 350 PRO A CA 1
ATOM 2831 C C . PRO A 1 350 ? -5.405 -22.419 4.551 1.00 69.00 350 PRO A C 1
ATOM 2833 O O . PRO A 1 350 ? -5.003 -21.699 5.468 1.00 69.00 350 PRO A O 1
ATOM 2836 N N . LEU A 1 351 ? -5.363 -23.755 4.624 1.00 70.50 351 LEU A N 1
ATOM 2837 C CA . LEU A 1 351 ? -4.877 -24.471 5.813 1.00 70.50 351 LEU A CA 1
ATOM 2838 C C . LEU A 1 351 ? -3.383 -24.299 6.063 1.00 70.50 351 LEU A C 1
ATOM 2840 O O . LEU A 1 351 ? -2.937 -24.378 7.210 1.00 70.50 351 LEU A O 1
ATOM 2844 N N . PHE A 1 352 ? -2.616 -24.104 4.997 1.00 75.50 352 PHE A N 1
ATOM 2845 C CA . PHE A 1 352 ? -1.179 -23.915 5.065 1.00 75.50 352 PHE A CA 1
ATOM 2846 C C . PHE A 1 352 ? -0.842 -22.436 4.897 1.00 75.50 352 PHE A C 1
ATOM 2848 O O . PHE A 1 352 ? -1.415 -21.742 4.057 1.00 75.50 352 PHE A O 1
ATOM 2855 N N . GLY A 1 353 ? 0.083 -21.953 5.722 1.00 65.88 353 GLY A N 1
ATOM 2856 C CA . GLY A 1 353 ? 0.655 -20.619 5.586 1.00 65.88 353 GLY A CA 1
ATOM 2857 C C . GLY A 1 353 ? 1.741 -20.559 4.511 1.00 65.88 353 GLY A C 1
ATOM 2858 O O . GLY A 1 353 ? 1.914 -21.475 3.712 1.00 65.88 353 GLY A O 1
ATOM 2859 N N . ASP A 1 354 ? 2.506 -19.470 4.505 1.00 71.12 354 ASP A N 1
ATOM 2860 C CA . ASP A 1 354 ? 3.596 -19.282 3.546 1.00 71.12 354 ASP A CA 1
ATOM 2861 C C . ASP A 1 354 ? 4.740 -20.280 3.814 1.00 71.12 354 ASP A C 1
ATOM 2863 O O . ASP A 1 354 ? 5.339 -20.287 4.895 1.00 71.12 354 ASP A O 1
ATOM 2867 N N . TRP A 1 355 ? 5.056 -21.116 2.823 1.00 69.06 355 TRP A N 1
ATOM 2868 C CA . TRP A 1 355 ? 6.159 -22.080 2.876 1.00 69.06 355 TRP A CA 1
ATOM 2869 C C . TRP A 1 355 ? 7.533 -21.414 2.966 1.00 69.06 355 TRP A C 1
ATOM 2871 O O . TRP A 1 355 ? 8.483 -22.030 3.421 1.00 69.06 355 TRP A O 1
ATOM 2881 N N . ARG A 1 356 ? 7.657 -20.131 2.623 1.00 66.94 356 ARG A N 1
ATOM 2882 C CA . ARG A 1 356 ? 8.923 -19.390 2.755 1.00 66.94 356 ARG A CA 1
ATOM 2883 C C . ARG A 1 356 ? 9.294 -19.094 4.207 1.00 66.94 356 ARG A C 1
ATOM 2885 O O . ARG A 1 356 ? 10.446 -18.799 4.502 1.00 66.94 356 ARG A O 1
ATOM 2892 N N . GLU A 1 357 ? 8.335 -19.169 5.128 1.00 64.81 357 GLU A N 1
ATOM 2893 C CA . GLU A 1 357 ? 8.588 -18.939 6.553 1.00 64.81 357 GLU A CA 1
ATOM 2894 C C . GLU A 1 357 ? 9.217 -20.170 7.236 1.00 64.81 357 GLU A C 1
ATOM 2896 O O . GLU A 1 357 ? 9.618 -20.070 8.395 1.00 64.81 357 GLU A O 1
ATOM 2901 N N . THR A 1 358 ? 9.377 -21.307 6.543 1.00 72.81 358 THR A N 1
ATOM 2902 C CA . THR A 1 358 ? 9.895 -22.572 7.103 1.00 72.81 358 THR A CA 1
ATOM 2903 C C . THR A 1 358 ? 11.415 -22.603 7.296 1.00 72.81 358 THR A C 1
ATOM 2905 O O . THR A 1 358 ? 12.012 -23.674 7.337 1.00 72.81 358 THR A O 1
ATOM 2908 N N . TYR A 1 359 ? 12.057 -21.447 7.464 1.00 73.81 359 TYR A N 1
ATOM 2909 C CA . TYR A 1 359 ? 13.486 -21.338 7.789 1.00 73.81 359 TYR A CA 1
ATOM 2910 C C . TYR A 1 359 ? 13.808 -21.717 9.251 1.00 73.81 359 TYR A C 1
ATOM 2912 O O . TYR A 1 359 ? 14.939 -21.574 9.706 1.00 73.81 359 TYR A O 1
ATOM 2920 N N . SER A 1 360 ? 12.802 -22.144 10.019 1.00 77.94 360 SER A N 1
ATOM 2921 C CA . SER A 1 360 ? 12.915 -22.562 11.415 1.00 77.94 360 SER A CA 1
ATOM 2922 C C . SER A 1 360 ? 11.839 -23.611 11.722 1.00 77.94 360 SER A C 1
ATOM 2924 O O . SER A 1 360 ? 10.720 -23.514 11.207 1.00 77.94 360 SER A O 1
ATOM 2926 N N . VAL A 1 361 ? 12.142 -24.592 12.578 1.00 79.31 361 VAL A N 1
ATOM 2927 C CA . VAL A 1 361 ? 11.204 -25.648 13.008 1.00 79.31 361 VAL A CA 1
ATOM 2928 C C . VAL A 1 361 ? 10.010 -25.016 13.718 1.00 79.31 361 VAL A C 1
ATOM 2930 O O . VAL A 1 361 ? 8.856 -25.389 13.495 1.00 79.31 361 VAL A O 1
ATOM 2933 N N . ARG A 1 362 ? 10.267 -23.972 14.516 1.00 80.00 362 ARG A N 1
ATOM 2934 C CA . ARG A 1 362 ? 9.208 -23.200 15.173 1.00 80.00 362 ARG A CA 1
ATOM 2935 C C . ARG A 1 362 ? 8.270 -22.540 14.174 1.00 80.00 362 ARG A C 1
ATOM 2937 O O . ARG A 1 362 ? 7.062 -22.541 14.399 1.00 80.00 362 ARG A O 1
ATOM 2944 N N . ASN A 1 363 ? 8.793 -21.940 13.109 1.00 78.06 363 ASN A N 1
ATOM 2945 C CA . ASN A 1 363 ? 7.955 -21.303 12.099 1.00 78.06 363 ASN A CA 1
ATOM 2946 C C . ASN A 1 363 ? 7.230 -22.329 11.227 1.00 78.06 363 ASN A C 1
ATOM 2948 O O . ASN A 1 363 ? 6.072 -22.095 10.891 1.00 78.06 363 ASN A O 1
ATOM 2952 N N . PHE A 1 364 ? 7.862 -23.463 10.918 1.00 80.31 364 PHE A N 1
ATOM 2953 C CA . PHE A 1 364 ? 7.231 -24.549 10.175 1.00 80.31 364 PHE A CA 1
ATOM 2954 C C . PHE A 1 364 ? 5.919 -24.973 10.844 1.00 80.31 364 PHE A C 1
ATOM 2956 O O . PHE A 1 364 ? 4.852 -24.787 10.265 1.00 80.31 364 PHE A O 1
ATOM 2963 N N . TRP A 1 365 ? 5.958 -25.399 12.109 1.00 85.19 365 TRP A N 1
ATOM 2964 C CA . TRP A 1 365 ? 4.747 -25.768 12.859 1.00 85.19 365 TRP A CA 1
ATOM 2965 C C . TRP A 1 365 ? 3.896 -24.550 13.250 1.00 85.19 365 TRP A C 1
ATOM 2967 O O . TRP A 1 365 ? 2.669 -24.601 13.344 1.00 85.19 365 TRP A O 1
ATOM 2977 N N . GLY A 1 366 ? 4.554 -23.420 13.501 1.00 79.31 366 GLY A N 1
ATOM 2978 C CA . GLY A 1 366 ? 3.951 -22.236 14.091 1.00 79.31 366 GLY A CA 1
ATOM 2979 C C . GLY A 1 366 ? 3.302 -21.261 13.108 1.00 79.31 366 GLY A C 1
ATOM 2980 O O . GLY A 1 366 ? 2.596 -20.364 13.569 1.00 79.31 366 GLY A O 1
ATOM 2981 N N . LYS A 1 367 ? 3.550 -21.373 11.806 1.00 75.75 367 LYS A N 1
ATOM 2982 C CA . LYS A 1 367 ? 3.049 -20.426 10.798 1.00 75.75 367 LYS A CA 1
ATOM 2983 C C . LYS A 1 367 ? 2.631 -21.093 9.495 1.00 75.75 367 LYS A C 1
ATOM 2985 O O . LYS A 1 367 ? 1.757 -20.553 8.827 1.00 75.75 367 LYS A O 1
ATOM 2990 N N . THR A 1 368 ? 3.254 -22.211 9.131 1.00 75.31 368 THR A N 1
ATOM 2991 C CA . THR A 1 368 ? 3.087 -22.803 7.801 1.00 75.31 368 THR A CA 1
ATOM 2992 C C . THR A 1 368 ? 2.234 -24.064 7.843 1.00 75.31 368 THR A C 1
ATOM 2994 O O . THR A 1 368 ? 1.245 -24.151 7.127 1.00 75.31 368 THR A O 1
ATOM 2997 N N . TRP A 1 369 ? 2.560 -25.031 8.693 1.00 80.06 369 TRP A N 1
ATOM 2998 C CA . TRP A 1 369 ? 1.935 -26.350 8.684 1.00 80.06 369 TRP A CA 1
ATOM 2999 C C . TRP A 1 369 ? 0.528 -26.344 9.291 1.00 80.06 369 TRP A C 1
ATOM 3001 O O . TRP A 1 369 ? 0.366 -25.901 10.424 1.00 80.06 369 TRP A O 1
ATOM 3011 N N . HIS A 1 370 ? -0.468 -26.846 8.553 1.00 77.94 370 HIS A N 1
ATOM 3012 C CA . HIS A 1 370 ? -1.810 -27.226 9.023 1.00 77.94 370 HIS A CA 1
ATOM 3013 C C . HIS A 1 370 ? -2.378 -26.356 10.172 1.00 77.94 370 HIS A C 1
ATOM 3015 O O . HIS A 1 370 ? -2.558 -26.795 11.306 1.00 77.94 370 HIS A O 1
ATOM 3021 N N . GLN A 1 371 ? -2.670 -25.084 9.898 1.00 82.25 371 GLN A N 1
ATOM 3022 C CA . GLN A 1 371 ? -2.980 -24.087 10.932 1.00 82.25 371 GLN A CA 1
ATOM 3023 C C . GLN A 1 371 ? -4.329 -24.298 11.642 1.00 82.25 371 GLN A C 1
ATOM 3025 O O . GLN A 1 371 ? -4.539 -23.760 12.732 1.00 82.25 371 GLN A O 1
ATOM 3030 N N . PHE A 1 372 ? -5.228 -25.108 11.082 1.00 75.31 372 PHE A N 1
ATOM 3031 C CA . PHE A 1 372 ? -6.553 -25.376 11.648 1.00 75.31 372 PHE A CA 1
ATOM 3032 C C . PHE A 1 372 ? -6.500 -26.079 13.012 1.00 75.31 372 PHE A C 1
ATOM 3034 O O . PHE A 1 372 ? -7.218 -25.701 13.940 1.00 75.31 372 PHE A O 1
ATOM 3041 N N . VAL A 1 373 ? -5.575 -27.027 13.195 1.00 79.62 373 VAL A N 1
ATOM 3042 C CA . VAL A 1 373 ? -5.449 -27.787 14.453 1.00 79.62 373 VAL A CA 1
ATOM 3043 C C . VAL A 1 373 ? -4.812 -26.981 15.588 1.00 79.62 373 VAL A C 1
ATOM 3045 O O . VAL A 1 373 ? -4.859 -27.379 16.752 1.00 79.62 373 VAL A O 1
ATOM 3048 N N . ARG A 1 374 ? -4.253 -25.804 15.285 1.00 80.31 374 ARG A N 1
ATOM 3049 C CA . ARG A 1 374 ? -3.482 -25.000 16.238 1.00 80.31 374 ARG A CA 1
ATOM 3050 C C . ARG A 1 374 ? -4.299 -24.591 17.463 1.00 80.31 374 ARG A C 1
ATOM 3052 O O . ARG A 1 374 ? -3.791 -24.621 18.583 1.00 80.31 374 ARG A O 1
ATOM 3059 N N . ARG A 1 375 ? -5.555 -24.170 17.269 1.00 80.38 375 ARG A N 1
ATOM 3060 C CA . ARG A 1 375 ? -6.415 -23.731 18.383 1.00 80.38 375 ARG A CA 1
ATOM 3061 C C . ARG A 1 375 ? -6.714 -24.891 19.328 1.00 80.38 375 ARG A C 1
ATOM 3063 O O . ARG A 1 375 ? -6.618 -24.705 20.539 1.00 80.38 375 ARG A O 1
ATOM 3070 N N . PHE A 1 376 ? -7.046 -26.047 18.759 1.00 83.94 376 PHE A N 1
ATOM 3071 C CA . PHE A 1 376 ? -7.321 -27.280 19.488 1.00 83.94 376 PHE A CA 1
ATOM 3072 C C . PHE A 1 376 ? -6.088 -27.740 20.277 1.00 83.94 376 PHE A C 1
ATOM 3074 O O . PHE A 1 376 ? -6.162 -27.868 21.495 1.00 83.94 376 PHE A O 1
ATOM 3081 N N . ALA A 1 377 ? -4.928 -27.851 19.623 1.00 82.81 377 ALA A N 1
ATOM 3082 C CA . ALA A 1 377 ? -3.695 -28.322 20.257 1.00 82.81 377 ALA A CA 1
ATOM 3083 C C . ALA A 1 377 ? -3.199 -27.396 21.386 1.00 82.81 377 ALA A C 1
ATOM 3085 O O . ALA A 1 377 ? -2.692 -27.859 22.404 1.00 82.81 377 ALA A O 1
ATOM 3086 N N . LEU A 1 378 ? -3.367 -26.074 21.250 1.00 85.75 378 LEU A N 1
ATOM 3087 C CA . LEU A 1 378 ? -2.923 -25.115 22.272 1.00 85.75 378 LEU A CA 1
ATOM 3088 C C . LEU A 1 378 ? -3.870 -25.002 23.477 1.00 85.75 378 LEU A C 1
ATOM 3090 O O . LEU A 1 378 ? -3.461 -24.459 24.508 1.00 85.75 378 LEU A O 1
ATOM 3094 N N . ALA A 1 379 ? -5.132 -25.425 23.362 1.00 90.12 379 ALA A N 1
ATOM 3095 C CA . ALA A 1 379 ? -6.130 -25.205 24.409 1.00 90.12 379 ALA A CA 1
ATOM 3096 C C . ALA A 1 379 ? -5.805 -25.944 25.726 1.00 90.12 379 ALA A C 1
ATOM 3098 O O . ALA A 1 379 ? -5.804 -25.273 26.765 1.00 90.12 379 ALA A O 1
ATOM 3099 N N . PRO A 1 380 ? -5.423 -27.240 25.723 1.00 92.06 380 PRO A N 1
ATOM 3100 C CA . PRO A 1 380 ? -5.030 -27.945 26.945 1.00 92.06 380 PRO A CA 1
ATOM 3101 C C . PRO A 1 380 ? -3.833 -27.297 27.646 1.00 92.06 380 PRO A C 1
ATOM 3103 O O . PRO A 1 380 ? -3.875 -27.073 28.851 1.00 92.06 380 PRO A O 1
ATOM 3106 N N . GLY A 1 381 ? -2.808 -26.876 26.895 1.00 89.12 381 GLY A N 1
ATOM 3107 C CA . GLY A 1 381 ? -1.639 -26.194 27.464 1.00 89.12 381 GLY A CA 1
ATOM 3108 C C . GLY A 1 381 ? -1.975 -24.837 28.093 1.00 89.12 381 GLY A C 1
ATOM 3109 O O . GLY A 1 381 ? -1.421 -24.469 29.128 1.00 89.12 381 GLY A O 1
ATOM 3110 N N . LYS A 1 382 ? -2.923 -24.088 27.509 1.00 88.69 382 LYS A N 1
ATOM 3111 C CA . LYS A 1 382 ? -3.436 -22.849 28.120 1.00 88.69 382 LYS A CA 1
ATOM 3112 C C . LYS A 1 382 ? -4.182 -23.135 29.420 1.00 88.69 382 LYS A C 1
ATOM 3114 O O . LYS A 1 382 ? -3.949 -22.427 30.396 1.00 88.69 382 LYS A O 1
ATOM 3119 N N . LYS A 1 383 ? -5.042 -24.158 29.433 1.00 90.69 383 LYS A N 1
ATOM 3120 C CA . LYS A 1 383 ? -5.795 -24.551 30.627 1.00 90.69 383 LYS A CA 1
ATOM 3121 C C . LYS A 1 383 ? -4.860 -25.040 31.733 1.00 90.69 383 LYS A C 1
ATOM 3123 O O . LYS A 1 383 ? -5.009 -24.595 32.859 1.00 90.69 383 LYS A O 1
ATOM 3128 N N . LEU A 1 384 ? -3.856 -25.853 31.408 1.00 91.00 384 LEU A N 1
ATOM 3129 C CA . LEU A 1 384 ? -2.859 -26.346 32.361 1.00 91.00 384 LEU A CA 1
ATOM 3130 C C . LEU A 1 384 ? -2.104 -25.199 33.048 1.00 91.00 384 LEU A C 1
ATOM 3132 O O . LEU A 1 384 ? -2.031 -25.152 34.271 1.00 91.00 384 LEU A O 1
ATOM 3136 N N . VAL A 1 385 ? -1.614 -24.226 32.272 1.00 93.06 385 VAL A N 1
ATOM 3137 C CA . VAL A 1 385 ? -0.941 -23.027 32.809 1.00 93.06 385 VAL A CA 1
ATOM 3138 C C . VAL A 1 385 ? -1.865 -22.211 33.719 1.00 93.06 385 VAL A C 1
ATOM 3140 O O . VAL A 1 385 ? -1.407 -21.697 34.737 1.00 93.06 385 VAL A O 1
ATOM 3143 N N . GLN A 1 386 ? -3.154 -22.105 33.378 1.00 89.81 386 GLN A N 1
ATOM 3144 C CA . GLN A 1 386 ? -4.150 -21.428 34.215 1.00 89.81 386 GLN A CA 1
ATOM 3145 C C . GLN A 1 386 ? -4.420 -22.190 35.517 1.00 89.81 386 GLN A C 1
ATOM 3147 O O . GLN A 1 386 ? -4.420 -21.578 36.582 1.00 89.81 386 GLN A O 1
ATOM 3152 N N . THR A 1 387 ? -4.616 -23.509 35.446 1.00 92.81 387 THR A N 1
ATOM 3153 C CA . THR A 1 387 ? -4.881 -24.364 36.611 1.00 92.81 387 THR A CA 1
ATOM 3154 C C . THR A 1 387 ? -3.711 -24.343 37.592 1.00 92.81 387 THR A C 1
ATOM 3156 O O . THR A 1 387 ? -3.920 -24.202 38.791 1.00 92.81 387 THR A O 1
ATOM 3159 N N . LEU A 1 388 ? -2.477 -24.391 37.082 1.00 91.62 388 LEU A N 1
ATOM 3160 C CA . LEU A 1 388 ? -1.254 -24.322 37.887 1.00 91.62 388 LEU A CA 1
ATOM 3161 C C . LEU A 1 388 ? -0.880 -22.890 38.317 1.00 91.62 388 LEU A C 1
ATOM 3163 O O . LEU A 1 388 ? 0.164 -22.694 38.931 1.00 91.62 388 LEU A O 1
ATOM 3167 N N . ARG A 1 389 ? -1.699 -21.880 37.977 1.00 92.38 389 ARG A N 1
ATOM 3168 C CA . ARG A 1 389 ? -1.479 -20.452 38.284 1.00 92.38 389 ARG A CA 1
ATOM 3169 C C . ARG A 1 389 ? -0.097 -19.930 37.858 1.00 92.38 389 ARG A C 1
ATOM 3171 O O . ARG A 1 389 ? 0.460 -19.028 38.479 1.00 92.38 389 ARG A O 1
ATOM 3178 N N . ILE A 1 390 ? 0.455 -20.466 36.769 1.00 92.44 390 ILE A N 1
ATOM 3179 C CA . ILE A 1 390 ? 1.774 -20.063 36.269 1.00 92.44 390 ILE A CA 1
ATOM 3180 C C . ILE A 1 390 ? 1.645 -18.716 35.537 1.00 92.44 390 ILE A C 1
ATOM 3182 O O . ILE A 1 390 ? 0.764 -18.570 34.681 1.00 92.44 390 ILE A O 1
ATOM 3186 N N . PRO A 1 391 ? 2.537 -17.736 35.792 1.00 89.06 391 PRO A N 1
ATOM 3187 C CA . PRO A 1 391 ? 2.496 -16.438 35.125 1.00 89.06 391 PRO A CA 1
ATOM 3188 C C . PRO A 1 391 ? 2.473 -16.574 33.587 1.00 89.06 391 PRO A C 1
ATOM 3190 O O . PRO A 1 391 ? 3.391 -17.163 33.014 1.00 89.06 391 PRO A O 1
ATOM 3193 N N . PRO A 1 392 ? 1.480 -16.014 32.863 1.00 74.44 392 PRO A N 1
ATOM 3194 C CA . PRO A 1 392 ? 1.247 -16.322 31.444 1.00 74.44 392 PRO A CA 1
ATOM 3195 C C . PRO A 1 392 ? 2.396 -16.004 30.478 1.00 74.44 392 PRO A C 1
ATOM 3197 O O . PRO A 1 392 ? 2.421 -16.560 29.373 1.00 74.44 392 PRO A O 1
ATOM 3200 N N . LYS A 1 393 ? 3.296 -15.096 30.879 1.00 80.94 393 LYS A N 1
ATOM 3201 C CA . LYS A 1 393 ? 4.451 -14.611 30.110 1.00 80.94 393 LYS A CA 1
ATOM 3202 C C . LYS A 1 393 ? 5.787 -15.229 30.559 1.00 80.94 393 LYS A C 1
ATOM 3204 O O . LYS A 1 393 ? 6.822 -14.817 30.049 1.00 80.94 393 LYS A O 1
ATOM 3209 N N . SER A 1 394 ? 5.786 -16.182 31.495 1.00 83.50 394 SER A N 1
ATOM 3210 C CA . SER A 1 394 ? 7.022 -16.830 31.948 1.00 83.50 394 SER A CA 1
ATOM 3211 C C . SER A 1 394 ? 7.562 -17.836 30.916 1.00 83.50 394 SER A C 1
ATOM 3213 O O . SER A 1 394 ? 6.780 -18.396 30.135 1.00 83.50 394 SER A O 1
ATOM 3215 N N . PRO A 1 395 ? 8.879 -18.125 30.925 1.00 77.81 395 PRO A N 1
ATOM 3216 C CA . PRO A 1 395 ? 9.459 -19.207 30.127 1.00 77.81 395 PRO A CA 1
ATOM 3217 C C . PRO A 1 395 ? 8.777 -20.548 30.412 1.00 77.81 395 PRO A C 1
ATOM 3219 O O . PRO A 1 395 ? 8.405 -21.258 29.482 1.00 77.81 395 PRO A O 1
ATOM 3222 N N . THR A 1 396 ? 8.496 -20.844 31.684 1.00 81.75 396 THR A N 1
ATOM 3223 C CA . THR A 1 396 ? 7.778 -22.050 32.120 1.00 81.75 396 THR A CA 1
ATOM 3224 C C . THR A 1 396 ? 6.399 -22.166 31.469 1.00 81.75 396 THR A C 1
ATOM 3226 O O . THR A 1 396 ? 6.035 -23.230 30.972 1.00 81.75 396 THR A O 1
ATOM 3229 N N . ALA A 1 397 ? 5.641 -21.066 31.382 1.00 84.75 397 ALA A N 1
ATOM 3230 C CA . ALA A 1 397 ? 4.357 -21.059 30.686 1.00 84.75 397 ALA A CA 1
ATOM 3231 C C . ALA A 1 397 ? 4.505 -21.288 29.174 1.00 84.75 397 ALA A C 1
ATOM 3233 O O . ALA A 1 397 ? 3.625 -21.895 28.564 1.00 84.75 397 ALA A O 1
ATOM 3234 N N . ALA A 1 398 ? 5.579 -20.794 28.552 1.00 81.44 398 ALA A N 1
ATOM 3235 C CA . ALA A 1 398 ? 5.857 -21.032 27.137 1.00 81.44 398 ALA A CA 1
ATOM 3236 C C . ALA A 1 398 ? 6.224 -22.502 26.870 1.00 81.44 398 ALA A C 1
ATOM 3238 O O . ALA A 1 398 ? 5.669 -23.09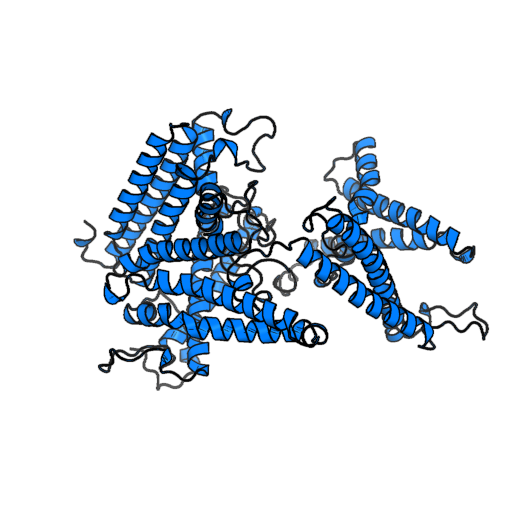5 25.944 1.00 81.44 398 ALA A O 1
ATOM 3239 N N . PHE A 1 399 ? 7.071 -23.097 27.716 1.00 86.19 399 PHE A N 1
ATOM 3240 C CA . PHE A 1 399 ? 7.442 -24.512 27.653 1.00 86.19 399 PHE A CA 1
ATOM 3241 C C . PHE A 1 399 ? 6.238 -25.429 27.836 1.00 86.19 399 PHE A C 1
ATOM 3243 O O . PHE A 1 399 ? 5.976 -26.264 26.975 1.00 86.19 399 PHE A O 1
ATOM 3250 N N . LEU A 1 400 ? 5.446 -25.225 28.892 1.00 87.50 400 LEU A N 1
ATOM 3251 C CA . LEU A 1 400 ? 4.264 -26.050 29.141 1.00 87.50 400 LEU A CA 1
ATOM 3252 C C . LEU A 1 400 ? 3.272 -25.987 27.982 1.00 87.50 400 LEU A C 1
ATOM 3254 O O . LEU A 1 400 ? 2.781 -27.023 27.546 1.00 87.50 400 LEU A O 1
ATOM 3258 N N . LYS A 1 401 ? 3.013 -24.799 27.421 1.00 88.94 401 LYS A N 1
ATOM 3259 C CA . LYS A 1 401 ? 2.135 -24.663 26.247 1.00 88.94 401 LYS A CA 1
ATOM 3260 C C . LYS A 1 401 ? 2.694 -25.390 25.023 1.00 88.94 401 LYS A C 1
ATOM 3262 O O . LYS A 1 401 ? 1.916 -26.011 24.307 1.00 88.94 401 LYS A O 1
ATOM 3267 N N . LEU A 1 402 ? 4.004 -25.303 24.781 1.00 89.62 402 LEU A N 1
ATOM 3268 C CA . LEU A 1 402 ? 4.674 -25.933 23.641 1.00 89.62 402 LEU A CA 1
ATOM 3269 C C . LEU A 1 402 ? 4.632 -27.463 23.740 1.00 89.62 402 LEU A C 1
ATOM 3271 O O . LEU A 1 402 ? 4.113 -28.117 22.840 1.00 89.62 402 LEU A O 1
ATOM 3275 N N . TYR A 1 403 ? 5.127 -28.021 24.846 1.00 92.69 403 TYR A N 1
ATOM 3276 C CA . TYR A 1 403 ? 5.205 -29.468 25.051 1.00 92.69 403 TYR A CA 1
ATOM 3277 C C . TYR A 1 403 ? 3.819 -30.100 25.150 1.00 92.69 403 TYR A C 1
ATOM 3279 O O . TYR A 1 403 ? 3.575 -31.121 24.517 1.00 92.69 403 TYR A O 1
ATOM 3287 N N . THR A 1 404 ? 2.876 -29.455 25.846 1.00 92.94 404 THR A N 1
ATOM 3288 C CA . THR A 1 404 ? 1.494 -29.955 25.906 1.00 92.94 404 THR A CA 1
ATOM 3289 C C . THR A 1 404 ? 0.855 -29.974 24.518 1.00 92.94 404 THR A C 1
ATOM 3291 O O . THR A 1 404 ? 0.184 -30.939 24.175 1.00 92.94 404 THR A O 1
ATOM 3294 N N . ALA A 1 405 ? 1.071 -28.949 23.684 1.00 90.00 405 ALA A N 1
ATOM 3295 C CA . ALA A 1 405 ? 0.476 -28.908 22.348 1.00 90.00 405 ALA A CA 1
ATOM 3296 C C . ALA A 1 405 ? 1.015 -30.003 21.416 1.00 90.00 405 ALA A C 1
ATOM 3298 O O . ALA A 1 405 ? 0.246 -30.600 20.657 1.00 90.00 405 ALA A O 1
ATOM 3299 N N . PHE A 1 406 ? 2.315 -30.292 21.486 1.00 93.00 406 PHE A N 1
ATOM 3300 C CA . PHE A 1 406 ? 2.916 -31.383 20.720 1.00 93.00 406 PHE A CA 1
ATOM 3301 C C . PHE A 1 406 ? 2.545 -32.761 21.270 1.00 93.00 406 PHE A C 1
ATOM 3303 O O . PHE A 1 406 ? 2.272 -33.655 20.475 1.00 93.00 406 PHE A O 1
ATOM 3310 N N . LEU A 1 407 ? 2.424 -32.919 22.592 1.00 91.94 407 LEU A N 1
ATOM 3311 C CA . LEU A 1 407 ? 1.927 -34.153 23.200 1.00 91.94 407 LEU A CA 1
ATOM 3312 C C . LEU A 1 407 ? 0.487 -34.446 22.762 1.00 91.94 407 LEU A C 1
ATOM 3314 O O . LEU A 1 407 ? 0.211 -35.537 22.280 1.00 91.94 407 LEU A O 1
ATOM 3318 N N . VAL A 1 408 ? -0.405 -33.449 22.832 1.00 90.94 408 VAL A N 1
ATOM 3319 C CA . VAL A 1 408 ? -1.794 -33.563 22.348 1.00 90.94 408 VAL A CA 1
ATOM 3320 C C . VAL A 1 408 ? -1.826 -33.940 20.866 1.00 90.94 408 VAL A C 1
ATOM 3322 O O . VAL A 1 408 ? -2.592 -34.815 20.469 1.00 90.94 408 VAL A O 1
ATOM 3325 N N . SER A 1 409 ? -0.970 -33.323 20.046 1.00 88.50 409 SER A N 1
ATOM 3326 C CA . SER A 1 409 ? -0.855 -33.667 18.620 1.00 88.50 409 SER A CA 1
ATOM 3327 C C . SER A 1 409 ? -0.393 -35.115 18.418 1.00 88.50 409 SER A C 1
ATOM 3329 O O . SER A 1 409 ? -0.946 -35.816 17.571 1.00 88.50 409 SER A O 1
ATOM 3331 N N . GLY A 1 410 ? 0.568 -35.574 19.224 1.00 87.81 410 GLY A N 1
ATOM 3332 C CA . GLY A 1 410 ? 1.054 -36.951 19.243 1.00 87.81 410 GLY A CA 1
ATOM 3333 C C . GLY A 1 410 ? -0.021 -37.959 19.639 1.00 87.81 410 GLY A C 1
ATOM 3334 O O . GLY A 1 410 ? -0.172 -38.970 18.965 1.00 87.81 410 GLY A O 1
ATOM 3335 N N . THR A 1 411 ? -0.822 -37.667 20.668 1.00 88.69 411 THR A N 1
ATOM 3336 C CA . THR A 1 411 ? -1.936 -38.526 21.101 1.00 88.69 411 THR A CA 1
ATOM 3337 C C . THR A 1 411 ? -3.012 -38.658 20.026 1.00 88.69 411 THR A C 1
ATOM 3339 O O . THR A 1 411 ? -3.523 -39.750 19.805 1.00 88.69 411 THR A O 1
ATOM 3342 N N . VAL A 1 412 ? -3.341 -37.574 19.314 1.00 87.69 412 VAL A N 1
ATOM 3343 C CA . VAL A 1 412 ? -4.300 -37.646 18.199 1.00 87.69 412 VAL A CA 1
ATOM 3344 C C . VAL A 1 412 ? -3.780 -38.552 17.083 1.00 87.69 412 VAL A C 1
ATOM 3346 O O . VAL A 1 412 ? -4.535 -39.364 16.558 1.00 87.69 412 VAL A O 1
ATOM 3349 N N . HIS A 1 413 ? -2.492 -38.461 16.744 1.00 87.94 413 HIS A N 1
ATOM 3350 C CA . HIS A 1 413 ? -1.902 -39.319 15.713 1.00 87.94 413 HIS A CA 1
ATOM 3351 C C . HIS A 1 413 ? -1.666 -40.757 16.193 1.00 87.94 413 HIS A C 1
ATOM 3353 O O . HIS A 1 413 ? -1.731 -41.667 15.377 1.00 87.94 413 HIS A O 1
ATOM 3359 N N . PHE A 1 414 ? -1.503 -40.992 17.500 1.00 87.38 414 PHE A N 1
ATOM 3360 C CA . PHE A 1 414 ? -1.447 -42.340 18.076 1.00 87.38 414 PHE A CA 1
ATOM 3361 C C . PHE A 1 414 ? -2.719 -43.147 17.801 1.00 87.38 414 PHE A C 1
ATOM 3363 O O . PHE A 1 414 ? -2.643 -44.345 17.554 1.00 87.38 414 PHE A O 1
ATOM 3370 N N . ILE A 1 415 ? -3.886 -42.497 17.753 1.00 83.81 415 ILE A N 1
ATOM 3371 C CA . ILE A 1 415 ? -5.127 -43.156 17.314 1.00 83.81 415 ILE A CA 1
ATOM 3372 C C . ILE A 1 415 ? -4.979 -43.660 15.867 1.00 83.81 415 ILE A C 1
ATOM 3374 O O . ILE A 1 415 ? -5.449 -44.746 15.540 1.00 83.81 415 ILE A O 1
ATOM 3378 N N . GLY A 1 416 ? -4.279 -42.907 15.013 1.00 79.69 416 GLY A N 1
ATOM 3379 C CA . GLY A 1 416 ? -3.895 -43.339 13.669 1.00 79.69 416 GLY A CA 1
ATOM 3380 C C . GLY A 1 416 ? -2.940 -44.535 13.684 1.00 79.69 416 GLY A C 1
ATOM 3381 O O . GLY A 1 416 ? -3.195 -45.501 12.971 1.00 79.69 416 GLY A O 1
ATOM 3382 N N . ASP A 1 417 ? -1.906 -44.517 14.535 1.00 83.38 417 ASP A N 1
ATOM 3383 C CA . ASP A 1 417 ? -0.973 -45.646 14.709 1.00 83.38 417 ASP A CA 1
ATOM 3384 C C . ASP A 1 417 ? -1.736 -46.944 15.059 1.00 83.38 417 ASP A C 1
ATOM 3386 O O . ASP A 1 417 ? -1.480 -47.999 14.477 1.00 83.38 417 ASP A O 1
ATOM 3390 N N . LEU A 1 418 ? -2.734 -46.858 15.951 1.00 83.00 418 LEU A N 1
ATOM 3391 C CA . LEU A 1 418 ? -3.599 -47.987 16.324 1.00 83.00 418 LEU A CA 1
ATOM 3392 C C . LEU A 1 418 ? -4.434 -48.512 15.142 1.00 83.00 418 LEU A C 1
ATOM 3394 O O . LEU A 1 418 ? -4.646 -49.718 15.014 1.00 83.00 418 LEU A O 1
ATOM 3398 N N . MET A 1 419 ? -4.892 -47.627 14.252 1.00 83.94 419 MET A N 1
ATOM 3399 C CA . MET A 1 419 ? -5.674 -48.001 13.065 1.00 83.94 419 MET A CA 1
ATOM 3400 C C . MET A 1 419 ? -4.840 -48.669 11.967 1.00 83.94 419 MET A C 1
ATOM 3402 O O . MET A 1 419 ? -5.399 -49.416 11.166 1.00 83.94 419 MET A O 1
ATOM 3406 N N . VAL A 1 420 ? -3.517 -48.473 11.954 1.00 78.94 420 VAL A N 1
ATOM 3407 C CA . VAL A 1 420 ? -2.596 -49.182 11.045 1.00 78.94 420 VAL A CA 1
ATOM 3408 C C . VAL A 1 420 ? -2.446 -50.668 11.428 1.00 78.94 420 VAL A C 1
ATOM 3410 O O . VAL A 1 420 ? -2.031 -51.470 10.595 1.00 78.94 420 VAL A O 1
ATOM 3413 N N . ARG A 1 421 ? -2.850 -51.063 12.650 1.00 79.19 421 ARG A N 1
ATOM 3414 C CA . ARG A 1 421 ? -2.872 -52.455 13.159 1.00 79.19 421 ARG A CA 1
ATOM 3415 C C . ARG A 1 421 ? -1.523 -53.182 13.102 1.00 79.19 421 ARG A C 1
ATOM 3417 O O . ARG A 1 421 ? -1.472 -54.396 12.920 1.00 79.19 421 ARG A O 1
ATOM 3424 N N . LYS A 1 422 ? -0.434 -52.439 13.285 1.00 78.06 422 LYS A N 1
ATOM 3425 C CA . LYS A 1 422 ? 0.930 -52.969 13.356 1.00 78.06 422 LYS A CA 1
ATOM 3426 C C . LYS A 1 422 ? 1.572 -52.565 14.691 1.00 78.06 422 LYS A C 1
ATOM 3428 O O . LYS A 1 422 ? 1.910 -51.386 14.843 1.00 78.06 422 LYS A O 1
ATOM 3433 N N . PRO A 1 423 ? 1.686 -53.488 15.668 1.00 80.12 423 PRO A N 1
ATOM 3434 C CA . PRO A 1 423 ? 2.126 -53.176 17.031 1.00 80.12 423 PRO A CA 1
ATOM 3435 C C . PRO A 1 423 ? 3.472 -52.451 17.119 1.00 80.12 423 PRO A C 1
ATOM 3437 O O . PRO A 1 423 ? 3.665 -51.611 17.993 1.00 80.12 423 PRO A O 1
ATOM 3440 N N . GLU A 1 424 ? 4.382 -52.718 16.186 1.00 78.31 424 GLU A N 1
ATOM 3441 C CA . GLU A 1 424 ? 5.705 -52.100 16.097 1.00 78.31 424 GLU A CA 1
ATOM 3442 C C . GLU A 1 424 ? 5.678 -50.579 15.838 1.00 78.31 424 GLU A C 1
ATOM 3444 O O . GLU A 1 424 ? 6.677 -49.900 16.075 1.00 78.31 424 GLU A O 1
ATOM 3449 N N . TYR A 1 425 ? 4.543 -50.018 15.400 1.00 74.75 425 TYR A N 1
ATOM 3450 C CA . TYR A 1 425 ? 4.374 -48.575 15.184 1.00 74.75 425 TYR A CA 1
ATOM 3451 C C . TYR A 1 425 ? 3.633 -47.862 16.319 1.00 74.75 425 TYR A C 1
ATOM 3453 O O . TYR A 1 425 ? 3.487 -46.637 16.282 1.00 74.75 425 TYR A O 1
ATOM 3461 N N . TYR A 1 426 ? 3.172 -48.585 17.341 1.00 85.00 426 TYR A N 1
ATOM 3462 C CA . TYR A 1 426 ? 2.425 -47.982 18.438 1.00 85.00 426 TYR A CA 1
ATOM 3463 C C . TYR A 1 426 ? 3.295 -46.983 19.209 1.00 85.00 426 TYR A C 1
ATOM 3465 O O . TYR A 1 426 ? 4.337 -47.318 19.765 1.00 85.00 426 TYR A O 1
ATOM 3473 N N . GLY A 1 427 ? 2.854 -45.724 19.241 1.00 79.75 427 GLY A N 1
ATOM 3474 C CA . GLY A 1 427 ? 3.513 -44.649 19.985 1.00 79.75 427 GLY A CA 1
ATOM 3475 C C . GLY A 1 427 ? 4.610 -43.921 19.205 1.00 79.75 427 GLY A C 1
ATOM 3476 O O . GLY A 1 427 ? 5.150 -42.930 19.709 1.00 79.75 427 GLY A O 1
ATOM 3477 N N . VAL A 1 428 ? 4.897 -44.327 17.961 1.00 84.19 428 VAL A N 1
ATOM 3478 C CA . VAL A 1 428 ? 5.866 -43.641 17.090 1.00 84.19 428 VAL A CA 1
ATOM 3479 C C . VAL A 1 428 ? 5.442 -42.192 16.844 1.00 84.19 428 VAL A C 1
ATOM 3481 O O . VAL A 1 428 ? 6.285 -41.291 16.887 1.00 84.19 428 VAL A O 1
ATOM 3484 N N . SER A 1 429 ? 4.143 -41.931 16.677 1.00 86.38 429 SER A N 1
ATOM 3485 C CA . SER A 1 429 ? 3.631 -40.570 16.505 1.00 86.38 429 SER A CA 1
ATOM 3486 C C . SER A 1 429 ? 3.824 -39.699 17.752 1.00 86.38 429 SER A C 1
ATOM 3488 O O . SER A 1 429 ? 4.219 -38.535 17.640 1.00 86.38 429 SER A O 1
ATOM 3490 N N . ILE A 1 430 ? 3.615 -40.247 18.956 1.00 88.56 430 ILE A N 1
ATOM 3491 C CA . ILE A 1 430 ? 3.833 -39.514 20.219 1.00 88.56 430 ILE A CA 1
ATOM 3492 C C . ILE A 1 430 ? 5.296 -39.094 20.337 1.00 88.56 430 ILE A C 1
ATOM 3494 O O . ILE A 1 430 ? 5.584 -37.928 20.633 1.00 88.56 430 ILE A O 1
ATOM 3498 N N . LEU A 1 431 ? 6.212 -40.022 20.054 1.00 86.75 431 LEU A N 1
ATOM 3499 C CA . LEU A 1 431 ? 7.642 -39.750 20.050 1.00 86.75 431 LEU A CA 1
ATOM 3500 C C . LEU A 1 431 ? 7.996 -38.674 19.014 1.00 86.75 431 LEU A C 1
ATOM 3502 O O . LEU A 1 431 ? 8.636 -37.679 19.357 1.00 86.75 431 LEU A O 1
ATOM 3506 N N . PHE A 1 432 ? 7.532 -38.821 17.769 1.00 88.19 432 PHE A N 1
ATOM 3507 C CA . PHE A 1 432 ? 7.808 -37.878 16.684 1.00 88.19 432 PHE A CA 1
ATOM 3508 C C . PHE A 1 432 ? 7.382 -36.445 17.023 1.00 88.19 432 PHE A C 1
ATOM 3510 O O . PHE A 1 432 ? 8.195 -35.523 16.909 1.00 88.19 432 PHE A O 1
ATOM 3517 N N . PHE A 1 433 ? 6.130 -36.244 17.448 1.00 89.56 433 PHE A N 1
ATOM 3518 C CA . PHE A 1 433 ? 5.616 -34.906 17.739 1.00 89.56 433 PHE A CA 1
ATOM 3519 C C . PHE A 1 433 ? 6.283 -34.300 18.977 1.00 89.56 433 PHE A C 1
ATOM 3521 O O . PHE A 1 433 ? 6.630 -33.120 18.961 1.00 89.56 433 PHE A O 1
ATOM 3528 N N . THR A 1 434 ? 6.547 -35.090 20.022 1.00 88.25 434 THR A N 1
ATOM 3529 C CA . THR A 1 434 ? 7.221 -34.590 21.233 1.00 88.25 434 THR A CA 1
ATOM 3530 C C . THR A 1 434 ? 8.663 -34.157 20.941 1.00 88.25 434 THR A C 1
ATOM 3532 O O . THR A 1 434 ? 9.109 -33.122 21.442 1.00 88.25 434 THR A O 1
ATOM 3535 N N . LEU A 1 435 ? 9.373 -34.864 20.053 1.00 88.44 435 LEU A N 1
ATOM 3536 C CA . LEU A 1 435 ? 10.712 -34.465 19.602 1.00 88.44 435 LEU A CA 1
ATOM 3537 C C . LEU A 1 435 ? 10.722 -33.114 18.867 1.00 88.44 435 LEU A C 1
ATOM 3539 O O . LEU A 1 435 ? 11.720 -32.396 18.940 1.00 88.44 435 LEU A O 1
ATOM 3543 N N . GLN A 1 436 ? 9.620 -32.698 18.231 1.00 89.88 436 GLN A N 1
ATOM 3544 C CA . GLN A 1 436 ? 9.530 -31.361 17.623 1.00 89.88 436 GLN A CA 1
ATOM 3545 C C . GLN A 1 436 ? 9.583 -30.247 18.678 1.00 89.88 436 GLN A C 1
ATOM 3547 O O . GLN A 1 436 ? 10.214 -29.213 18.453 1.00 89.88 436 GLN A O 1
ATOM 3552 N N . ALA A 1 437 ? 8.971 -30.454 19.850 1.00 86.00 437 ALA A N 1
ATOM 3553 C CA . ALA A 1 437 ? 9.047 -29.504 20.962 1.00 86.00 437 ALA A CA 1
ATOM 3554 C C . ALA A 1 437 ? 10.483 -29.373 21.495 1.00 86.00 437 ALA A C 1
ATOM 3556 O O . ALA A 1 437 ? 10.935 -28.263 21.786 1.00 86.00 437 ALA A O 1
ATOM 3557 N N . VAL A 1 438 ? 11.221 -30.487 21.556 1.00 86.06 438 VAL A N 1
ATOM 3558 C CA . VAL A 1 438 ? 12.650 -30.495 21.905 1.00 86.06 438 VAL A CA 1
ATOM 3559 C C . VAL A 1 438 ? 13.466 -29.738 20.855 1.00 86.06 438 VAL A C 1
ATOM 3561 O O . VAL A 1 438 ? 14.242 -28.855 21.212 1.00 86.06 438 VAL A O 1
ATOM 3564 N N . GLY A 1 439 ? 13.238 -29.998 19.563 1.00 80.25 439 GLY A N 1
ATOM 3565 C CA . GLY A 1 439 ? 13.910 -29.289 18.470 1.00 80.25 439 GLY A CA 1
ATOM 3566 C C . GLY A 1 439 ? 13.682 -27.775 18.511 1.00 80.25 439 GLY A C 1
ATOM 3567 O O . GLY A 1 439 ? 14.625 -27.000 18.367 1.00 80.25 439 GLY A O 1
ATOM 3568 N N . ILE A 1 440 ? 12.453 -27.337 18.800 1.00 84.75 440 ILE A N 1
ATOM 3569 C CA . ILE A 1 440 ? 12.131 -25.913 18.980 1.00 84.75 440 ILE A CA 1
ATOM 3570 C C . ILE A 1 440 ? 12.826 -25.339 20.220 1.00 84.75 440 ILE A C 1
ATOM 3572 O O . ILE A 1 440 ? 13.318 -24.216 20.173 1.00 84.75 440 ILE A O 1
ATOM 3576 N N . THR A 1 441 ? 12.896 -26.089 21.321 1.00 85.88 441 THR A N 1
ATOM 3577 C CA . THR A 1 441 ? 13.632 -25.668 22.523 1.00 85.88 441 THR A CA 1
ATOM 3578 C C . THR A 1 441 ? 15.111 -25.441 22.220 1.00 85.88 441 THR A C 1
ATOM 3580 O O . THR A 1 441 ? 15.647 -24.394 22.578 1.00 85.88 441 THR A O 1
ATOM 3583 N N . ILE A 1 442 ? 15.754 -26.370 21.505 1.00 79.06 442 ILE A N 1
ATOM 3584 C CA . ILE A 1 442 ? 17.153 -26.240 21.072 1.00 79.06 442 ILE A CA 1
ATOM 3585 C C . ILE A 1 442 ? 17.317 -25.019 20.159 1.00 79.06 442 ILE A C 1
ATOM 3587 O O . ILE A 1 442 ? 18.209 -24.205 20.382 1.00 79.06 442 ILE A O 1
ATOM 3591 N N . GLU A 1 443 ? 16.429 -24.839 19.177 1.00 80.44 443 GLU A N 1
ATOM 3592 C CA . GLU A 1 443 ? 16.429 -23.676 18.281 1.00 80.44 443 GLU A CA 1
ATOM 3593 C C . GLU A 1 443 ? 16.356 -22.347 19.061 1.00 80.44 443 GLU A C 1
ATOM 3595 O O . GLU A 1 443 ? 17.058 -21.388 18.737 1.00 80.44 443 GLU A O 1
ATOM 3600 N N . GLU A 1 444 ? 15.528 -22.267 20.106 1.00 74.50 444 GLU A N 1
ATOM 3601 C CA . GLU A 1 444 ? 15.398 -21.067 20.940 1.00 74.50 444 GLU A CA 1
ATOM 3602 C C . GLU A 1 444 ? 16.596 -20.854 21.874 1.00 74.50 444 GLU A C 1
ATOM 3604 O O . GLU A 1 444 ? 17.016 -19.709 22.057 1.00 74.50 444 GLU A O 1
ATOM 3609 N N . LEU A 1 445 ? 17.189 -21.926 22.409 1.00 74.69 445 LEU A N 1
ATOM 3610 C CA . LEU A 1 445 ? 18.433 -21.853 23.178 1.00 74.69 445 LEU A CA 1
ATOM 3611 C C . LEU A 1 445 ? 19.587 -21.357 22.302 1.00 74.69 445 LEU A C 1
ATOM 3613 O O . LEU A 1 445 ? 20.288 -20.429 22.696 1.00 74.69 445 LEU A O 1
ATOM 3617 N N . LEU A 1 446 ? 19.738 -21.882 21.083 1.00 66.69 446 LEU A N 1
ATOM 3618 C CA . LEU A 1 446 ? 20.748 -21.418 20.127 1.00 66.69 446 LEU A CA 1
ATOM 3619 C C . LEU A 1 446 ? 20.561 -19.935 19.790 1.00 66.69 446 LEU A C 1
ATOM 3621 O O . LEU A 1 446 ? 21.515 -19.164 19.864 1.00 66.69 446 LEU A O 1
ATOM 3625 N N . LYS A 1 447 ? 19.325 -19.492 19.511 1.00 67.44 447 LYS A N 1
ATOM 3626 C CA . LYS A 1 447 ? 19.023 -18.061 19.314 1.00 67.44 447 LYS A CA 1
ATOM 3627 C C . LYS A 1 447 ? 19.385 -17.223 20.538 1.00 67.44 447 LYS A C 1
ATOM 3629 O O . LYS A 1 447 ? 19.834 -16.091 20.377 1.00 67.44 447 LYS A O 1
ATOM 3634 N N . PHE A 1 448 ? 19.158 -17.737 21.745 1.00 64.38 448 PHE A N 1
ATOM 3635 C CA . PHE A 1 448 ? 19.525 -17.056 22.983 1.00 64.38 448 PHE A CA 1
ATOM 3636 C C . PHE A 1 448 ? 21.048 -16.925 23.125 1.00 64.38 448 PHE A C 1
ATOM 3638 O O . PHE A 1 448 ? 21.525 -15.814 23.341 1.00 64.38 448 PHE A O 1
ATOM 3645 N N . PHE A 1 449 ? 21.812 -18.002 22.920 1.00 58.44 449 PHE A N 1
ATOM 3646 C CA . PHE A 1 449 ? 23.277 -17.976 22.987 1.00 58.44 449 PHE A CA 1
ATOM 3647 C C . PHE A 1 449 ? 23.892 -17.064 21.920 1.00 58.44 449 PHE A C 1
ATOM 3649 O O . PHE A 1 449 ? 24.731 -16.227 22.251 1.00 58.44 449 PHE A O 1
ATOM 3656 N N . VAL A 1 450 ? 23.407 -17.130 20.675 1.00 57.81 450 VAL A N 1
ATOM 3657 C CA . VAL A 1 450 ? 23.836 -16.229 19.590 1.00 57.81 450 VAL A CA 1
ATOM 3658 C C . VAL A 1 450 ? 23.575 -14.765 19.956 1.00 57.81 450 VAL A C 1
ATOM 3660 O O . VAL A 1 450 ? 24.442 -13.924 19.763 1.00 57.81 450 VAL A O 1
ATOM 3663 N N . ARG A 1 451 ? 22.424 -14.443 20.563 1.00 58.84 451 ARG A N 1
ATOM 3664 C CA . ARG A 1 451 ? 22.114 -13.071 21.013 1.00 58.84 451 ARG A CA 1
ATOM 3665 C C . ARG A 1 451 ? 22.913 -12.622 22.237 1.00 58.84 451 ARG A C 1
ATOM 3667 O O . ARG A 1 451 ? 23.088 -11.423 22.423 1.00 58.84 451 ARG A O 1
ATOM 3674 N N . ARG A 1 452 ? 23.324 -13.553 23.103 1.00 49.12 452 ARG A N 1
ATOM 3675 C CA . ARG A 1 452 ? 23.970 -13.264 24.395 1.00 49.12 452 ARG A CA 1
ATOM 3676 C C . ARG A 1 452 ? 25.494 -13.184 24.309 1.00 49.12 452 ARG A C 1
ATOM 3678 O O . ARG A 1 452 ? 26.078 -12.459 25.114 1.00 49.12 452 ARG A O 1
ATOM 3685 N N . TYR A 1 453 ? 26.099 -13.921 23.376 1.00 48.72 453 TYR A N 1
ATOM 3686 C CA . TYR A 1 453 ? 27.554 -14.065 23.230 1.00 48.72 453 TYR A CA 1
ATOM 3687 C C . TYR A 1 453 ? 28.071 -13.738 21.823 1.00 48.72 453 TYR A C 1
ATOM 3689 O O . TYR A 1 453 ? 29.263 -13.505 21.654 1.00 48.72 453 TYR A O 1
ATOM 3697 N N . GLY A 1 454 ? 27.198 -13.668 20.814 1.00 47.78 454 GLY A N 1
ATOM 3698 C CA . GLY A 1 454 ? 27.559 -13.246 19.463 1.00 47.78 454 GLY A CA 1
ATOM 3699 C C . GLY A 1 454 ? 27.660 -11.726 19.348 1.00 47.78 454 GLY A C 1
ATOM 3700 O O . GLY A 1 454 ? 26.820 -11.095 18.710 1.00 47.78 454 GLY A O 1
ATOM 3701 N N . HIS A 1 455 ? 28.686 -11.117 19.947 1.00 39.25 455 HIS A N 1
ATOM 3702 C CA . HIS A 1 455 ? 29.096 -9.775 19.533 1.00 39.25 455 HIS A CA 1
ATOM 3703 C C . HIS A 1 455 ? 29.645 -9.868 18.101 1.00 39.25 455 HIS A C 1
ATOM 3705 O O . HIS A 1 455 ? 30.723 -10.408 17.886 1.00 39.25 455 HIS A O 1
ATOM 3711 N N . GLY A 1 456 ? 28.881 -9.375 17.119 1.00 42.44 456 GLY A N 1
ATOM 3712 C CA . GLY A 1 456 ? 29.344 -9.225 15.731 1.00 42.44 456 GLY A CA 1
ATOM 3713 C C . GLY A 1 456 ? 28.625 -10.058 14.664 1.00 42.44 456 GLY A C 1
ATOM 3714 O O . GLY A 1 456 ? 28.991 -9.963 13.499 1.00 42.44 456 GLY A O 1
ATOM 3715 N N . TRP A 1 457 ? 27.585 -10.824 15.006 1.00 32.44 457 TRP A N 1
ATOM 3716 C CA . TRP A 1 457 ? 26.786 -11.585 14.027 1.00 32.44 457 TRP A CA 1
ATOM 3717 C C . TRP A 1 457 ? 25.305 -11.180 14.043 1.00 32.44 457 TRP A C 1
ATOM 3719 O O . TRP A 1 457 ? 24.402 -12.009 14.120 1.00 32.44 457 TRP A O 1
ATOM 3729 N N . ASP A 1 458 ? 25.042 -9.874 13.980 1.00 35.28 458 ASP A N 1
ATOM 3730 C CA . ASP A 1 458 ? 23.699 -9.352 13.728 1.00 35.28 458 ASP A CA 1
ATOM 3731 C C . ASP A 1 458 ? 23.736 -8.479 12.462 1.00 35.28 458 ASP A C 1
ATOM 3733 O O . ASP A 1 458 ? 24.437 -7.468 12.434 1.00 35.28 458 ASP A O 1
ATOM 3737 N N . ARG A 1 459 ? 22.916 -8.859 11.461 1.00 39.34 459 ARG A N 1
ATOM 3738 C CA . ARG A 1 459 ? 22.469 -8.084 10.272 1.00 39.34 459 ARG A CA 1
ATOM 3739 C C . ARG A 1 459 ? 23.127 -8.292 8.889 1.00 39.34 459 ARG A C 1
ATOM 3741 O O . ARG A 1 459 ? 23.361 -7.310 8.191 1.00 39.34 459 ARG A O 1
ATOM 3748 N N . THR A 1 460 ? 23.264 -9.519 8.382 1.00 31.45 460 THR A N 1
ATOM 3749 C CA . THR A 1 460 ? 23.554 -9.733 6.934 1.00 31.45 460 THR A CA 1
ATOM 3750 C C . THR A 1 460 ? 22.621 -10.698 6.201 1.00 31.45 460 THR A C 1
ATOM 3752 O O . THR A 1 460 ? 22.956 -11.200 5.134 1.00 31.45 460 THR A O 1
ATOM 3755 N N . LEU A 1 461 ? 21.389 -10.879 6.679 1.00 27.42 461 LEU A N 1
ATOM 3756 C CA . LEU A 1 461 ? 20.289 -11.289 5.801 1.00 27.42 461 LEU A CA 1
ATOM 3757 C C . LEU A 1 461 ? 19.144 -10.296 5.973 1.00 27.42 461 LEU A C 1
ATOM 3759 O O . LEU A 1 461 ? 18.518 -10.267 7.035 1.00 27.42 461 LEU A O 1
ATOM 3763 N N . PRO A 1 462 ? 18.899 -9.421 4.986 1.00 30.78 462 PRO A N 1
ATOM 3764 C CA . PRO A 1 462 ? 17.881 -8.409 5.149 1.00 30.78 462 PRO A CA 1
ATOM 3765 C C . PRO A 1 462 ? 16.476 -9.030 5.049 1.00 30.78 462 PRO A C 1
ATOM 3767 O O . PRO A 1 462 ? 16.215 -9.936 4.258 1.00 30.78 462 PRO A O 1
ATOM 3770 N N . ASP A 1 463 ? 15.556 -8.497 5.853 1.00 34.22 463 ASP A N 1
ATOM 3771 C CA . ASP A 1 463 ? 14.159 -8.921 6.053 1.00 34.22 463 ASP A CA 1
ATOM 3772 C C . ASP A 1 463 ? 13.249 -8.891 4.790 1.00 34.22 463 ASP A C 1
ATOM 3774 O O . ASP A 1 463 ? 12.027 -9.015 4.913 1.00 34.22 463 ASP A O 1
ATOM 3778 N N . TRP A 1 464 ? 13.797 -8.742 3.573 1.00 36.19 464 TRP A N 1
ATOM 3779 C CA . TRP A 1 464 ? 13.050 -8.733 2.301 1.00 36.19 464 TRP A CA 1
ATOM 3780 C C . TRP A 1 464 ? 12.829 -10.127 1.686 1.00 36.19 464 TRP A C 1
ATOM 3782 O O . TRP A 1 464 ? 12.167 -10.255 0.652 1.00 36.19 464 TRP A O 1
ATOM 3792 N N . VAL A 1 465 ? 13.310 -11.202 2.315 1.00 26.17 465 VAL A N 1
ATOM 3793 C CA . VAL A 1 465 ? 13.040 -12.575 1.862 1.00 26.17 465 VAL A CA 1
ATOM 3794 C C . VAL A 1 465 ? 11.871 -13.170 2.646 1.00 26.17 465 VAL A C 1
ATOM 3796 O O . VAL A 1 465 ? 12.030 -13.810 3.677 1.00 26.17 465 VAL A O 1
ATOM 3799 N N . GLY A 1 466 ? 10.673 -12.952 2.104 1.00 29.12 466 GLY A N 1
ATOM 3800 C CA . GLY A 1 466 ? 9.447 -13.639 2.506 1.00 29.12 466 GLY A CA 1
ATOM 3801 C C . GLY A 1 466 ? 8.530 -12.761 3.340 1.00 29.12 466 GLY A C 1
ATOM 3802 O O . GLY A 1 466 ? 8.814 -12.515 4.506 1.00 29.12 466 GLY A O 1
ATOM 3803 N N . LYS A 1 467 ? 7.429 -12.304 2.731 1.00 32.62 467 LYS A N 1
ATOM 3804 C CA . LYS A 1 467 ? 6.144 -11.993 3.383 1.00 32.62 467 LYS A CA 1
ATOM 3805 C C . LYS A 1 467 ? 5.122 -11.634 2.301 1.00 32.62 467 LYS A C 1
ATOM 3807 O O . LYS A 1 467 ? 4.971 -10.473 1.938 1.00 32.62 467 LYS A O 1
ATOM 3812 N N . GLY A 1 468 ? 4.430 -12.652 1.793 1.00 25.12 468 GLY A N 1
ATOM 3813 C CA . GLY A 1 468 ? 3.310 -12.465 0.878 1.00 25.12 468 GLY A CA 1
ATOM 3814 C C . GLY A 1 468 ? 2.098 -11.786 1.527 1.00 25.12 468 GLY A C 1
ATOM 3815 O O . GLY A 1 468 ? 1.849 -11.906 2.729 1.00 25.12 468 GLY A O 1
ATOM 3816 N N . VAL A 1 469 ? 1.317 -11.161 0.642 1.00 31.17 469 VAL A N 1
ATOM 3817 C CA . VAL A 1 469 ? 0.008 -10.503 0.796 1.00 31.17 469 VAL A CA 1
ATOM 3818 C C . VAL A 1 469 ? 0.032 -9.063 1.330 1.00 31.17 469 VAL A C 1
ATOM 3820 O O . VAL A 1 469 ? -0.252 -8.792 2.494 1.00 31.17 469 VAL A O 1
ATOM 3823 N N . GLY A 1 470 ? 0.232 -8.121 0.406 1.00 34.75 470 GLY A N 1
ATOM 3824 C CA . GLY A 1 470 ? -0.150 -6.717 0.550 1.00 34.75 470 GLY A CA 1
ATOM 3825 C C . GLY A 1 470 ? -0.098 -6.018 -0.804 1.00 34.75 470 GLY A C 1
ATOM 3826 O O . GLY A 1 470 ? 0.911 -6.101 -1.494 1.00 34.75 470 GLY A O 1
ATOM 3827 N N . LYS A 1 471 ? -1.189 -5.357 -1.200 1.00 56.34 471 LYS A N 1
ATOM 3828 C CA . LYS A 1 471 ? -1.199 -4.526 -2.407 1.00 56.34 471 LYS A CA 1
ATOM 3829 C C . LYS A 1 471 ? -0.251 -3.342 -2.236 1.00 56.34 471 LYS A C 1
ATOM 3831 O O . LYS A 1 471 ? -0.160 -2.781 -1.145 1.00 56.34 471 LYS A O 1
ATOM 3836 N N . THR A 1 472 ? 0.429 -2.987 -3.310 1.00 53.50 472 THR A N 1
ATOM 3837 C CA . THR A 1 472 ? 1.792 -2.473 -3.207 1.00 53.50 472 THR A CA 1
ATOM 3838 C C . THR A 1 472 ? 1.885 -0.967 -2.964 1.00 53.50 472 THR A C 1
ATOM 3840 O O . THR A 1 472 ? 2.690 -0.552 -2.135 1.00 53.50 472 THR A O 1
ATOM 3843 N N . TRP A 1 473 ? 1.049 -0.152 -3.611 1.00 65.81 473 TRP A N 1
ATOM 3844 C CA . TRP A 1 473 ? 1.069 1.310 -3.496 1.00 65.81 473 TRP A CA 1
ATOM 3845 C C . TRP A 1 473 ? 0.602 1.802 -2.118 1.00 65.81 473 TRP A C 1
ATOM 3847 O O . TRP A 1 473 ? -0.121 1.095 -1.403 1.00 65.81 473 TRP A O 1
ATOM 3857 N N . HIS A 1 474 ? 0.996 3.023 -1.738 1.00 55.72 474 HIS A N 1
ATOM 3858 C CA . HIS A 1 474 ? 0.758 3.556 -0.398 1.00 55.72 474 HIS A CA 1
ATOM 3859 C C . HIS A 1 474 ? -0.729 3.494 0.004 1.00 55.72 474 HIS A C 1
ATOM 3861 O O . HIS A 1 474 ? -1.627 3.992 -0.676 1.00 55.72 474 HIS A O 1
ATOM 3867 N N . GLN A 1 475 ? -1.019 2.915 1.172 1.00 66.62 475 GLN A N 1
ATOM 3868 C CA . GLN A 1 475 ? -2.402 2.733 1.648 1.00 66.62 475 GLN A CA 1
ATOM 3869 C C . GLN A 1 475 ? -2.978 3.974 2.365 1.00 66.62 475 GLN A C 1
ATOM 3871 O O . GLN A 1 475 ? -4.055 3.899 2.958 1.00 66.62 475 GLN A O 1
ATOM 3876 N N . PHE A 1 476 ? -2.272 5.112 2.316 1.00 68.44 476 PHE A N 1
ATOM 3877 C CA . PHE A 1 476 ? -2.589 6.355 3.036 1.00 68.44 476 PHE A CA 1
ATOM 3878 C C . PHE A 1 476 ? -3.980 6.907 2.696 1.00 68.44 476 PHE A C 1
ATOM 3880 O O . PHE A 1 476 ? -4.764 7.234 3.582 1.00 68.44 476 PHE A O 1
ATOM 3887 N N . VAL A 1 477 ? -4.320 6.922 1.406 1.00 70.62 477 VAL A N 1
ATOM 3888 C CA . VAL A 1 477 ? -5.540 7.567 0.894 1.00 70.62 477 VAL A CA 1
ATOM 3889 C C . VAL A 1 477 ? -6.767 6.651 0.883 1.00 70.62 477 VAL A C 1
ATOM 3891 O O . VAL A 1 477 ? -7.893 7.064 0.608 1.00 70.62 477 VAL A O 1
ATOM 3894 N N . ARG A 1 478 ? -6.578 5.366 1.203 1.00 73.94 478 ARG A N 1
ATOM 3895 C CA . ARG A 1 478 ? -7.566 4.317 0.931 1.00 73.94 478 ARG A CA 1
ATOM 3896 C C . ARG A 1 478 ? -8.898 4.525 1.650 1.00 73.94 478 ARG A C 1
ATOM 3898 O O . ARG A 1 478 ? -9.947 4.205 1.090 1.00 73.94 478 ARG A O 1
ATOM 3905 N N . ARG A 1 479 ? -8.873 4.989 2.904 1.00 80.25 479 ARG A N 1
ATOM 3906 C CA . ARG A 1 479 ? -10.081 5.115 3.737 1.00 80.25 479 ARG A CA 1
ATOM 3907 C C . ARG A 1 479 ? -11.059 6.114 3.127 1.00 80.25 479 ARG A C 1
ATOM 3909 O O . ARG A 1 479 ? -12.198 5.743 2.843 1.00 80.25 479 ARG A O 1
ATOM 3916 N N . PHE A 1 480 ? -10.595 7.340 2.904 1.00 79.88 480 PHE A N 1
ATOM 3917 C CA . PHE A 1 480 ? -11.432 8.408 2.374 1.00 79.88 480 PHE A CA 1
ATOM 3918 C C . PHE A 1 480 ? -11.684 8.258 0.870 1.00 79.88 480 PHE A C 1
ATOM 3920 O O . PHE A 1 480 ? -12.762 8.620 0.425 1.00 79.88 480 PHE A O 1
ATOM 3927 N N . ALA A 1 481 ? -10.786 7.635 0.095 1.00 78.31 481 ALA A N 1
ATOM 3928 C CA . ALA A 1 481 ? -11.034 7.382 -1.329 1.00 78.31 481 ALA A CA 1
ATOM 3929 C C . ALA A 1 481 ? -12.176 6.375 -1.565 1.00 78.31 481 ALA A C 1
ATOM 3931 O O . ALA A 1 481 ? -12.981 6.527 -2.480 1.00 78.31 481 ALA A O 1
ATOM 3932 N N . LEU A 1 482 ? -12.302 5.343 -0.718 1.00 80.06 482 LEU A N 1
ATOM 3933 C CA . LEU A 1 482 ? -13.350 4.323 -0.868 1.00 80.06 482 LEU A CA 1
ATOM 3934 C C . LEU A 1 482 ? -14.718 4.747 -0.315 1.00 80.06 482 LEU A C 1
ATOM 3936 O O . LEU A 1 482 ? -15.731 4.133 -0.666 1.00 80.06 482 LEU A O 1
ATOM 3940 N N . ALA A 1 483 ? -14.766 5.716 0.599 1.00 83.12 483 ALA A N 1
ATOM 3941 C CA . ALA A 1 483 ? -15.989 6.063 1.316 1.00 83.12 483 ALA A CA 1
ATOM 3942 C C . ALA A 1 483 ? -17.081 6.688 0.421 1.00 83.12 483 ALA A C 1
ATOM 3944 O O . ALA A 1 483 ? -18.212 6.194 0.487 1.00 83.12 483 ALA A O 1
ATOM 3945 N N . PRO A 1 484 ? -16.782 7.653 -0.474 1.00 84.94 484 PRO A N 1
ATOM 3946 C CA . PRO A 1 484 ? -17.775 8.225 -1.382 1.00 84.94 484 PRO A CA 1
ATOM 3947 C C . PRO A 1 484 ? -18.406 7.167 -2.288 1.00 84.94 484 PRO A C 1
ATOM 3949 O O . PRO A 1 484 ? -19.626 7.093 -2.384 1.00 84.94 484 PRO A O 1
ATOM 3952 N N . GLY A 1 485 ? -17.604 6.260 -2.860 1.00 80.31 485 GLY A N 1
ATOM 3953 C CA . GLY A 1 485 ? -18.115 5.180 -3.713 1.00 80.31 485 GLY A CA 1
ATOM 3954 C C . GLY A 1 485 ? -19.026 4.201 -2.963 1.00 80.31 485 GLY A C 1
ATOM 3955 O O . GLY A 1 485 ? -20.041 3.755 -3.496 1.00 80.31 485 GLY A O 1
ATOM 3956 N N . LYS A 1 486 ? -18.713 3.882 -1.696 1.00 80.88 486 LYS A N 1
ATOM 3957 C CA . LYS A 1 486 ? -19.604 3.072 -0.844 1.00 80.88 486 LYS A CA 1
ATOM 3958 C C . LYS A 1 486 ? -20.921 3.792 -0.565 1.00 80.88 486 LYS A C 1
ATOM 3960 O O . LYS A 1 486 ? -21.969 3.157 -0.651 1.00 80.88 486 LYS A O 1
ATOM 3965 N N . LYS A 1 487 ? -20.862 5.087 -0.238 1.00 85.56 487 LYS A N 1
ATOM 3966 C CA . LYS A 1 487 ? -22.052 5.899 0.029 1.00 85.56 487 LYS A CA 1
ATOM 3967 C C . LYS A 1 487 ? -22.922 6.020 -1.220 1.00 85.56 487 LYS A C 1
ATOM 3969 O O . LYS A 1 487 ? -24.122 5.821 -1.124 1.00 85.56 487 LYS A O 1
ATOM 3974 N N . LEU A 1 488 ? -22.321 6.241 -2.386 1.00 84.06 488 LEU A N 1
ATOM 3975 C CA . LEU A 1 488 ? -23.024 6.351 -3.662 1.00 84.06 488 LEU A CA 1
ATOM 3976 C C . LEU A 1 488 ? -23.776 5.060 -4.018 1.00 84.06 488 LEU A C 1
ATOM 3978 O O . LEU A 1 488 ? -24.962 5.111 -4.321 1.00 84.06 488 LEU A O 1
ATOM 3982 N N . VAL A 1 489 ? -23.130 3.894 -3.886 1.00 79.69 489 VAL A N 1
ATOM 3983 C CA . VAL A 1 489 ? -23.785 2.582 -4.074 1.00 79.69 489 VAL A CA 1
ATOM 3984 C C . VAL A 1 489 ? -24.975 2.401 -3.126 1.00 79.69 489 VAL A C 1
ATOM 3986 O O . VAL A 1 489 ? -26.002 1.870 -3.540 1.00 79.69 489 VAL A O 1
ATOM 3989 N N . GLN A 1 490 ? -24.852 2.842 -1.868 1.00 85.88 490 GLN A N 1
ATOM 3990 C CA . GLN A 1 490 ? -25.941 2.777 -0.887 1.00 85.88 490 GLN A CA 1
ATOM 3991 C C . GLN A 1 490 ? -27.095 3.720 -1.246 1.00 85.88 490 GLN A C 1
ATOM 3993 O O . GLN A 1 490 ? -28.245 3.289 -1.242 1.00 85.88 490 GLN A O 1
ATOM 3998 N N . THR A 1 491 ? -26.798 4.979 -1.578 1.00 90.19 491 THR A N 1
ATOM 3999 C CA . THR A 1 491 ? -27.798 5.995 -1.938 1.00 90.19 491 THR A CA 1
ATOM 4000 C C . THR A 1 491 ? -28.568 5.597 -3.194 1.00 90.19 491 THR A C 1
ATOM 4002 O O . THR A 1 491 ? -29.790 5.682 -3.214 1.00 90.19 491 THR A O 1
ATOM 4005 N N . LEU A 1 492 ? -27.868 5.083 -4.209 1.00 88.19 492 LEU A N 1
ATOM 4006 C CA . LEU A 1 492 ? -28.465 4.603 -5.458 1.00 88.19 492 LEU A CA 1
ATOM 4007 C C . LEU A 1 492 ? -29.111 3.212 -5.331 1.00 88.19 492 LEU A C 1
ATOM 4009 O O . LEU A 1 492 ? -29.595 2.674 -6.321 1.00 88.19 492 LEU A O 1
ATOM 4013 N N . ARG A 1 493 ? -29.096 2.603 -4.134 1.00 90.19 493 ARG A N 1
ATOM 4014 C CA . ARG A 1 493 ? -29.641 1.260 -3.852 1.00 90.19 493 ARG A CA 1
ATOM 4015 C C . ARG A 1 493 ? -29.111 0.169 -4.797 1.00 90.19 493 ARG A C 1
ATOM 4017 O O . ARG A 1 493 ? -29.785 -0.825 -5.057 1.00 90.19 493 ARG A O 1
ATOM 4024 N N . ILE A 1 494 ? -27.876 0.319 -5.281 1.00 70.62 494 ILE A N 1
ATOM 4025 C CA . ILE A 1 494 ? -27.237 -0.662 -6.163 1.00 70.62 494 ILE A CA 1
ATOM 4026 C C . ILE A 1 494 ? -26.829 -1.881 -5.319 1.00 70.62 494 ILE A C 1
ATOM 4028 O O . ILE A 1 494 ? -26.186 -1.713 -4.275 1.00 70.62 494 ILE A O 1
ATOM 4032 N N . PRO A 1 495 ? -27.104 -3.125 -5.762 1.00 71.06 495 PRO A N 1
ATOM 4033 C CA . PRO A 1 495 ? -26.696 -4.316 -5.028 1.00 71.06 495 PRO A CA 1
ATOM 4034 C C . PRO A 1 495 ? -25.178 -4.306 -4.770 1.00 71.06 495 PRO A C 1
ATOM 4036 O O . PRO A 1 495 ? -24.393 -4.278 -5.725 1.00 71.06 495 PRO A O 1
ATOM 4039 N N . PRO A 1 496 ? -24.707 -4.368 -3.508 1.00 53.66 496 PRO A N 1
ATOM 4040 C CA . PRO A 1 496 ? -23.307 -4.095 -3.155 1.00 53.66 496 PRO A CA 1
ATOM 4041 C C . PRO A 1 496 ? -22.302 -5.115 -3.716 1.00 53.66 496 PRO A C 1
ATOM 4043 O O . PRO A 1 496 ? -21.090 -4.856 -3.718 1.00 53.66 496 PRO A O 1
ATOM 4046 N N . LYS A 1 497 ? -22.810 -6.269 -4.168 1.00 60.53 497 LYS A N 1
ATOM 4047 C CA . LYS A 1 497 ? -22.069 -7.380 -4.778 1.00 60.53 497 LYS A CA 1
ATOM 4048 C C . LYS A 1 497 ? -22.151 -7.400 -6.318 1.00 60.53 497 LYS A C 1
ATOM 4050 O O . LYS A 1 497 ? -21.587 -8.306 -6.919 1.00 60.53 497 LYS A O 1
ATOM 4055 N N . SER A 1 498 ? -22.824 -6.433 -6.947 1.00 53.62 498 SER A N 1
ATOM 4056 C CA . SER A 1 498 ? -22.930 -6.344 -8.411 1.00 53.62 498 SER A CA 1
ATOM 4057 C C . SER A 1 498 ? -21.628 -5.846 -9.068 1.00 53.62 498 SER A C 1
ATOM 4059 O O . SER A 1 498 ? -20.859 -5.115 -8.427 1.00 53.62 498 SER A O 1
ATOM 4061 N N . PRO A 1 499 ? -21.385 -6.177 -10.354 1.00 53.00 499 PRO A N 1
ATOM 4062 C CA . PRO A 1 499 ? -20.311 -5.576 -11.147 1.00 53.00 499 PRO A CA 1
ATOM 4063 C C . PRO A 1 499 ? -20.419 -4.050 -11.198 1.00 53.00 499 PRO A C 1
ATOM 4065 O O . PRO A 1 499 ? -19.426 -3.362 -10.982 1.00 53.00 499 PRO A O 1
ATOM 4068 N N . THR A 1 500 ? -21.635 -3.520 -11.358 1.00 56.22 500 THR A N 1
ATOM 4069 C CA . THR A 1 500 ? -21.925 -2.080 -11.345 1.00 56.22 500 THR A CA 1
ATOM 4070 C C . THR A 1 500 ? -21.451 -1.422 -10.053 1.00 56.22 500 THR A C 1
ATOM 4072 O O . THR A 1 500 ? -20.741 -0.421 -10.093 1.00 56.22 500 THR A O 1
ATOM 4075 N N . ALA A 1 501 ? -21.739 -2.021 -8.890 1.00 62.88 501 ALA A N 1
ATOM 4076 C CA . ALA A 1 501 ? -21.219 -1.521 -7.621 1.00 62.88 501 ALA A CA 1
ATOM 4077 C C . ALA A 1 501 ? -19.686 -1.589 -7.558 1.00 62.88 501 ALA A C 1
ATOM 4079 O O . ALA A 1 501 ? -19.060 -0.698 -6.987 1.00 62.88 501 ALA A O 1
ATOM 4080 N N . ALA A 1 502 ? -19.065 -2.645 -8.093 1.00 58.28 502 ALA A N 1
ATOM 4081 C CA . ALA A 1 502 ? -17.610 -2.790 -8.105 1.00 58.28 502 ALA A CA 1
ATOM 4082 C C . ALA A 1 502 ? -16.925 -1.720 -8.970 1.00 58.28 502 ALA A C 1
ATOM 4084 O O . ALA A 1 502 ? -15.972 -1.106 -8.493 1.00 58.28 502 ALA A O 1
ATOM 4085 N N . PHE A 1 503 ? -17.435 -1.454 -10.177 1.00 63.97 503 PHE A N 1
ATOM 4086 C CA . PHE A 1 503 ? -16.935 -0.390 -11.049 1.00 63.97 503 PHE A CA 1
ATOM 4087 C C . PHE A 1 503 ? -17.170 0.988 -10.445 1.00 63.97 503 PHE A C 1
ATOM 4089 O O . PHE A 1 503 ? -16.229 1.768 -10.350 1.00 63.97 503 PHE A O 1
ATOM 4096 N N . LEU A 1 504 ? -18.368 1.259 -9.925 1.00 69.88 504 LEU A N 1
ATOM 4097 C CA . LEU A 1 504 ? -18.667 2.546 -9.305 1.00 69.88 504 LEU A CA 1
ATOM 4098 C C . LEU A 1 504 ? -17.715 2.835 -8.136 1.00 69.88 504 LEU A C 1
ATOM 4100 O O . LEU A 1 504 ? -17.079 3.880 -8.084 1.00 69.88 504 LEU A O 1
ATOM 4104 N N . LYS A 1 505 ? -17.500 1.859 -7.245 1.00 75.50 505 LYS A N 1
ATOM 4105 C CA . LYS A 1 505 ? -16.528 1.995 -6.148 1.00 75.50 505 LYS A CA 1
ATOM 4106 C C . LYS A 1 505 ? -15.074 2.102 -6.625 1.00 75.50 505 LYS A C 1
ATOM 4108 O O . LYS A 1 505 ? -14.251 2.596 -5.860 1.00 75.50 505 LYS A O 1
ATOM 4113 N N . LEU A 1 506 ? -14.725 1.567 -7.795 1.00 72.31 506 LEU A N 1
ATOM 4114 C CA . LEU A 1 506 ? -13.375 1.634 -8.361 1.00 72.31 506 LEU A CA 1
ATOM 4115 C C . LEU A 1 506 ? -13.114 3.022 -8.953 1.00 72.31 506 LEU A C 1
ATOM 4117 O O . LEU A 1 506 ? -12.191 3.703 -8.516 1.00 72.31 506 LEU A O 1
ATOM 4121 N N . TYR A 1 507 ? -13.961 3.454 -9.886 1.00 77.38 507 TYR A N 1
ATOM 4122 C CA . TYR A 1 507 ? -13.832 4.738 -10.571 1.00 77.38 507 TYR A CA 1
ATOM 4123 C C . TYR A 1 507 ? -13.984 5.911 -9.607 1.00 77.38 507 TYR A C 1
ATOM 4125 O O . TYR A 1 507 ? -13.166 6.821 -9.642 1.00 77.38 507 TYR A O 1
ATOM 4133 N N . THR A 1 508 ? -14.938 5.863 -8.669 1.00 81.19 508 THR A N 1
ATOM 4134 C CA . THR A 1 508 ? -15.049 6.913 -7.646 1.00 81.19 508 THR A CA 1
ATOM 4135 C C . THR A 1 508 ? -13.791 6.998 -6.778 1.00 81.19 508 THR A C 1
ATOM 4137 O O . THR A 1 508 ? -13.375 8.097 -6.432 1.00 81.19 508 THR A O 1
ATOM 4140 N N . ALA A 1 509 ? -13.152 5.873 -6.440 1.00 81.06 509 ALA A N 1
ATOM 4141 C CA . ALA A 1 509 ? -11.944 5.903 -5.615 1.00 81.06 509 ALA A CA 1
ATOM 4142 C C . ALA A 1 509 ? -10.749 6.534 -6.342 1.00 81.06 509 ALA A C 1
ATOM 4144 O O . ALA A 1 509 ? -10.017 7.319 -5.741 1.00 81.06 509 ALA A O 1
ATOM 4145 N N . PHE A 1 510 ? -10.570 6.223 -7.628 1.00 83.62 510 PHE A N 1
ATOM 4146 C CA . PHE A 1 510 ? -9.521 6.832 -8.446 1.00 83.62 510 PHE A CA 1
ATOM 4147 C C . PHE A 1 510 ? -9.815 8.291 -8.798 1.00 83.62 510 PHE A C 1
ATOM 4149 O O . PHE A 1 510 ? -8.889 9.092 -8.786 1.00 83.62 510 PHE A O 1
ATOM 4156 N N . LEU A 1 511 ? -11.083 8.660 -9.000 1.00 85.19 511 LEU A N 1
ATOM 4157 C CA . LEU A 1 511 ? -11.489 10.054 -9.168 1.00 85.19 511 LEU A CA 1
ATOM 4158 C C . LEU A 1 511 ? -11.158 10.876 -7.919 1.00 85.19 511 LEU A C 1
ATOM 4160 O O . LEU A 1 511 ? -10.516 11.909 -8.032 1.00 85.19 511 LEU A O 1
ATOM 4164 N N . VAL A 1 512 ? -11.510 10.380 -6.726 1.00 84.44 512 VAL A N 1
ATOM 4165 C CA . VAL A 1 512 ? -11.155 11.035 -5.454 1.00 84.44 512 VAL A CA 1
ATOM 4166 C C . VAL A 1 512 ? -9.638 11.171 -5.308 1.00 84.44 512 VAL A C 1
ATOM 4168 O O . VAL A 1 512 ? -9.158 12.232 -4.922 1.00 84.44 512 VAL A O 1
ATOM 4171 N N . SER A 1 513 ? -8.869 10.130 -5.649 1.00 85.94 513 SER A N 1
ATOM 4172 C CA . SER A 1 513 ? -7.400 10.204 -5.655 1.00 85.94 513 SER A CA 1
ATOM 4173 C C . SER A 1 513 ? -6.884 11.261 -6.636 1.00 85.94 513 SER A C 1
ATOM 4175 O O . SER A 1 513 ? -5.980 12.016 -6.295 1.00 85.94 513 SER A O 1
ATOM 4177 N N . GLY A 1 514 ? -7.477 11.347 -7.827 1.00 85.25 514 GLY A N 1
ATOM 4178 C CA . GLY A 1 514 ? -7.176 12.371 -8.820 1.00 85.25 514 GLY A CA 1
ATOM 4179 C C . GLY A 1 514 ? -7.475 13.781 -8.319 1.00 85.25 514 GLY A C 1
ATOM 4180 O O . GLY A 1 514 ? -6.635 14.659 -8.454 1.00 85.25 514 GLY A O 1
ATOM 4181 N N . THR A 1 515 ? -8.621 13.994 -7.666 1.00 88.50 515 THR A N 1
ATOM 4182 C CA . THR A 1 515 ? -8.996 15.293 -7.085 1.00 88.50 515 THR A CA 1
ATOM 4183 C C . THR A 1 515 ? -8.066 15.710 -5.947 1.00 88.50 515 THR A C 1
ATOM 4185 O O . THR A 1 515 ? -7.781 16.892 -5.806 1.00 88.50 515 THR A O 1
ATOM 4188 N N . VAL A 1 516 ? -7.564 14.766 -5.144 1.00 88.50 516 VAL A N 1
ATOM 4189 C CA . VAL A 1 516 ? -6.550 15.070 -4.118 1.00 88.50 516 VAL A CA 1
ATOM 4190 C C . VAL A 1 516 ? -5.295 15.669 -4.751 1.00 88.50 516 VAL A C 1
ATOM 4192 O O . VAL A 1 516 ? -4.819 16.698 -4.285 1.00 88.50 516 VAL A O 1
ATOM 4195 N N . HIS A 1 517 ? -4.791 15.051 -5.819 1.00 89.88 517 HIS A N 1
ATOM 4196 C CA . HIS A 1 517 ? -3.574 15.499 -6.500 1.00 89.88 517 HIS A CA 1
ATOM 4197 C C . HIS A 1 517 ? -3.816 16.716 -7.404 1.00 89.88 517 HIS A C 1
ATOM 4199 O O . HIS A 1 517 ? -2.914 17.519 -7.588 1.00 89.88 517 HIS A O 1
ATOM 4205 N N . PHE A 1 518 ? -5.052 16.938 -7.861 1.00 90.25 518 PHE A N 1
ATOM 4206 C CA . PHE A 1 518 ? -5.452 18.174 -8.538 1.00 90.25 518 PHE A CA 1
ATOM 4207 C C . PHE A 1 518 ? -5.235 19.423 -7.676 1.00 90.25 518 PHE A C 1
ATOM 4209 O O . PHE A 1 518 ? -4.880 20.473 -8.197 1.00 90.25 518 PHE A O 1
ATOM 4216 N N . ILE A 1 519 ? -5.387 19.323 -6.350 1.00 89.69 519 ILE A N 1
ATOM 4217 C CA . ILE A 1 519 ? -5.019 20.430 -5.452 1.00 89.69 519 ILE A CA 1
ATOM 4218 C C . ILE A 1 519 ? -3.506 20.715 -5.521 1.00 89.69 519 ILE A C 1
ATOM 4220 O O . ILE A 1 519 ? -3.098 21.865 -5.394 1.00 89.69 519 ILE A O 1
ATOM 4224 N N . GLY A 1 520 ? -2.687 19.692 -5.783 1.00 87.88 520 GLY A N 1
ATOM 4225 C CA . GLY A 1 520 ? -1.276 19.833 -6.151 1.00 87.88 520 GLY A CA 1
ATOM 4226 C C . GLY A 1 520 ? -1.087 20.545 -7.491 1.00 87.88 520 GLY A C 1
ATOM 4227 O O . GLY A 1 520 ? -0.336 21.515 -7.539 1.00 87.88 520 GLY A O 1
ATOM 4228 N N . ASP A 1 521 ? -1.809 20.137 -8.545 1.00 88.62 521 ASP A N 1
ATOM 4229 C CA . ASP A 1 521 ? -1.765 20.794 -9.868 1.00 88.62 521 ASP A CA 1
ATOM 4230 C C . ASP A 1 521 ? -2.016 22.316 -9.747 1.00 88.62 521 ASP A C 1
ATOM 4232 O O . ASP A 1 521 ? -1.314 23.126 -10.354 1.00 88.62 521 ASP A O 1
ATOM 4236 N N . LEU A 1 522 ? -2.980 22.725 -8.907 1.00 88.44 522 LEU A N 1
ATOM 4237 C CA . LEU A 1 522 ? -3.311 24.137 -8.668 1.00 88.44 522 LEU A CA 1
ATOM 4238 C C . LEU A 1 522 ? -2.166 24.938 -8.027 1.00 88.44 522 LEU A C 1
ATOM 4240 O O . LEU A 1 522 ? -2.018 26.129 -8.310 1.00 88.44 522 LEU A O 1
ATOM 4244 N N . MET A 1 523 ? -1.357 24.311 -7.169 1.00 87.44 523 MET A N 1
ATOM 4245 C CA . MET A 1 523 ? -0.246 24.991 -6.492 1.00 87.44 523 MET A CA 1
ATOM 4246 C C . MET A 1 523 ? 0.948 25.244 -7.419 1.00 87.44 523 MET A C 1
ATOM 4248 O O . MET A 1 523 ? 1.694 26.196 -7.195 1.00 87.44 523 MET A O 1
ATOM 4252 N N . VAL A 1 524 ? 1.067 24.480 -8.507 1.00 80.50 524 VAL A N 1
ATOM 4253 C CA . VAL A 1 524 ? 2.123 24.627 -9.521 1.00 80.50 524 VAL A CA 1
ATOM 4254 C C . VAL A 1 524 ? 1.863 25.809 -10.489 1.00 80.50 524 VAL A C 1
ATOM 4256 O O . VAL A 1 524 ? 2.791 26.311 -11.114 1.00 80.50 524 VAL A O 1
ATOM 4259 N N . ARG A 1 525 ? 0.623 26.331 -10.568 1.00 71.00 525 ARG A N 1
ATOM 4260 C CA . ARG A 1 525 ? 0.200 27.533 -11.344 1.00 71.00 525 ARG A CA 1
ATOM 4261 C C . ARG A 1 525 ? 0.550 27.560 -12.835 1.00 71.00 525 ARG A C 1
ATOM 4263 O O . ARG A 1 525 ? 0.769 28.625 -13.411 1.00 71.00 525 ARG A O 1
ATOM 4270 N N . LYS A 1 526 ? 0.487 26.404 -13.475 1.00 79.88 526 LYS A N 1
ATOM 4271 C CA . LYS A 1 526 ? 0.487 26.275 -14.932 1.00 79.88 526 LYS A CA 1
ATOM 4272 C C . LYS A 1 526 ? -0.899 25.793 -15.367 1.00 79.88 526 LYS A C 1
ATOM 4274 O O . LYS A 1 526 ? -1.166 24.594 -15.252 1.00 79.88 526 LYS A O 1
ATOM 4279 N N . PRO A 1 527 ? -1.822 26.704 -15.742 1.00 80.94 527 PRO A N 1
ATOM 4280 C CA . PRO A 1 527 ? -3.206 26.355 -16.065 1.00 80.94 527 PRO A CA 1
ATOM 4281 C C . PRO A 1 527 ? -3.341 25.253 -17.118 1.00 80.94 527 PRO A C 1
ATOM 4283 O O . PRO A 1 527 ? -4.294 24.480 -17.071 1.00 80.94 527 PRO A O 1
ATOM 4286 N N . GLU A 1 528 ? -2.369 25.145 -18.022 1.00 80.88 528 GLU A N 1
ATOM 4287 C CA . GLU A 1 528 ? -2.260 24.096 -19.034 1.00 80.88 528 GLU A CA 1
ATOM 4288 C C . GLU A 1 528 ? -2.179 22.671 -18.453 1.00 80.88 528 GLU A C 1
ATOM 4290 O O . GLU A 1 528 ? -2.581 21.720 -19.122 1.00 80.88 528 GLU A O 1
ATOM 4295 N N . TYR A 1 529 ? -1.741 22.506 -17.199 1.00 80.38 529 TYR A N 1
ATOM 4296 C CA . TYR A 1 529 ? -1.656 21.202 -16.528 1.00 80.38 529 TYR A CA 1
ATOM 4297 C C . TYR A 1 529 ? -2.740 20.982 -15.470 1.00 80.38 529 TYR A C 1
ATOM 4299 O O . TYR A 1 529 ? -2.720 19.985 -14.749 1.00 80.38 529 TYR A O 1
ATOM 4307 N N . TYR A 1 530 ? -3.714 21.882 -15.345 1.00 84.62 530 TYR A N 1
ATOM 4308 C CA . TYR A 1 530 ? -4.804 21.687 -14.395 1.00 84.62 530 TYR A CA 1
ATOM 4309 C C . TYR A 1 530 ? -5.636 20.454 -14.769 1.00 84.62 530 TYR A C 1
ATOM 4311 O O . TYR A 1 530 ? -6.272 20.397 -15.818 1.00 84.62 530 TYR A O 1
ATOM 4319 N N . GLY A 1 531 ? -5.660 19.458 -13.878 1.00 80.56 531 GLY A N 1
ATOM 4320 C CA . GLY A 1 531 ? -6.470 18.251 -14.041 1.00 80.56 531 GLY A CA 1
ATOM 4321 C C . GLY A 1 531 ? -5.733 17.074 -14.679 1.00 80.56 531 GLY A C 1
ATOM 4322 O O . GLY A 1 531 ? -6.334 16.002 -14.816 1.00 80.56 531 GLY A O 1
ATOM 4323 N N . VAL A 1 532 ? -4.438 17.209 -14.997 1.00 86.62 532 VAL A N 1
ATOM 4324 C CA . VAL A 1 532 ? -3.608 16.084 -15.474 1.00 86.62 532 VAL A CA 1
ATOM 4325 C C . VAL A 1 532 ? -3.576 14.948 -14.453 1.00 86.62 532 VAL A C 1
ATOM 4327 O O . VAL A 1 532 ? -3.674 13.774 -14.822 1.00 86.62 532 VAL A O 1
ATOM 4330 N N . SER A 1 533 ? -3.582 15.283 -13.160 1.00 87.94 533 SER A N 1
ATOM 4331 C CA . SER A 1 533 ? -3.688 14.309 -12.077 1.00 87.94 533 SER A CA 1
ATOM 4332 C C . SER A 1 533 ? -5.013 13.540 -12.111 1.00 87.94 533 SER A C 1
ATOM 4334 O O . SER A 1 533 ? -5.033 12.314 -11.972 1.00 87.94 533 SER A O 1
ATOM 4336 N N . ILE A 1 534 ? -6.139 14.219 -12.358 1.00 87.12 534 ILE A N 1
ATOM 4337 C CA . ILE A 1 534 ? -7.458 13.570 -12.461 1.00 87.12 534 ILE A CA 1
ATOM 4338 C C . ILE A 1 534 ? -7.472 12.569 -13.614 1.00 87.12 534 ILE A C 1
ATOM 4340 O O . ILE A 1 534 ? -7.925 11.431 -13.437 1.00 87.12 534 ILE A O 1
ATOM 4344 N N . LEU A 1 535 ? -6.941 12.974 -14.769 1.00 86.06 535 LEU A N 1
ATOM 4345 C CA . LEU A 1 535 ? -6.819 12.115 -15.939 1.00 86.06 535 LEU A CA 1
ATOM 4346 C C . LEU A 1 535 ? -5.959 10.885 -15.626 1.00 86.06 535 LEU A C 1
ATOM 4348 O O . LEU A 1 535 ? -6.418 9.753 -15.795 1.00 86.06 535 LEU A O 1
ATOM 4352 N N . PHE A 1 536 ? -4.749 11.091 -15.104 1.00 87.50 536 PHE A N 1
ATOM 4353 C CA . PHE A 1 536 ? -3.814 10.014 -14.797 1.00 87.50 536 PHE A CA 1
ATOM 4354 C C . PHE A 1 536 ? -4.401 8.972 -13.832 1.00 87.50 536 PHE A C 1
ATOM 4356 O O . PHE A 1 536 ? -4.363 7.771 -14.120 1.00 87.50 536 PHE A O 1
ATOM 4363 N N . PHE A 1 537 ? -4.963 9.404 -12.697 1.00 86.38 537 PHE A N 1
ATOM 4364 C CA . PHE A 1 537 ? -5.503 8.470 -11.706 1.00 86.38 537 PHE A CA 1
ATOM 4365 C C . PHE A 1 537 ? -6.742 7.743 -12.242 1.00 86.38 537 PHE A C 1
ATOM 4367 O O . PHE A 1 537 ? -6.887 6.541 -12.017 1.00 86.38 537 PHE A O 1
ATOM 4374 N N . THR A 1 538 ? -7.602 8.414 -13.011 1.00 82.81 538 THR A N 1
ATOM 4375 C CA . THR A 1 538 ? -8.787 7.778 -13.614 1.00 82.81 538 THR A CA 1
ATOM 4376 C C . THR A 1 538 ? -8.402 6.726 -14.658 1.00 82.81 538 THR A C 1
ATOM 4378 O O . THR A 1 538 ? -9.024 5.661 -14.708 1.00 82.81 538 THR A O 1
ATOM 4381 N N . LEU A 1 539 ? -7.328 6.947 -15.427 1.00 82.12 539 LEU A N 1
ATOM 4382 C CA . LEU A 1 539 ? -6.794 5.940 -16.351 1.00 82.12 539 LEU A CA 1
ATOM 4383 C C . LEU A 1 539 ? -6.412 4.642 -15.625 1.00 82.12 539 LEU A C 1
ATOM 4385 O O . LEU A 1 539 ? -6.618 3.561 -16.162 1.00 82.12 539 LEU A O 1
ATOM 4389 N N . GLN A 1 540 ? -5.967 4.686 -14.370 1.00 84.69 540 GLN A N 1
ATOM 4390 C CA . GLN A 1 540 ? -5.655 3.462 -13.620 1.00 84.69 540 GLN A CA 1
ATOM 4391 C C . GLN A 1 540 ? -6.895 2.584 -13.377 1.00 84.69 540 GLN A C 1
ATOM 4393 O O . GLN A 1 540 ? -6.806 1.355 -13.438 1.00 84.69 540 GLN A O 1
ATOM 4398 N N . ALA A 1 541 ? -8.075 3.185 -13.178 1.00 73.12 541 ALA A N 1
ATOM 4399 C CA . ALA A 1 541 ? -9.339 2.446 -13.115 1.00 73.12 541 ALA A CA 1
ATOM 4400 C C . ALA A 1 541 ? -9.690 1.791 -14.463 1.00 73.12 541 ALA A C 1
ATOM 4402 O O . ALA A 1 541 ? -10.199 0.666 -14.486 1.00 73.12 541 ALA A O 1
ATOM 4403 N N . VAL A 1 542 ? -9.374 2.462 -15.577 1.00 76.00 542 VAL A N 1
ATOM 4404 C CA . VAL A 1 542 ? -9.523 1.916 -16.936 1.00 76.00 542 VAL A CA 1
ATOM 4405 C C . VAL A 1 542 ? -8.582 0.729 -17.141 1.00 76.00 542 VAL A C 1
ATOM 4407 O O . VAL A 1 542 ? -9.044 -0.332 -17.547 1.00 76.00 542 VAL A O 1
ATOM 4410 N N . GLY A 1 543 ? -7.307 0.849 -16.766 1.00 71.56 543 GLY A N 1
ATOM 4411 C CA . GLY A 1 543 ? -6.331 -0.244 -16.848 1.00 71.56 543 GLY A CA 1
ATOM 4412 C C . GLY A 1 543 ? -6.752 -1.472 -16.048 1.00 71.56 543 GLY A C 1
ATOM 4413 O O . GLY A 1 543 ? -6.686 -2.595 -16.542 1.00 71.56 543 GLY A O 1
ATOM 4414 N N . ILE A 1 544 ? -7.285 -1.265 -14.840 1.00 71.12 544 ILE A N 1
ATOM 4415 C CA . ILE A 1 544 ? -7.864 -2.342 -14.023 1.00 71.12 544 ILE A CA 1
ATOM 4416 C C . ILE A 1 544 ? -9.089 -2.960 -14.705 1.00 71.12 544 ILE A C 1
ATOM 4418 O O . ILE A 1 544 ? -9.281 -4.171 -14.634 1.00 71.12 544 ILE A O 1
ATOM 4422 N N . THR A 1 545 ? -9.930 -2.155 -15.350 1.00 69.81 545 THR A N 1
ATOM 4423 C CA . THR A 1 545 ? -11.117 -2.642 -16.063 1.00 69.81 545 THR A CA 1
ATOM 4424 C C . THR A 1 545 ? -10.726 -3.482 -17.275 1.00 69.81 545 THR A C 1
ATOM 4426 O O . THR A 1 545 ? -11.226 -4.596 -17.409 1.00 69.81 545 THR A O 1
ATOM 4429 N N . ILE A 1 546 ? -9.781 -3.008 -18.092 1.00 70.00 546 ILE A N 1
ATOM 4430 C CA . ILE A 1 546 ? -9.212 -3.754 -19.222 1.00 70.00 546 ILE A CA 1
ATOM 4431 C C . ILE A 1 546 ? -8.605 -5.066 -18.728 1.00 70.00 546 ILE A C 1
ATOM 4433 O O . ILE A 1 546 ? -8.911 -6.124 -19.266 1.00 70.00 546 ILE A O 1
ATOM 4437 N N . GLU A 1 547 ? -7.813 -5.026 -17.657 1.00 72.38 547 GLU A N 1
ATOM 4438 C CA . GLU A 1 547 ? -7.210 -6.221 -17.071 1.00 72.38 547 GLU A CA 1
ATOM 4439 C C . GLU A 1 547 ? -8.265 -7.247 -16.612 1.00 72.38 547 GLU A C 1
ATOM 4441 O O . GLU A 1 547 ? -8.109 -8.444 -16.851 1.00 72.38 547 GLU A O 1
ATOM 4446 N N . GLU A 1 548 ? -9.354 -6.812 -15.968 1.00 62.97 548 GLU A N 1
ATOM 4447 C CA . GLU A 1 548 ? -10.441 -7.715 -15.563 1.00 62.97 548 GLU A CA 1
ATOM 4448 C C . GLU A 1 548 ? -11.240 -8.249 -16.758 1.00 62.97 548 GLU A C 1
ATOM 4450 O O . GLU A 1 548 ? -11.657 -9.407 -16.724 1.00 62.97 548 GLU A O 1
ATOM 4455 N N . LEU A 1 549 ? -11.435 -7.445 -17.808 1.00 57.03 549 LEU A N 1
ATOM 4456 C CA . LEU A 1 549 ? -12.083 -7.877 -19.047 1.00 57.03 549 LEU A CA 1
ATOM 4457 C C . LEU A 1 549 ? -11.223 -8.908 -19.778 1.00 57.03 549 LEU A C 1
ATOM 4459 O O . LEU A 1 549 ? -11.726 -9.972 -20.118 1.00 57.03 549 LEU A O 1
ATOM 4463 N N . LEU A 1 550 ? -9.921 -8.663 -19.938 1.00 61.62 550 LEU A N 1
ATOM 4464 C CA . LEU A 1 550 ? -8.981 -9.621 -20.526 1.00 61.62 550 LEU A CA 1
ATOM 4465 C C . LEU A 1 550 ? -8.965 -10.928 -19.731 1.00 61.62 550 LEU A C 1
ATOM 4467 O O . LEU A 1 550 ? -9.132 -11.999 -20.308 1.00 61.62 550 LEU A O 1
ATOM 4471 N N . LYS A 1 551 ? -8.875 -10.856 -18.395 1.00 63.03 551 LYS A N 1
ATOM 4472 C CA . LYS A 1 551 ? -8.996 -12.036 -17.522 1.00 63.03 551 LYS A CA 1
ATOM 4473 C C . LYS A 1 551 ? -10.330 -12.757 -17.717 1.00 63.03 551 LYS A C 1
ATOM 4475 O O . LYS A 1 551 ? -10.364 -13.983 -17.672 1.00 63.03 551 LYS A O 1
ATOM 4480 N N . PHE A 1 552 ? -11.427 -12.028 -17.907 1.00 55.81 552 PHE A N 1
ATOM 4481 C CA . PHE A 1 552 ? -12.738 -12.612 -18.173 1.00 55.81 552 PHE A CA 1
ATOM 4482 C C . PHE A 1 552 ? -12.780 -13.330 -19.530 1.00 55.81 552 PHE A C 1
ATOM 4484 O O . PHE A 1 552 ? -13.177 -14.491 -19.569 1.00 55.81 552 PHE A O 1
ATOM 4491 N N . PHE A 1 553 ? -12.329 -12.691 -20.612 1.00 54.59 553 PHE A N 1
ATOM 4492 C CA . PHE A 1 553 ? -12.315 -13.276 -21.956 1.00 54.59 553 PHE A CA 1
ATOM 4493 C C . PHE A 1 553 ? -11.382 -14.486 -22.048 1.00 54.59 553 PHE A C 1
ATOM 4495 O O . PHE A 1 553 ? -11.799 -15.527 -22.552 1.00 54.59 553 PHE A O 1
ATOM 4502 N N . VAL A 1 554 ? -10.176 -14.403 -21.476 1.00 61.66 554 VAL A N 1
ATOM 4503 C CA . VAL A 1 554 ? -9.234 -15.533 -21.401 1.00 61.66 554 VAL A CA 1
ATOM 4504 C C . VAL A 1 554 ? -9.860 -16.715 -20.661 1.00 61.66 554 VAL A C 1
ATOM 4506 O O . VAL A 1 554 ? -9.789 -17.836 -21.142 1.00 61.66 554 VAL A O 1
ATOM 4509 N N . ARG A 1 555 ? -10.564 -16.484 -19.548 1.00 61.94 555 ARG A N 1
ATOM 4510 C CA . ARG A 1 555 ? -11.251 -17.565 -18.815 1.00 61.94 555 ARG A CA 1
ATOM 4511 C C . ARG A 1 555 ? -12.477 -18.119 -19.538 1.00 61.94 555 ARG A C 1
ATOM 4513 O O . ARG A 1 555 ? -12.874 -19.250 -19.275 1.00 61.94 555 ARG A O 1
ATOM 4520 N N . ARG A 1 556 ? -13.137 -17.300 -20.361 1.00 53.62 556 ARG A N 1
ATOM 4521 C CA . ARG A 1 556 ? -14.408 -17.635 -21.019 1.00 53.62 556 ARG A CA 1
ATOM 4522 C C . ARG A 1 556 ? -14.220 -18.336 -22.364 1.00 53.62 556 ARG A C 1
ATOM 4524 O O . ARG A 1 556 ? -15.068 -19.161 -22.706 1.00 53.62 556 ARG A O 1
ATOM 4531 N N . TYR A 1 557 ? -13.164 -17.979 -23.093 1.00 61.47 557 TYR A N 1
ATOM 4532 C CA . TYR A 1 557 ? -12.896 -18.408 -24.471 1.00 61.47 557 TYR A CA 1
ATOM 4533 C C . TYR A 1 557 ? -11.488 -18.978 -24.673 1.00 61.47 557 TYR A C 1
ATOM 4535 O O . TYR A 1 557 ? -11.244 -19.642 -25.674 1.00 61.47 557 TYR A O 1
ATOM 4543 N N . GLY A 1 558 ? -10.557 -18.754 -23.742 1.00 58.88 558 GLY A N 1
ATOM 4544 C CA . GLY A 1 558 ? -9.266 -19.430 -23.764 1.00 58.88 558 GLY A CA 1
ATOM 4545 C C . GLY A 1 558 ? -9.491 -20.907 -23.478 1.00 58.88 558 GLY A C 1
ATOM 4546 O O . GLY A 1 558 ? -9.893 -21.272 -22.376 1.00 58.88 558 GLY A O 1
ATOM 4547 N N . HIS A 1 559 ? -9.278 -21.752 -24.483 1.00 54.03 559 HIS A N 1
ATOM 4548 C CA . HIS A 1 559 ? -9.413 -23.208 -24.427 1.00 54.03 559 HIS A CA 1
ATOM 4549 C C . HIS A 1 559 ? -8.391 -23.851 -23.457 1.00 54.03 559 HIS A C 1
ATOM 4551 O O . HIS A 1 559 ? -7.482 -24.560 -23.869 1.00 54.03 559 HIS A O 1
ATOM 4557 N N . GLY A 1 560 ? -8.489 -23.569 -22.155 1.00 52.19 560 GLY A N 1
ATOM 4558 C CA . GLY A 1 560 ? -7.684 -24.179 -21.091 1.00 52.19 560 GLY A CA 1
ATOM 4559 C C . GLY A 1 560 ? -6.222 -23.722 -20.978 1.00 52.19 560 GLY A C 1
ATOM 4560 O O . GLY A 1 560 ? -5.553 -24.144 -20.038 1.00 52.19 560 GLY A O 1
ATOM 4561 N N . TRP A 1 561 ? -5.723 -22.849 -21.863 1.00 44.56 561 TRP A N 1
ATOM 4562 C CA . TRP A 1 561 ? -4.321 -22.388 -21.860 1.00 44.56 561 TRP A CA 1
ATOM 4563 C C . TRP A 1 561 ? -3.897 -21.651 -20.576 1.00 44.56 561 TRP A C 1
ATOM 4565 O O . TRP A 1 561 ? -2.725 -21.681 -20.209 1.00 44.56 561 TRP A O 1
ATOM 4575 N N . ASP A 1 562 ? -4.828 -21.016 -19.855 1.00 45.81 562 ASP A N 1
ATOM 4576 C CA . ASP A 1 562 ? -4.537 -20.359 -18.573 1.00 45.81 562 ASP A CA 1
ATOM 4577 C C . ASP A 1 562 ? -4.356 -21.347 -17.404 1.00 45.81 562 ASP A C 1
ATOM 4579 O O . ASP A 1 562 ? -3.802 -20.969 -16.374 1.00 45.81 562 ASP A O 1
ATOM 4583 N N . ARG A 1 563 ? -4.788 -22.610 -17.557 1.00 51.09 563 ARG A N 1
ATOM 4584 C CA . ARG A 1 563 ? -4.693 -23.671 -16.534 1.00 51.09 563 ARG A CA 1
ATOM 4585 C C . ARG A 1 563 ? -3.436 -24.530 -16.657 1.00 51.09 563 ARG A C 1
ATOM 4587 O O . ARG A 1 563 ? -3.110 -25.247 -15.717 1.00 51.09 563 ARG A O 1
ATOM 4594 N N . THR A 1 564 ? -2.749 -24.473 -17.796 1.00 50.47 564 THR A N 1
ATOM 4595 C CA . THR A 1 564 ? -1.530 -25.249 -18.082 1.00 50.47 564 THR A CA 1
ATOM 4596 C C . THR A 1 564 ? -0.242 -24.462 -17.845 1.00 50.47 564 THR A C 1
ATOM 4598 O O . THR A 1 564 ? 0.830 -25.056 -17.766 1.00 50.47 564 THR A O 1
ATOM 4601 N N . LEU A 1 565 ? -0.319 -23.130 -17.742 1.00 50.16 565 LEU A N 1
ATOM 4602 C CA . LEU A 1 565 ? 0.852 -22.284 -17.525 1.00 50.16 565 LEU A CA 1
ATOM 4603 C C . LEU A 1 565 ? 1.217 -22.215 -16.033 1.00 50.16 565 LEU A C 1
ATOM 4605 O O . LEU A 1 565 ? 0.351 -21.931 -15.206 1.00 50.16 565 LEU A O 1
ATOM 4609 N N . PRO A 1 566 ? 2.497 -22.412 -15.671 1.00 59.34 566 PRO A N 1
ATOM 4610 C CA . PRO A 1 566 ? 2.960 -22.205 -14.306 1.00 59.34 566 PRO A CA 1
ATOM 4611 C C . PRO A 1 566 ? 2.666 -20.786 -13.798 1.00 59.34 566 PRO A C 1
ATOM 4613 O O . PRO A 1 566 ? 2.802 -19.811 -14.542 1.00 59.34 566 PRO A O 1
ATOM 4616 N N . ASP A 1 567 ? 2.382 -20.647 -12.501 1.00 58.97 567 ASP A N 1
ATOM 4617 C CA . ASP A 1 567 ? 2.083 -19.357 -11.854 1.00 58.97 567 ASP A CA 1
ATOM 4618 C C . ASP A 1 567 ? 3.127 -18.264 -12.141 1.00 58.97 567 ASP A C 1
ATOM 4620 O O . ASP A 1 567 ? 2.793 -17.082 -12.240 1.00 58.97 567 ASP A O 1
ATOM 4624 N N . TRP A 1 568 ? 4.403 -18.635 -12.290 1.00 65.81 568 TRP A N 1
ATOM 4625 C CA . TRP A 1 568 ? 5.475 -17.685 -12.591 1.00 65.81 568 TRP A CA 1
ATOM 4626 C C . TRP A 1 568 ? 5.346 -17.069 -13.992 1.00 65.81 568 TRP A C 1
ATOM 4628 O O . TRP A 1 568 ? 5.685 -15.899 -14.154 1.00 65.81 568 TRP A O 1
ATOM 4638 N N . VAL A 1 569 ? 4.798 -17.800 -14.971 1.00 65.81 569 VAL A N 1
ATOM 4639 C CA . VAL A 1 569 ? 4.530 -17.287 -16.325 1.00 65.81 569 VAL A CA 1
ATOM 4640 C C . VAL A 1 569 ? 3.390 -16.277 -16.277 1.00 65.81 569 VAL A C 1
ATOM 4642 O O . VAL A 1 569 ? 3.521 -15.174 -16.803 1.00 65.81 569 VAL A O 1
ATOM 4645 N N . GLY A 1 570 ? 2.304 -16.605 -15.568 1.00 66.06 570 GLY A N 1
ATOM 4646 C CA . GLY A 1 570 ? 1.187 -15.682 -15.357 1.00 66.06 570 GLY A CA 1
ATOM 4647 C C . GLY A 1 570 ? 1.619 -14.396 -14.644 1.00 66.06 570 GLY A C 1
ATOM 4648 O O . GLY A 1 570 ? 1.217 -13.300 -15.039 1.00 66.06 570 GLY A O 1
ATOM 4649 N N . LYS A 1 571 ? 2.500 -14.506 -13.640 1.00 68.94 571 LYS A N 1
ATOM 4650 C CA . LYS A 1 571 ? 3.119 -13.339 -12.993 1.00 68.94 571 LYS A CA 1
ATOM 4651 C C . LYS A 1 571 ? 4.040 -12.573 -13.944 1.00 68.94 571 LYS A C 1
ATOM 4653 O O . LYS A 1 571 ? 3.989 -11.350 -13.948 1.00 68.94 571 LYS A O 1
ATOM 4658 N N . GLY A 1 572 ? 4.832 -13.258 -14.769 1.00 69.69 572 GLY A N 1
ATOM 4659 C CA . GLY A 1 572 ? 5.692 -12.646 -15.787 1.00 69.69 572 GLY A CA 1
ATOM 4660 C C . GLY A 1 572 ? 4.907 -11.781 -16.775 1.00 69.69 572 GLY A C 1
ATOM 4661 O O . GLY A 1 572 ? 5.191 -10.593 -16.909 1.00 69.69 572 GLY A O 1
ATOM 4662 N N . VAL A 1 573 ? 3.855 -12.342 -17.382 1.00 73.19 573 VAL A N 1
ATOM 4663 C CA . VAL A 1 573 ? 2.925 -11.606 -18.260 1.00 73.19 573 VAL A CA 1
ATOM 4664 C C . VAL A 1 573 ? 2.300 -10.426 -17.519 1.00 73.19 573 VAL A C 1
ATOM 4666 O O . VAL A 1 573 ? 2.209 -9.323 -18.052 1.00 73.19 573 VAL A O 1
ATOM 4669 N N . GLY A 1 574 ? 1.912 -10.638 -16.263 1.00 74.94 574 GLY A N 1
ATOM 4670 C CA . GLY A 1 574 ? 1.372 -9.594 -15.408 1.00 74.94 574 GLY A CA 1
ATOM 4671 C C . GLY A 1 574 ? 2.339 -8.432 -15.151 1.00 74.94 574 GLY A C 1
ATOM 4672 O O . GLY A 1 574 ? 1.932 -7.277 -15.224 1.00 74.94 574 GLY A O 1
ATOM 4673 N N . TYR A 1 575 ? 3.623 -8.702 -14.896 1.00 76.38 575 TYR A N 1
ATOM 4674 C CA . TYR A 1 575 ? 4.636 -7.651 -14.748 1.00 76.38 575 TYR A CA 1
ATOM 4675 C C . TYR A 1 575 ? 4.855 -6.878 -16.043 1.00 76.38 575 TYR A C 1
ATOM 4677 O O . TYR A 1 575 ? 4.934 -5.652 -16.004 1.00 76.38 575 TYR A O 1
ATOM 4685 N N . VAL A 1 576 ? 4.905 -7.574 -17.183 1.00 80.62 576 VAL A N 1
ATOM 4686 C CA . VAL A 1 576 ? 5.001 -6.929 -18.500 1.00 80.62 576 VAL A CA 1
ATOM 4687 C C . VAL A 1 576 ? 3.792 -6.025 -18.734 1.00 80.62 576 VAL A C 1
ATOM 4689 O O . VAL A 1 576 ? 3.965 -4.882 -19.146 1.00 80.62 576 VAL A O 1
ATOM 4692 N N . TRP A 1 577 ? 2.585 -6.491 -18.403 1.00 84.50 577 TRP A N 1
ATOM 4693 C CA . TRP A 1 577 ? 1.360 -5.697 -18.495 1.00 84.50 577 TRP A CA 1
ATOM 4694 C C . TRP A 1 577 ? 1.400 -4.448 -17.611 1.00 84.50 577 TRP A C 1
ATOM 4696 O O . TRP A 1 577 ? 1.082 -3.361 -18.085 1.00 84.50 577 TRP A O 1
ATOM 4706 N N . VAL A 1 578 ? 1.815 -4.569 -16.346 1.00 78.88 578 VAL A N 1
ATOM 4707 C CA . VAL A 1 578 ? 1.917 -3.409 -15.447 1.00 78.88 578 VAL A CA 1
ATOM 4708 C C . VAL A 1 578 ? 2.963 -2.421 -15.931 1.00 78.88 578 VAL A C 1
ATOM 4710 O O . VAL A 1 578 ? 2.679 -1.226 -15.973 1.00 78.88 578 VAL A O 1
ATOM 4713 N N . LEU A 1 579 ? 4.139 -2.901 -16.338 1.00 83.06 579 LEU A N 1
ATOM 4714 C CA . LEU A 1 579 ? 5.193 -2.044 -16.868 1.00 83.06 579 LEU A CA 1
ATOM 4715 C C . LEU A 1 579 ? 4.717 -1.310 -18.125 1.00 83.06 579 LEU A C 1
ATOM 4717 O O . LEU A 1 579 ? 4.841 -0.093 -18.202 1.00 83.06 579 LEU A O 1
ATOM 4721 N N . TYR A 1 580 ? 4.085 -2.029 -19.053 1.00 86.31 580 TYR A N 1
ATOM 4722 C CA . TYR A 1 580 ? 3.493 -1.453 -20.256 1.00 86.31 580 TYR A CA 1
ATOM 4723 C C . TYR A 1 580 ? 2.431 -0.398 -19.934 1.00 86.31 580 TYR A C 1
ATOM 4725 O O . TYR A 1 580 ? 2.500 0.722 -20.439 1.00 86.31 580 TYR A O 1
ATOM 4733 N N . TRP A 1 581 ? 1.477 -0.719 -19.055 1.00 86.38 581 TRP A N 1
ATOM 4734 C CA . TRP A 1 581 ? 0.398 0.191 -18.677 1.00 86.38 581 TRP A CA 1
ATOM 4735 C C . TRP A 1 581 ? 0.918 1.468 -18.003 1.00 86.38 581 TRP A C 1
ATOM 4737 O O . TRP A 1 581 ? 0.462 2.576 -18.304 1.00 86.38 581 TRP A O 1
ATOM 4747 N N . LEU A 1 582 ? 1.896 1.335 -17.104 1.00 85.19 582 LEU A N 1
ATOM 4748 C CA . LEU A 1 582 ? 2.517 2.481 -16.445 1.00 85.19 582 LEU A CA 1
ATOM 4749 C C . LEU A 1 582 ? 3.340 3.305 -17.438 1.00 85.19 582 LEU A C 1
ATOM 4751 O O . LEU A 1 582 ? 3.179 4.517 -17.468 1.00 85.19 582 LEU A O 1
ATOM 4755 N N . THR A 1 583 ? 4.128 2.690 -18.320 1.00 85.94 583 THR A N 1
ATOM 4756 C CA . THR A 1 583 ? 4.882 3.412 -19.363 1.00 85.94 583 THR A CA 1
ATOM 4757 C C . THR A 1 583 ? 3.979 4.097 -20.397 1.00 85.94 583 THR A C 1
ATOM 4759 O O . THR A 1 583 ? 4.369 5.090 -21.021 1.00 85.94 583 THR A O 1
ATOM 4762 N N . LEU A 1 584 ? 2.753 3.605 -20.579 1.00 86.69 584 LEU A N 1
ATOM 4763 C CA . LEU A 1 584 ? 1.741 4.245 -21.414 1.00 86.69 584 LEU A CA 1
ATOM 4764 C C . LEU A 1 584 ? 1.120 5.472 -20.732 1.00 86.69 584 LEU A C 1
ATOM 4766 O O . LEU A 1 584 ? 0.928 6.496 -21.382 1.00 86.69 584 LEU A O 1
ATOM 4770 N N . THR A 1 585 ? 0.800 5.371 -19.440 1.00 87.81 585 THR A N 1
ATOM 4771 C CA . THR A 1 585 ? -0.005 6.382 -18.731 1.00 87.81 585 THR A CA 1
ATOM 4772 C C . THR A 1 585 ? 0.817 7.416 -17.964 1.00 87.81 585 THR A C 1
ATOM 4774 O O . THR A 1 585 ? 0.390 8.562 -17.866 1.00 87.81 585 THR A O 1
ATOM 4777 N N . MET A 1 586 ? 2.004 7.064 -17.467 1.00 83.50 586 MET A N 1
ATOM 4778 C CA . MET A 1 586 ? 2.865 7.950 -16.671 1.00 83.50 586 MET A CA 1
ATOM 4779 C C . MET A 1 586 ? 3.333 9.226 -17.373 1.00 83.50 586 MET A C 1
ATOM 4781 O O . MET A 1 586 ? 3.435 10.228 -16.673 1.00 83.50 586 MET A O 1
ATOM 4785 N N . PRO A 1 587 ? 3.539 9.284 -18.704 1.00 86.25 587 PRO A N 1
ATOM 4786 C CA . PRO A 1 587 ? 3.846 10.553 -19.368 1.00 86.25 587 PRO A CA 1
ATOM 4787 C C . PRO A 1 587 ? 2.796 11.653 -19.130 1.00 86.25 587 PRO A C 1
ATOM 4789 O O . PRO A 1 587 ? 3.136 12.823 -19.179 1.00 86.25 587 PRO A O 1
ATOM 4792 N N . VAL A 1 588 ? 1.541 11.299 -18.797 1.00 84.25 588 VAL A N 1
ATOM 4793 C CA . VAL A 1 588 ? 0.509 12.279 -18.385 1.00 84.25 588 VAL A CA 1
ATOM 4794 C C . VAL A 1 588 ? 0.925 13.072 -17.138 1.00 84.25 588 VAL A C 1
ATOM 4796 O O . VAL A 1 588 ? 0.498 14.207 -16.984 1.00 84.25 588 VAL A O 1
ATOM 4799 N N . LEU A 1 589 ? 1.734 12.480 -16.253 1.00 82.88 589 LEU A N 1
ATOM 4800 C CA . LEU A 1 589 ? 2.290 13.155 -15.079 1.00 82.88 589 LEU A CA 1
ATOM 4801 C C . LEU A 1 589 ? 3.726 13.623 -15.295 1.00 82.88 589 LEU A C 1
ATOM 4803 O O . LEU A 1 589 ? 4.066 14.711 -14.846 1.00 82.88 589 LEU A O 1
ATOM 4807 N N . ILE A 1 590 ? 4.568 12.806 -15.936 1.00 82.94 590 ILE A N 1
ATOM 4808 C CA . ILE A 1 590 ? 6.001 13.100 -16.023 1.00 82.94 590 ILE A CA 1
ATOM 4809 C C . ILE A 1 590 ? 6.261 14.296 -16.943 1.00 82.94 590 ILE A C 1
ATOM 4811 O O . ILE A 1 590 ? 7.022 15.164 -16.537 1.00 82.94 590 ILE A O 1
ATOM 4815 N N . ASP A 1 591 ? 5.616 14.386 -18.116 1.00 80.00 591 ASP A N 1
ATOM 4816 C CA . ASP A 1 591 ? 5.875 15.496 -19.050 1.00 80.00 591 ASP A CA 1
ATOM 4817 C C . ASP A 1 591 ? 5.549 16.856 -18.385 1.00 80.00 591 ASP A C 1
ATOM 4819 O O . ASP A 1 591 ? 6.457 17.682 -18.264 1.00 80.00 591 ASP A O 1
ATOM 4823 N N . PRO A 1 592 ? 4.346 17.064 -17.795 1.00 81.69 592 PRO A N 1
ATOM 4824 C CA . PRO A 1 592 ? 4.069 18.277 -17.026 1.00 81.69 592 PRO A CA 1
ATOM 4825 C C . PRO A 1 592 ? 5.019 18.495 -15.848 1.00 81.69 592 PRO A C 1
ATOM 4827 O O . PRO A 1 592 ? 5.468 19.614 -15.634 1.00 81.69 592 PRO A O 1
ATOM 4830 N N . ALA A 1 593 ? 5.332 17.445 -15.076 1.00 79.88 593 ALA A N 1
ATOM 4831 C CA . ALA A 1 593 ? 6.190 17.552 -13.895 1.00 79.88 593 ALA A CA 1
ATOM 4832 C C . ALA A 1 593 ? 7.602 18.039 -14.251 1.00 79.88 593 ALA A C 1
ATOM 4834 O O . ALA A 1 593 ? 8.174 18.865 -13.537 1.00 79.88 593 ALA A O 1
ATOM 4835 N N . THR A 1 594 ? 8.160 17.565 -15.362 1.00 76.88 594 THR A N 1
ATOM 4836 C CA . THR A 1 594 ? 9.463 18.029 -15.835 1.00 76.88 594 THR A CA 1
ATOM 4837 C C . THR A 1 594 ? 9.370 19.439 -16.426 1.00 76.88 594 THR A C 1
ATOM 4839 O O . THR A 1 594 ? 10.215 20.277 -16.129 1.00 76.88 594 THR A O 1
ATOM 4842 N N . GLU A 1 595 ? 8.302 19.772 -17.161 1.00 77.50 595 GLU A N 1
ATOM 4843 C CA . GLU A 1 595 ? 8.089 21.129 -17.702 1.00 77.50 595 GLU A CA 1
ATOM 4844 C C . GLU A 1 595 ? 7.955 22.214 -16.617 1.00 77.50 595 GLU A C 1
ATOM 4846 O O . GLU A 1 595 ? 8.277 23.384 -16.851 1.00 77.50 595 GLU A O 1
ATOM 4851 N N . VAL A 1 596 ? 7.501 21.843 -15.418 1.00 77.75 596 VAL A N 1
ATOM 4852 C CA . VAL A 1 596 ? 7.435 22.741 -14.252 1.00 77.75 596 VAL A CA 1
ATOM 4853 C C . VAL A 1 596 ? 8.678 22.682 -13.363 1.00 77.75 596 VAL A C 1
ATOM 4855 O O . VAL A 1 596 ? 8.789 23.486 -12.442 1.00 77.75 596 VAL A O 1
ATOM 4858 N N . GLY A 1 597 ? 9.631 21.793 -13.661 1.00 75.75 597 GLY A N 1
ATOM 4859 C CA . GLY A 1 597 ? 10.954 21.758 -13.036 1.00 75.75 597 GLY A CA 1
ATOM 4860 C C . GLY A 1 597 ? 11.114 20.813 -11.843 1.00 75.75 597 GLY A C 1
ATOM 4861 O O . GLY A 1 597 ? 11.975 21.067 -11.002 1.00 75.75 597 GLY A O 1
ATOM 4862 N N . PHE A 1 598 ? 10.348 19.719 -11.748 1.00 75.94 598 PHE A N 1
ATOM 4863 C CA . PHE A 1 598 ? 10.509 18.729 -10.662 1.00 75.94 598 PHE A CA 1
ATOM 4864 C C . PHE A 1 598 ? 11.913 18.099 -10.602 1.00 75.94 598 PHE A C 1
ATOM 4866 O O . PHE A 1 598 ? 12.332 17.580 -9.571 1.00 75.94 598 PHE A O 1
ATOM 4873 N N . ASP A 1 599 ? 12.641 18.103 -11.713 1.00 66.69 599 ASP A N 1
ATOM 4874 C CA . ASP A 1 599 ? 14.002 17.595 -11.851 1.00 66.69 599 ASP A CA 1
ATOM 4875 C C . ASP A 1 599 ? 15.080 18.627 -11.471 1.00 66.69 599 ASP A C 1
ATOM 4877 O O . ASP A 1 599 ? 16.202 18.244 -11.120 1.00 66.69 599 ASP A O 1
ATOM 4881 N N . LYS A 1 600 ? 14.746 19.923 -11.463 1.00 66.88 600 LYS A N 1
ATOM 4882 C CA . LYS A 1 600 ? 15.685 21.032 -11.204 1.00 66.88 600 LYS A CA 1
ATOM 4883 C C . LYS A 1 600 ? 15.974 21.240 -9.717 1.00 66.88 600 LYS A C 1
ATOM 4885 O O . LYS A 1 600 ? 17.051 21.701 -9.352 1.00 66.88 600 LYS A O 1
ATOM 4890 N N . GLU A 1 601 ? 15.052 20.848 -8.844 1.00 65.62 601 GLU A N 1
ATOM 4891 C CA . GLU A 1 601 ? 15.137 21.105 -7.402 1.00 65.62 601 GLU A CA 1
ATOM 4892 C C . GLU A 1 601 ? 15.903 20.005 -6.663 1.00 65.62 601 GLU A C 1
ATOM 4894 O O . GLU A 1 601 ? 15.500 18.840 -6.629 1.00 65.62 601 GLU A O 1
ATOM 4899 N N . SER A 1 602 ? 17.045 20.340 -6.058 1.00 60.66 602 SER A N 1
ATOM 4900 C CA . SER A 1 602 ? 17.760 19.397 -5.195 1.00 60.66 602 SER A CA 1
ATOM 4901 C C . SER A 1 602 ? 17.145 19.414 -3.801 1.00 60.66 602 SER A C 1
ATOM 4903 O O . SER A 1 602 ? 17.457 20.276 -2.988 1.00 60.66 602 SER A O 1
ATOM 4905 N N . LEU A 1 603 ? 16.304 18.423 -3.497 1.00 54.53 603 LEU A N 1
ATOM 4906 C CA . LEU A 1 603 ? 15.786 18.191 -2.136 1.00 54.53 603 LEU A CA 1
ATOM 4907 C C . LEU A 1 603 ? 16.899 17.925 -1.107 1.00 54.53 603 LEU A C 1
ATOM 4909 O O . LEU A 1 603 ? 16.655 17.961 0.098 1.00 54.53 603 LEU A O 1
ATOM 4913 N N . ILE A 1 604 ? 18.108 17.609 -1.575 1.00 58.34 604 ILE A N 1
ATOM 4914 C CA . ILE A 1 604 ? 19.248 17.226 -0.755 1.00 58.34 604 ILE A CA 1
ATOM 4915 C C . ILE A 1 604 ? 20.447 18.132 -1.103 1.00 58.34 604 ILE A C 1
ATOM 4917 O O . ILE A 1 604 ? 20.799 18.234 -2.281 1.00 58.34 604 ILE A O 1
ATOM 4921 N N . PRO A 1 605 ? 21.119 18.749 -0.110 1.00 57.78 605 PRO A N 1
ATOM 4922 C CA . PRO A 1 605 ? 22.237 19.669 -0.345 1.00 57.78 605 PRO A CA 1
ATOM 4923 C C . PRO A 1 605 ? 23.547 18.978 -0.769 1.00 57.78 605 PRO A C 1
ATOM 4925 O O . PRO A 1 605 ? 24.430 19.629 -1.317 1.00 57.78 605 PRO A O 1
ATOM 4928 N N . VAL A 1 606 ? 23.695 17.668 -0.532 1.00 62.97 606 VAL A N 1
ATOM 4929 C CA . VAL A 1 606 ? 24.899 16.888 -0.874 1.00 62.97 606 VAL A CA 1
ATOM 4930 C C . VAL A 1 606 ? 24.501 15.573 -1.542 1.00 62.97 606 VAL A C 1
ATOM 4932 O O . VAL A 1 606 ? 23.746 14.802 -0.957 1.00 62.97 606 VAL A O 1
ATOM 4935 N N . SER A 1 607 ? 25.045 15.290 -2.730 1.00 70.75 607 SER A N 1
ATOM 4936 C CA . SER A 1 607 ? 24.782 14.061 -3.495 1.00 70.75 607 SER A CA 1
ATOM 4937 C C . SER A 1 607 ? 26.006 13.131 -3.497 1.00 70.75 607 SER A C 1
ATOM 4939 O O . SER A 1 607 ? 26.936 13.336 -4.288 1.00 70.75 607 SER A O 1
ATOM 4941 N N . PRO A 1 608 ? 26.053 12.102 -2.625 1.00 72.06 608 PRO A N 1
ATOM 4942 C CA . PRO A 1 608 ? 27.098 11.082 -2.670 1.00 72.06 608 PRO A CA 1
ATOM 4943 C C . PRO A 1 608 ? 27.156 10.351 -4.014 1.00 72.06 608 PRO A C 1
ATOM 4945 O O . PRO A 1 608 ? 28.244 9.993 -4.463 1.00 72.06 608 PRO A O 1
ATOM 4948 N N . VAL A 1 609 ? 26.012 10.147 -4.679 1.00 69.62 609 VAL A N 1
ATOM 4949 C CA . VAL A 1 609 ? 25.969 9.482 -5.987 1.00 69.62 609 VAL A CA 1
ATOM 4950 C C . VAL A 1 609 ? 26.629 10.350 -7.055 1.00 69.62 609 VAL A C 1
ATOM 4952 O O . VAL A 1 609 ? 27.425 9.824 -7.827 1.00 69.62 609 VAL A O 1
ATOM 4955 N N . LYS A 1 610 ? 26.399 11.671 -7.071 1.00 66.88 610 LYS A N 1
ATOM 4956 C CA . LYS A 1 610 ? 27.086 12.589 -7.998 1.00 66.88 610 LYS A CA 1
ATOM 4957 C C . LYS A 1 610 ? 28.603 12.578 -7.793 1.00 66.88 610 LYS A C 1
ATOM 4959 O O . LYS A 1 610 ? 29.344 12.529 -8.773 1.00 66.88 610 LYS A O 1
ATOM 4964 N N . ILE A 1 611 ? 29.063 12.552 -6.538 1.00 72.06 611 ILE A N 1
ATOM 4965 C CA . ILE A 1 611 ? 30.493 12.432 -6.203 1.00 72.06 611 ILE A CA 1
ATOM 4966 C C . ILE A 1 611 ? 31.054 11.118 -6.760 1.00 72.06 611 ILE A C 1
ATOM 4968 O O . ILE A 1 611 ? 32.051 11.133 -7.476 1.00 72.06 611 ILE A O 1
ATOM 4972 N N . LEU A 1 612 ? 30.384 9.987 -6.529 1.00 66.19 612 LEU A N 1
ATOM 4973 C CA . LEU A 1 612 ? 30.805 8.701 -7.089 1.00 66.19 612 LEU A CA 1
ATOM 4974 C C . LEU A 1 612 ? 30.807 8.709 -8.626 1.00 66.19 612 LEU A C 1
ATOM 4976 O O . LEU A 1 612 ? 31.777 8.267 -9.228 1.00 66.19 612 LEU A O 1
ATOM 4980 N N . PHE A 1 613 ? 29.781 9.260 -9.276 1.00 63.72 613 PHE A N 1
ATOM 4981 C CA . PHE A 1 613 ? 29.728 9.371 -10.739 1.00 63.72 613 PHE A CA 1
ATOM 4982 C C . PHE A 1 613 ? 30.871 10.222 -11.309 1.00 63.72 613 PHE A C 1
ATOM 4984 O O . PHE A 1 613 ? 31.431 9.857 -12.343 1.00 63.72 613 PHE A O 1
ATOM 4991 N N . SER A 1 614 ? 31.258 11.307 -10.627 1.00 65.06 614 SER A N 1
ATOM 4992 C CA . SER A 1 614 ? 32.402 12.142 -11.022 1.00 65.06 614 SER A CA 1
ATOM 4993 C C . SER A 1 614 ? 33.757 11.437 -10.897 1.00 65.06 614 SER A C 1
ATOM 4995 O O . SER A 1 614 ? 34.678 11.773 -11.630 1.00 65.06 614 SER A O 1
ATOM 4997 N N . LEU A 1 615 ? 33.874 10.423 -10.031 1.00 64.19 615 LEU A N 1
ATOM 4998 C CA . LEU A 1 615 ? 35.093 9.615 -9.895 1.00 64.19 615 LEU A CA 1
ATOM 4999 C C . LEU A 1 615 ? 35.250 8.574 -11.017 1.00 64.19 615 LEU A C 1
ATOM 5001 O O . LEU A 1 615 ? 36.366 8.136 -11.282 1.00 64.19 615 LEU A O 1
ATOM 5005 N N . TYR A 1 616 ? 34.152 8.174 -11.667 1.00 55.00 616 TYR A N 1
ATOM 5006 C CA . TYR A 1 616 ? 34.137 7.128 -12.701 1.00 55.00 616 TYR A CA 1
ATOM 5007 C C . TYR A 1 616 ? 33.902 7.649 -14.130 1.00 55.00 616 TYR A C 1
ATOM 5009 O O . TYR A 1 616 ? 34.072 6.887 -15.081 1.00 55.00 616 TYR A O 1
ATOM 5017 N N . SER A 1 617 ? 33.524 8.920 -14.306 1.00 48.31 617 SER A N 1
ATOM 5018 C CA . SER A 1 617 ? 33.257 9.515 -15.626 1.00 48.31 617 SER A CA 1
ATOM 5019 C C . SER A 1 617 ? 34.425 10.413 -16.071 1.00 48.31 617 SER A C 1
ATOM 5021 O O . SER A 1 617 ? 34.850 11.258 -15.287 1.00 48.31 617 SER A O 1
ATOM 5023 N N . PRO A 1 618 ? 34.956 10.280 -17.305 1.00 41.94 618 PRO A N 1
ATOM 5024 C CA . PRO A 1 618 ? 36.012 11.161 -17.814 1.00 41.94 618 PRO A CA 1
ATOM 5025 C C . PRO A 1 618 ? 35.528 12.623 -17.971 1.00 41.94 618 PRO A C 1
ATOM 5027 O O . PRO A 1 618 ? 34.317 12.856 -17.991 1.00 41.94 618 PRO A O 1
ATOM 5030 N N . PRO A 1 619 ? 36.437 13.616 -18.129 1.00 44.81 619 PRO A N 1
ATOM 5031 C CA . PRO A 1 619 ? 36.176 15.058 -17.947 1.00 44.81 619 PRO A CA 1
ATOM 5032 C C . PRO A 1 619 ? 35.258 15.739 -18.984 1.00 44.81 619 PRO A C 1
ATOM 5034 O O . PRO A 1 619 ? 35.320 16.952 -19.150 1.00 44.81 619 PRO A O 1
ATOM 5037 N N . ALA A 1 620 ? 34.422 14.992 -19.705 1.00 40.41 620 ALA A N 1
ATOM 5038 C CA . ALA A 1 620 ? 33.499 15.527 -20.707 1.00 40.41 620 ALA A CA 1
ATOM 5039 C C . ALA A 1 620 ? 32.129 15.942 -20.131 1.00 40.41 620 ALA A C 1
ATOM 5041 O O . ALA A 1 620 ? 31.330 16.544 -20.840 1.00 40.41 620 ALA A O 1
ATOM 5042 N N . PHE A 1 621 ? 31.850 15.650 -18.856 1.00 38.88 621 PHE A N 1
ATOM 5043 C CA . PHE A 1 621 ? 30.655 16.130 -18.156 1.00 38.88 621 PHE A CA 1
ATOM 5044 C C . PHE A 1 621 ? 31.028 17.297 -17.239 1.00 38.88 621 PHE A C 1
ATOM 5046 O O . PHE A 1 621 ? 31.154 17.146 -16.024 1.00 38.88 621 PHE A O 1
ATOM 5053 N N . THR A 1 622 ? 31.243 18.476 -17.820 1.00 34.34 622 THR A N 1
ATOM 5054 C CA . THR A 1 622 ? 31.259 19.719 -17.045 1.00 34.34 622 THR A CA 1
ATOM 5055 C C . THR A 1 622 ? 29.848 19.967 -16.525 1.00 34.34 622 THR A C 1
ATOM 5057 O O . THR A 1 622 ? 28.958 20.360 -17.274 1.00 34.34 622 THR A O 1
ATOM 5060 N N . PHE A 1 623 ? 29.641 19.680 -15.243 1.00 35.25 623 PHE A N 1
ATOM 5061 C CA . PHE A 1 623 ? 28.446 20.073 -14.509 1.00 35.25 623 PHE A CA 1
ATOM 5062 C C . PHE A 1 623 ? 28.481 21.593 -14.310 1.00 35.25 623 PHE A C 1
ATOM 5064 O O . PHE A 1 623 ? 29.246 22.064 -13.468 1.00 35.25 623 PHE A O 1
ATOM 5071 N N . SER A 1 624 ? 27.695 22.338 -15.089 1.00 30.83 6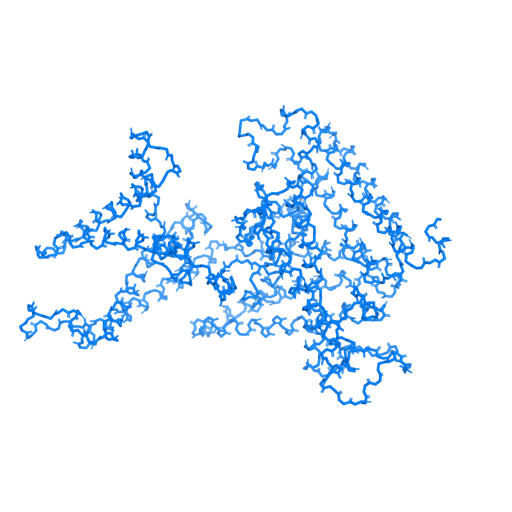24 SER A N 1
ATOM 5072 C CA . SER A 1 624 ? 27.331 23.728 -14.781 1.00 30.83 624 SER A CA 1
ATOM 5073 C C . SER A 1 624 ? 26.156 23.766 -13.818 1.00 30.83 624 SER A C 1
ATOM 5075 O O . SER A 1 624 ? 25.176 23.038 -14.109 1.00 30.83 624 SER A O 1
#

Sequence (624 aa):
MVQQLESDDDKLIVTLILHSGWLAFANLFIGVCIASRLPKWTLHLSFAFIVSGCLFAVCCRTGQATIDYTLGSVLGTSIFNAFHLLVLAEPAKQYRHRLDDSQEGPNNLSWVKRVYWGCCVSASVRGVGWNFQAPHLPKPQRMGRVKFFFHAINQLLFYFLVHDLAQTLSRTVPYLHLDHTHNSHDFSIRSLPYTKRVLCTVTWLVGACSGIQLCYYSIALVWVGTGWFSSEECPPLFGDWRETYSVRNFWGYPQRMGRVKFFFHAINQLLFYFLVHDLAQTLSRTVPYLHLDHTHNSHDFSIRSLPYTKRVLCTVTWLVGACSGIQLCYYSIALVWVGTGWFSSEECPPLFGDWRETYSVRNFWGKTWHQFVRRFALAPGKKLVQTLRIPPKSPTAAFLKLYTAFLVSGTVHFIGDLMVRKPEYYGVSILFFTLQAVGITIEELLKFFVRRYGHGWDRTLPDWVGKGVGKTWHQFVRRFALAPGKKLVQTLRIPPKSPTAAFLKLYTAFLVSGTVHFIGDLMVRKPEYYGVSILFFTLQAVGITIEELLKFFVRRYGHGWDRTLPDWVGKGVGYVWVLYWLTLTMPVLIDPATEVGFDKESLIPVSPVKILFSLYSPPAFTFS

Secondary structure (DSSP, 8-state):
-GGG-S-HHHHHHHHHHHHHHHHHHHHHHHHHHHHTT--HHHHHHHHHHHHHHHHHHTT---S-HHHHHHHHHHHHHHHHHHIIIIII--HHHH--BTTS-SSS-TTTS-HHHHHHHHHHHHH-TT-TTBTTPPTTPPPP----HHHHHHHHHHHHHHHHHHHHHHHHHHHHSTTTS--TTS--TT--GGGS-HHHHHHHHHHHHHHHHHHHHHHHHHHHHHHHHTTSS-GGG---SS--GGG-SSHHHHHTPPPP--HHHHHHHHHHHHHHHHHHHHHHHHHHHHSTTTS--TTS-TTS--GGGS-HHHHHHHHHHHHHHHHHHHHHHHHHHHHHHHHTTSS-TTSS--SS--GGG-SSHHHIIIIIS-GGGHHHHHHHHHHHHHHTT--TTSHHHHHHHHHHHHHHHHHHHHHHHHHTT-GGGTTHHHHHHHHHHHHHHHHHHHHHHHHHH-TT---SS-TTS------SS-GGGHHHHHHHHHHHHHHTT--TTSHHHHHHHHHHHHHHHHHHHHHHHHHHT-GGGTTHHHHHHHHHHHHHHHHHHHHHHHHHHS-SHHHHS-HHHHHHHHHHHHHHHHHHHTHHHHHHHHHTTTTT--SSS--HHHHHHHHHS-TT----

InterPro domains:
  IPR032805 Wax synthase domain [PF13813] (348-434)
  IPR032805 Wax synthase domain [PF13813] (470-538)
  IPR044851 Wax synthase [PTHR31595] (266-467)